Protein AF-A0A931SC16-F1 (afdb_monomer)

Organism: NCBI:txid2750080

Foldseek 3Di:
DDDDDDDDDDPDDDDDDDDDPPDPPPDPPVPPPDPDPDPDPPQDAKFKFWDCWDCQDPVRDTAFIWIWIDGPNDIDIDGHRDPVLLVCQLVQRRFPDKDKADVVHDCPPADPVQWAFDDDPDDDPPDDDTIIIHGPHTGHDAARYEYEYEPDDPCLVSLLSSCVSCVVHVYWYWYAYPVVLVVQCPPHDPVCSRVSRRVCCVVPVVRTFTCDPQLSLLSQLLVLLVQLVVLVVQLVVVLVVLLVVLVVCCCPDPVNDDPPDDSVVSSVVSCVPDPSSVVSVVSSVVSVVSNLVSQVPHVLCVPPQVLAQLRDSSLVSLVSNQCSDLVSPVALQLLCQQLQLDQDPVRDGDDPPPPPCPVVNVVVVVPPVVVVVCVVVVVPVVSCVPGSYDPSSNVSLLSSLVSLCVVCVTPLNVQLVVQLVVLCVVDVDWDWDQDPVRDIDTAPDSVNSSVVSSSVSSSVVSNSSSVSVVVVCVVVVSDPD

pLDDT: mean 86.01, std 19.83, range [29.17, 98.56]

Structure (mmCIF, N/CA/C/O backbone):
data_AF-A0A931SC16-F1
#
_entry.id   AF-A0A931SC16-F1
#
loop_
_atom_site.group_PDB
_atom_site.id
_atom_site.type_symbol
_atom_site.label_atom_id
_atom_site.label_alt_id
_atom_site.label_comp_id
_atom_site.label_asym_id
_atom_site.label_entity_id
_atom_site.label_seq_id
_atom_site.pdbx_PDB_ins_code
_atom_site.Cartn_x
_atom_site.Cartn_y
_atom_site.Cartn_z
_atom_site.occupancy
_atom_site.B_iso_or_equiv
_atom_site.auth_seq_id
_atom_site.auth_comp_id
_atom_site.auth_asym_id
_atom_site.auth_atom_id
_atom_site.pdbx_PDB_model_num
ATOM 1 N N . MET A 1 1 ? 54.066 -39.876 -17.155 1.00 41.06 1 MET A N 1
ATOM 2 C CA . MET A 1 1 ? 53.885 -39.241 -15.833 1.00 41.06 1 MET A CA 1
ATOM 3 C C . MET A 1 1 ? 52.422 -38.874 -15.701 1.00 41.06 1 MET A C 1
ATOM 5 O O . MET A 1 1 ? 51.977 -37.883 -16.261 1.00 41.06 1 MET A O 1
ATOM 9 N N . THR A 1 2 ? 51.666 -39.770 -15.085 1.00 29.17 2 THR A N 1
ATOM 10 C CA . THR A 1 2 ? 50.203 -39.766 -15.026 1.00 29.17 2 THR A CA 1
ATOM 11 C C . THR A 1 2 ? 49.819 -39.281 -13.635 1.00 29.17 2 THR A C 1
ATOM 13 O O . THR A 1 2 ? 50.109 -39.959 -12.652 1.00 29.17 2 THR A O 1
ATOM 16 N N . VAL A 1 3 ? 49.247 -38.082 -13.536 1.00 32.31 3 VAL A N 1
ATOM 17 C CA . VAL A 1 3 ? 48.834 -37.503 -12.252 1.00 32.31 3 VAL A CA 1
ATOM 18 C C . VAL A 1 3 ? 47.387 -37.909 -11.991 1.00 32.31 3 VAL A C 1
ATOM 20 O O . VAL A 1 3 ? 46.477 -37.538 -12.729 1.00 32.31 3 VAL A O 1
ATOM 23 N N . SER A 1 4 ? 47.219 -38.740 -10.966 1.00 29.34 4 SER A N 1
ATOM 24 C CA . SER A 1 4 ? 45.949 -39.271 -10.478 1.00 29.34 4 SER A CA 1
ATOM 25 C C . SER A 1 4 ? 45.159 -38.189 -9.735 1.00 29.34 4 SER A C 1
ATOM 27 O O . SER A 1 4 ? 45.696 -37.530 -8.844 1.00 29.34 4 SER A O 1
ATOM 29 N N . PHE A 1 5 ? 43.885 -38.015 -10.089 1.00 32.09 5 PHE A N 1
ATOM 30 C CA . PHE A 1 5 ? 42.939 -37.178 -9.352 1.00 32.09 5 PHE A CA 1
ATOM 31 C C . PHE A 1 5 ? 42.375 -37.970 -8.167 1.00 32.09 5 PHE A C 1
ATOM 33 O O . PHE A 1 5 ? 41.656 -38.952 -8.342 1.00 32.09 5 PHE A O 1
ATOM 40 N N . GLY A 1 6 ? 42.722 -37.536 -6.954 1.00 34.91 6 GLY A N 1
ATOM 41 C CA . GLY A 1 6 ? 42.214 -38.092 -5.704 1.00 34.91 6 GLY A CA 1
ATOM 42 C C . GLY A 1 6 ? 40.778 -37.651 -5.419 1.00 34.91 6 GLY A C 1
ATOM 43 O O . GLY A 1 6 ? 40.465 -36.463 -5.381 1.00 34.91 6 GLY A O 1
ATOM 44 N N . THR A 1 7 ? 39.918 -38.635 -5.192 1.00 34.97 7 THR A N 1
ATOM 45 C CA . THR A 1 7 ? 38.521 -38.509 -4.775 1.00 34.97 7 THR A CA 1
ATOM 46 C C . THR A 1 7 ? 38.428 -37.918 -3.363 1.00 34.97 7 THR A C 1
ATOM 48 O O . THR A 1 7 ? 38.842 -38.558 -2.395 1.00 34.97 7 THR A O 1
ATOM 51 N N . MET A 1 8 ? 37.856 -36.719 -3.212 1.00 31.45 8 MET A N 1
ATOM 52 C CA . MET A 1 8 ? 37.462 -36.195 -1.898 1.00 31.45 8 MET A CA 1
ATOM 53 C C . MET A 1 8 ? 36.267 -36.995 -1.366 1.00 31.45 8 MET A C 1
ATOM 55 O O . MET A 1 8 ? 35.157 -36.894 -1.884 1.00 31.45 8 MET A O 1
ATOM 59 N N . ARG A 1 9 ? 36.499 -37.787 -0.314 1.00 35.06 9 ARG A N 1
ATOM 60 C CA . ARG A 1 9 ? 35.445 -38.331 0.549 1.00 35.06 9 ARG A CA 1
ATOM 61 C C . ARG A 1 9 ? 34.989 -37.236 1.509 1.00 35.06 9 ARG A C 1
ATOM 63 O O . ARG A 1 9 ? 35.793 -36.712 2.274 1.00 35.06 9 ARG A O 1
ATOM 70 N N . THR A 1 10 ? 33.704 -36.910 1.486 1.00 35.62 10 THR A N 1
ATOM 71 C CA . THR A 1 10 ? 33.061 -36.082 2.507 1.00 35.62 10 THR A CA 1
ATOM 72 C C . THR A 1 10 ? 32.846 -36.914 3.768 1.00 35.62 10 THR A C 1
ATOM 74 O O . THR A 1 10 ? 32.118 -37.904 3.749 1.00 35.62 10 THR A O 1
ATOM 77 N N . LEU A 1 11 ? 33.494 -36.508 4.859 1.00 36.34 11 LEU A N 1
ATOM 78 C CA . LEU A 1 11 ? 33.164 -36.924 6.220 1.00 36.34 11 LEU A CA 1
ATOM 79 C C . LEU A 1 11 ? 31.866 -36.221 6.630 1.00 36.34 11 LEU A C 1
ATOM 81 O O . LEU A 1 11 ? 31.874 -35.036 6.957 1.00 36.34 11 LEU A O 1
ATOM 85 N N . SER A 1 12 ? 30.756 -36.947 6.593 1.00 40.00 12 SER A N 1
ATOM 86 C CA . SER A 1 12 ? 29.503 -36.543 7.224 1.00 40.00 12 SER A CA 1
ATOM 87 C C . SER A 1 12 ? 28.959 -37.731 8.001 1.00 40.00 12 SER A C 1
ATOM 89 O O . SER A 1 12 ? 28.100 -38.441 7.503 1.00 40.00 12 SER A O 1
ATOM 91 N N . ASP A 1 13 ? 29.506 -37.963 9.189 1.00 37.84 13 ASP A N 1
ATOM 92 C CA . ASP A 1 13 ? 28.880 -38.782 10.222 1.00 37.84 13 ASP A CA 1
ATOM 93 C C . ASP A 1 13 ? 29.423 -38.364 11.592 1.00 37.84 13 ASP A C 1
ATOM 95 O O . ASP A 1 13 ? 30.590 -37.996 11.720 1.00 37.84 13 ASP A O 1
ATOM 99 N N . ALA A 1 14 ? 28.549 -38.456 12.596 1.00 41.91 14 ALA A N 1
ATOM 100 C CA . ALA A 1 14 ? 28.750 -38.175 14.020 1.00 41.91 14 ALA A CA 1
ATOM 101 C C . ALA A 1 14 ? 28.542 -36.724 14.497 1.00 41.91 14 ALA A C 1
ATOM 103 O O . ALA A 1 14 ? 29.450 -36.106 15.036 1.00 41.91 14 ALA A O 1
ATOM 104 N N . LEU A 1 15 ? 27.291 -36.251 14.454 1.00 35.09 15 LEU A N 1
ATOM 105 C CA . LEU A 1 15 ? 26.693 -35.531 15.589 1.00 35.09 15 LEU A CA 1
ATOM 106 C C . LEU A 1 15 ? 25.215 -35.925 15.713 1.00 35.09 15 LEU A C 1
ATOM 108 O O . LEU A 1 15 ? 24.363 -35.500 14.940 1.00 35.09 15 LEU A O 1
ATOM 112 N N . SER A 1 16 ? 24.949 -36.785 16.692 1.00 44.09 16 SER A N 1
ATOM 113 C CA . SER A 1 16 ? 23.622 -37.242 17.100 1.00 44.09 16 SER A CA 1
ATOM 114 C C . SER A 1 16 ? 22.989 -36.191 18.025 1.00 44.09 16 SER A C 1
ATOM 116 O O . SER A 1 16 ? 23.587 -35.894 19.064 1.00 44.09 16 SER A O 1
ATOM 118 N N . PRO A 1 17 ? 21.819 -35.603 17.714 1.00 41.00 17 PRO A N 1
ATOM 119 C CA . PRO A 1 17 ? 21.091 -34.794 18.675 1.00 41.00 17 PRO A CA 1
ATOM 120 C C . PRO A 1 17 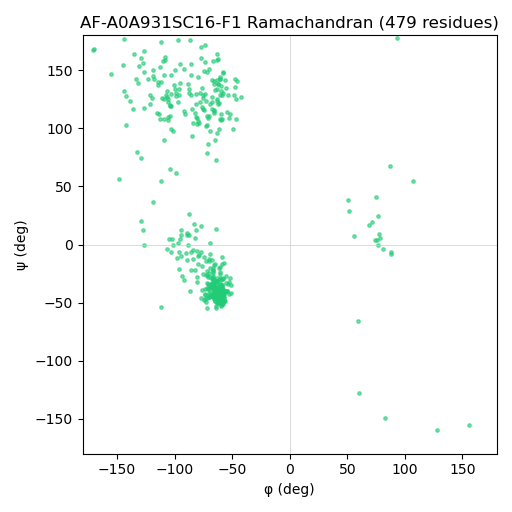? 20.214 -35.692 19.549 1.00 41.00 17 PRO A C 1
ATOM 122 O O . PRO A 1 17 ? 19.285 -36.350 19.084 1.00 41.00 17 PRO A O 1
ATOM 125 N N . SER A 1 18 ? 20.542 -35.676 20.839 1.00 40.84 18 SER A N 1
ATOM 126 C CA . SER A 1 18 ? 19.746 -36.180 21.954 1.00 40.84 18 SER A CA 1
ATOM 127 C C . SER A 1 18 ? 18.264 -35.814 21.814 1.00 40.84 18 SER A C 1
ATOM 129 O O . SER A 1 18 ? 17.905 -34.648 21.633 1.00 40.84 18 SER A O 1
ATOM 131 N N . ALA A 1 19 ? 17.413 -36.833 21.911 1.00 38.09 19 ALA A N 1
ATOM 132 C CA . ALA A 1 19 ? 15.967 -36.724 21.912 1.00 38.09 19 ALA A CA 1
ATOM 133 C C . ALA A 1 19 ? 15.477 -36.059 23.209 1.00 38.09 19 ALA A C 1
ATOM 135 O O . ALA A 1 19 ? 15.286 -36.716 24.230 1.00 38.09 19 ALA A O 1
ATOM 136 N N . CYS A 1 20 ? 15.222 -34.753 23.157 1.00 34.72 20 CYS A N 1
ATOM 137 C CA . CYS A 1 20 ? 14.325 -34.102 24.104 1.00 34.72 20 CYS A CA 1
ATOM 138 C C . CYS A 1 20 ? 12.885 -34.355 23.643 1.00 34.72 20 CYS A C 1
ATOM 140 O O . CYS A 1 20 ? 12.415 -33.748 22.681 1.00 34.72 20 CYS A O 1
ATOM 142 N N . GLN A 1 21 ? 12.199 -35.270 24.327 1.00 40.34 21 GLN A N 1
ATOM 143 C CA . GLN A 1 21 ? 10.753 -35.452 24.237 1.00 40.34 21 GLN A CA 1
ATOM 144 C C . GLN A 1 21 ? 10.059 -34.174 24.730 1.00 40.34 21 GLN A C 1
ATOM 146 O O . GLN A 1 21 ? 9.876 -33.968 25.928 1.00 40.34 21 GLN A O 1
ATOM 151 N N . ALA A 1 22 ? 9.695 -33.293 23.801 1.00 38.50 22 ALA A N 1
ATOM 152 C CA . ALA A 1 22 ? 8.697 -32.265 24.044 1.00 38.50 22 ALA A CA 1
ATOM 153 C C . ALA A 1 22 ? 7.326 -32.934 23.901 1.00 38.50 22 ALA A C 1
ATOM 155 O O . ALA A 1 22 ? 6.951 -33.355 22.810 1.00 38.50 22 ALA A O 1
ATOM 156 N N . GLY A 1 23 ? 6.632 -33.105 25.025 1.00 35.62 23 GLY A N 1
ATOM 157 C CA . GLY A 1 23 ? 5.291 -33.670 25.060 1.00 35.62 23 GLY A CA 1
ATOM 158 C C . GLY A 1 23 ? 4.311 -32.827 24.248 1.00 35.62 23 GLY A C 1
ATOM 159 O O . GLY A 1 23 ? 4.195 -31.617 24.449 1.00 35.62 23 GLY A O 1
ATOM 160 N N . ASP A 1 24 ? 3.589 -33.500 23.358 1.00 39.88 24 ASP A N 1
ATOM 161 C CA . ASP A 1 24 ? 2.408 -32.990 22.679 1.00 39.88 24 ASP A CA 1
ATOM 162 C C . ASP A 1 24 ? 1.291 -32.741 23.703 1.00 39.88 24 ASP A C 1
ATOM 164 O O . ASP A 1 24 ? 0.470 -33.605 23.999 1.00 39.88 24 ASP A O 1
ATOM 168 N N . ALA A 1 25 ? 1.257 -31.529 24.252 1.00 41.22 25 ALA A N 1
ATOM 169 C CA . ALA A 1 25 ? 0.081 -30.958 24.897 1.00 41.22 25 ALA A CA 1
ATOM 170 C C . ALA A 1 25 ? -0.539 -29.924 23.948 1.00 41.22 25 ALA A C 1
ATOM 172 O O . ALA A 1 25 ? -0.550 -28.720 24.209 1.00 41.22 25 ALA A O 1
ATOM 173 N N . VAL A 1 26 ? -1.030 -30.394 22.798 1.00 40.75 26 VAL A N 1
ATOM 174 C CA . VAL A 1 26 ? -1.936 -29.600 21.966 1.00 40.75 26 VAL A CA 1
ATOM 175 C C . VAL A 1 26 ? -3.312 -29.691 22.611 1.00 40.75 26 VAL A C 1
ATOM 177 O O . VAL A 1 26 ? -3.978 -30.720 22.557 1.00 40.75 26 VAL A O 1
ATOM 180 N N . ASN A 1 27 ? -3.691 -28.598 23.268 1.00 40.94 27 ASN A N 1
ATOM 181 C CA . ASN A 1 27 ? -5.008 -28.358 23.839 1.00 40.94 27 ASN A CA 1
ATOM 182 C C . ASN A 1 27 ? -6.128 -28.720 22.849 1.00 40.94 27 ASN A C 1
ATOM 184 O O . ASN A 1 27 ? -6.412 -27.970 21.913 1.00 40.94 27 ASN A O 1
ATOM 188 N N . ASP A 1 28 ? -6.823 -29.822 23.125 1.00 40.50 28 ASP A N 1
ATOM 189 C CA . ASP A 1 28 ? -8.172 -30.077 22.633 1.00 40.50 28 ASP A CA 1
ATOM 190 C C . ASP A 1 28 ? -9.160 -29.153 23.370 1.00 40.50 28 ASP A C 1
ATOM 192 O O . ASP A 1 28 ? -9.833 -29.527 24.326 1.00 40.50 28 ASP A O 1
ATOM 196 N N . LEU A 1 29 ? -9.207 -27.889 22.939 1.00 40.31 29 LEU A N 1
ATOM 197 C CA . LEU A 1 29 ? -10.212 -26.899 23.356 1.00 40.31 29 LEU A CA 1
ATOM 198 C C . LEU A 1 29 ? -11.457 -26.917 22.449 1.00 40.31 29 LEU A C 1
ATOM 200 O O . LEU A 1 29 ? -12.317 -26.042 22.550 1.00 40.31 29 LEU A O 1
ATOM 204 N N . SER A 1 30 ? -11.583 -27.912 21.565 1.00 40.91 30 SER A N 1
ATOM 205 C CA . SER A 1 30 ? -12.684 -27.995 20.599 1.00 40.91 30 SER A CA 1
ATOM 206 C C . SER A 1 30 ? -13.922 -28.737 21.128 1.00 40.91 30 SER A C 1
ATOM 208 O O . SER A 1 30 ? -15.010 -28.608 20.563 1.00 40.91 30 SER A O 1
ATOM 210 N N . SER A 1 31 ? -13.802 -29.450 22.253 1.00 37.19 31 SER A N 1
ATOM 211 C CA . SER A 1 31 ? -14.836 -30.363 22.759 1.00 37.19 31 SER A CA 1
ATOM 212 C C . SER A 1 31 ? -15.699 -29.824 23.919 1.00 37.19 31 SER A C 1
ATOM 214 O O . SER A 1 31 ? -16.656 -30.486 24.320 1.00 37.19 31 SER A O 1
ATOM 216 N N . LEU A 1 32 ? -15.475 -28.591 24.404 1.00 39.75 32 LEU A N 1
ATOM 217 C CA . LEU A 1 32 ? -16.186 -28.034 25.578 1.00 39.75 32 LEU A CA 1
ATOM 218 C C . LEU A 1 32 ? -17.327 -27.025 25.301 1.00 39.75 32 LEU A C 1
ATOM 220 O O . LEU A 1 32 ? -17.920 -26.519 26.249 1.00 39.75 32 LEU A O 1
ATOM 224 N N . SER A 1 33 ? -17.719 -26.749 24.050 1.00 47.75 33 SER A N 1
ATOM 225 C CA . SER A 1 33 ? -18.643 -25.626 23.743 1.00 47.75 33 SER A CA 1
ATOM 226 C C . SER A 1 33 ? -19.990 -26.000 23.094 1.00 47.75 33 SER A C 1
ATOM 228 O O . SER A 1 33 ? -20.503 -25.283 22.235 1.00 47.75 33 SER A O 1
ATOM 230 N N . ARG A 1 34 ? -20.615 -27.129 23.467 1.00 46.22 34 ARG A N 1
ATOM 231 C CA . ARG A 1 34 ? -21.952 -27.487 22.923 1.00 46.22 34 ARG A CA 1
ATOM 232 C C . ARG A 1 34 ? -23.059 -27.807 23.924 1.00 46.22 34 ARG A C 1
ATOM 234 O O . ARG A 1 34 ? -24.188 -28.027 23.496 1.00 46.22 34 ARG A O 1
ATOM 241 N N . LYS A 1 35 ? -22.821 -27.767 25.237 1.00 45.75 35 LYS A N 1
ATOM 242 C CA . LYS A 1 35 ? -23.894 -27.996 26.222 1.00 45.75 35 LYS A CA 1
ATOM 243 C C . LYS A 1 35 ? -24.370 -26.681 26.840 1.00 45.75 35 LYS A C 1
ATOM 245 O O . LYS A 1 35 ? -23.761 -26.169 27.767 1.00 45.75 35 LYS A O 1
ATOM 250 N N . GLY A 1 36 ? -25.489 -26.171 26.317 1.00 46.97 36 GLY A N 1
ATOM 251 C CA . GLY A 1 36 ? -26.333 -25.197 27.016 1.00 46.97 36 GLY A CA 1
ATOM 252 C C . GLY A 1 36 ? -26.297 -23.755 26.505 1.00 46.97 36 GLY A C 1
ATOM 253 O O . GLY A 1 36 ? -26.115 -22.837 27.300 1.00 46.97 36 GLY A O 1
ATOM 254 N N . ARG A 1 37 ? -26.554 -23.506 25.210 1.00 47.97 37 ARG A N 1
ATOM 255 C CA . ARG A 1 37 ? -27.052 -22.181 24.792 1.00 47.97 37 ARG A CA 1
ATOM 256 C C . ARG A 1 37 ? -28.498 -22.039 25.285 1.00 47.97 37 ARG A C 1
ATOM 258 O O . ARG A 1 37 ? -29.434 -22.368 24.566 1.00 47.97 37 ARG A O 1
ATOM 265 N N . LYS A 1 38 ? -28.673 -21.575 26.531 1.00 54.22 38 LYS A N 1
ATOM 266 C CA . LYS A 1 38 ? -29.909 -20.888 26.946 1.00 54.22 38 LYS A CA 1
ATOM 267 C C . LYS A 1 38 ? -30.220 -19.845 25.873 1.00 54.22 38 LYS A C 1
ATOM 269 O O . LYS A 1 38 ? -29.286 -19.172 25.434 1.00 54.22 38 LYS A O 1
ATOM 274 N N . ALA A 1 39 ? -31.481 -19.752 25.453 1.00 53.50 39 ALA A N 1
ATOM 275 C CA . ALA A 1 39 ? -31.963 -18.720 24.543 1.00 53.50 39 ALA A CA 1
ATOM 276 C C . ALA A 1 39 ? -31.483 -17.359 25.064 1.00 53.50 39 ALA A C 1
ATOM 278 O O . ALA A 1 39 ? -31.999 -16.849 26.057 1.00 53.50 39 ALA A O 1
ATOM 279 N N . ARG A 1 40 ? -30.400 -16.839 24.473 1.00 57.69 40 ARG A N 1
ATOM 280 C CA . ARG A 1 40 ? -29.980 -15.462 24.700 1.00 57.69 40 ARG A CA 1
ATOM 281 C C . ARG A 1 40 ? -31.131 -14.641 24.145 1.00 57.69 40 ARG A C 1
ATOM 283 O O . ARG A 1 40 ? -31.539 -14.900 23.014 1.00 57.69 40 ARG A O 1
ATOM 290 N N . GLY A 1 41 ? -31.685 -13.750 24.968 1.00 62.19 41 GLY A N 1
ATOM 291 C CA . GLY A 1 41 ? -32.627 -12.748 24.484 1.00 62.19 41 GLY A CA 1
ATOM 292 C C . GLY A 1 41 ? -32.056 -12.130 23.215 1.00 62.19 41 GLY A C 1
ATOM 293 O O . GLY A 1 41 ? -30.833 -11.999 23.109 1.00 62.19 41 GLY A O 1
ATOM 294 N N . ASP A 1 42 ? -32.935 -11.879 22.253 1.00 70.94 42 ASP A N 1
ATOM 295 C CA . ASP A 1 42 ? -32.631 -11.362 20.922 1.00 70.94 42 ASP A CA 1
ATOM 296 C C . ASP A 1 42 ? -32.052 -9.944 21.066 1.00 70.94 42 ASP A C 1
ATOM 298 O O . ASP A 1 42 ? -32.738 -8.941 20.899 1.00 70.94 42 ASP A O 1
ATOM 302 N N . HIS A 1 43 ? -30.808 -9.854 21.543 1.00 71.00 43 HIS A N 1
ATOM 303 C CA . HIS A 1 43 ? -30.067 -8.610 21.619 1.00 71.00 43 HIS A CA 1
ATOM 304 C C . HIS A 1 43 ? -29.849 -8.178 20.180 1.00 71.00 43 HIS A C 1
ATOM 306 O O . HIS A 1 43 ? -29.158 -8.869 19.424 1.00 71.00 43 HIS A O 1
ATOM 312 N N . MET A 1 44 ? -30.484 -7.067 19.811 1.00 82.12 44 MET A N 1
ATOM 313 C CA . MET A 1 44 ? -30.303 -6.471 18.500 1.00 82.12 44 MET A CA 1
ATOM 314 C C . MET A 1 44 ? -28.812 -6.219 18.269 1.00 82.12 44 MET A C 1
ATOM 316 O O . MET A 1 44 ? -28.084 -5.785 19.163 1.00 82.12 44 MET A O 1
ATOM 320 N N . ALA A 1 45 ? -28.335 -6.575 17.079 1.00 92.75 45 ALA A N 1
ATOM 321 C CA . ALA A 1 45 ? -26.937 -6.393 16.722 1.00 92.75 45 ALA A CA 1
ATOM 322 C C . ALA A 1 45 ? -26.580 -4.899 16.733 1.00 92.75 45 ALA A C 1
ATOM 324 O O . ALA A 1 45 ? -27.338 -4.079 16.218 1.00 92.75 45 ALA A O 1
ATOM 325 N N . ARG A 1 46 ? -25.407 -4.549 17.274 1.00 97.38 46 ARG A N 1
ATOM 326 C CA . ARG A 1 46 ? -24.882 -3.179 17.200 1.00 97.38 46 ARG A CA 1
ATOM 327 C C . ARG A 1 46 ? -24.217 -2.957 15.844 1.00 97.38 46 ARG A C 1
ATOM 329 O O . ARG A 1 46 ? -23.344 -3.737 15.444 1.00 97.38 46 ARG A O 1
ATOM 336 N N . TYR A 1 47 ? -24.576 -1.872 15.165 1.00 98.06 47 TYR A N 1
ATOM 337 C CA . TYR A 1 47 ? -23.992 -1.495 13.876 1.00 98.06 47 TYR A CA 1
ATOM 338 C C . TYR A 1 47 ? -23.011 -0.343 14.065 1.00 98.06 47 TYR A C 1
ATOM 340 O O . TYR A 1 47 ? -23.368 0.733 14.538 1.00 98.06 47 TYR A O 1
ATOM 348 N N . ILE A 1 48 ? -21.749 -0.564 13.705 1.00 98.50 48 ILE A N 1
ATOM 349 C CA . ILE A 1 48 ? -20.652 0.358 13.992 1.00 98.50 48 ILE A CA 1
ATOM 350 C C . ILE A 1 48 ? -20.089 0.907 12.688 1.00 98.50 48 ILE A C 1
ATOM 352 O O . ILE A 1 48 ? -19.460 0.182 11.928 1.00 98.50 48 ILE A O 1
ATOM 356 N N . GLY A 1 49 ? -20.246 2.198 12.427 1.00 98.12 49 GLY A N 1
ATOM 357 C CA . GLY A 1 49 ? -19.663 2.848 11.258 1.00 98.12 49 GLY A CA 1
ATOM 358 C C . GLY A 1 49 ? -18.368 3.574 11.605 1.00 98.12 49 GLY A C 1
ATOM 359 O O . GLY A 1 49 ? -18.335 4.387 12.526 1.00 98.12 49 GLY A O 1
ATOM 360 N N . ILE A 1 50 ? -17.285 3.307 10.868 1.00 98.19 50 ILE A N 1
ATOM 361 C CA . ILE A 1 50 ? -15.962 3.879 11.159 1.00 98.19 50 ILE A CA 1
ATOM 362 C C . ILE A 1 50 ? -15.432 4.678 9.977 1.00 98.19 50 ILE A C 1
ATOM 364 O O . ILE A 1 50 ? -15.149 4.157 8.891 1.00 98.19 50 ILE A O 1
ATOM 368 N N . ARG A 1 51 ? -15.171 5.959 10.239 1.00 96.12 51 ARG A N 1
ATOM 369 C CA . ARG A 1 51 ? -14.398 6.830 9.360 1.00 96.12 51 ARG A CA 1
ATOM 370 C C . ARG A 1 51 ? -12.983 6.967 9.909 1.00 96.12 51 ARG A C 1
ATOM 372 O O . ARG A 1 51 ? -12.722 7.799 10.773 1.00 96.12 51 ARG A O 1
ATOM 379 N N . HIS A 1 52 ? -12.071 6.176 9.354 1.00 94.81 52 HIS A N 1
ATOM 380 C CA . HIS A 1 52 ? -10.667 6.185 9.756 1.00 94.81 52 HIS A CA 1
ATOM 381 C C . HIS A 1 52 ? -10.001 7.558 9.546 1.00 94.81 52 HIS A C 1
ATOM 383 O O . HIS A 1 52 ? -10.200 8.233 8.528 1.00 94.81 52 HIS A O 1
ATOM 389 N N . ARG A 1 53 ? -9.125 7.907 10.487 1.00 87.19 53 ARG A N 1
ATOM 390 C CA . ARG A 1 53 ? -8.291 9.103 10.556 1.00 87.19 53 ARG A CA 1
ATOM 391 C C . ARG A 1 53 ? -7.552 9.409 9.259 1.00 87.19 53 ARG A C 1
ATOM 393 O O . ARG A 1 53 ? -6.987 8.537 8.584 1.00 87.19 53 ARG A O 1
ATOM 400 N N . VAL A 1 54 ? -7.463 10.705 8.970 1.00 79.81 54 VAL A N 1
ATOM 401 C CA . VAL A 1 54 ? -6.531 11.269 7.990 1.00 79.81 54 VAL A CA 1
ATOM 402 C C . VAL A 1 54 ? -5.419 11.960 8.774 1.00 79.81 54 VAL A C 1
ATOM 404 O O . VAL A 1 54 ? -5.665 12.981 9.413 1.00 79.81 54 VAL A O 1
ATOM 407 N N . LYS A 1 55 ? -4.203 11.386 8.748 1.00 67.25 55 LYS A N 1
ATOM 408 C CA . LYS A 1 55 ? -3.091 11.803 9.626 1.00 67.25 55 LYS A CA 1
ATOM 409 C C . LYS A 1 55 ? -2.779 13.300 9.540 1.00 67.25 55 LYS A C 1
ATOM 411 O O . LYS A 1 55 ? -2.554 13.911 10.578 1.00 67.25 55 LYS A O 1
ATOM 416 N N . LYS A 1 56 ? -2.819 13.888 8.339 1.00 72.94 56 LYS A N 1
ATOM 417 C CA . LYS A 1 56 ? -2.767 15.340 8.117 1.00 72.94 56 LYS A CA 1
ATOM 418 C C . LYS A 1 56 ? -3.655 15.715 6.934 1.00 72.94 56 LYS A C 1
ATOM 420 O O . LYS A 1 56 ? -3.599 15.086 5.876 1.00 72.94 56 LYS A O 1
ATOM 425 N N . THR A 1 57 ? -4.491 16.736 7.095 1.00 69.62 57 THR A N 1
ATOM 426 C CA . THR A 1 57 ? -5.172 17.359 5.954 1.00 69.62 57 THR A CA 1
ATOM 427 C C . THR A 1 57 ? -4.190 18.209 5.143 1.00 69.62 57 THR A C 1
ATOM 429 O O . THR A 1 57 ? -3.074 18.484 5.575 1.00 69.62 57 THR A O 1
ATOM 432 N N . ALA A 1 58 ? -4.623 18.708 3.980 1.00 70.94 58 ALA A N 1
ATOM 433 C CA . ALA A 1 58 ? -3.849 19.698 3.222 1.00 70.94 58 ALA A CA 1
ATOM 434 C C . ALA A 1 58 ? -3.574 20.994 4.019 1.00 70.94 58 ALA A C 1
ATOM 436 O O . ALA A 1 58 ? -2.703 21.765 3.633 1.00 70.94 58 ALA A O 1
ATOM 437 N N . ARG A 1 59 ? -4.313 21.227 5.116 1.00 73.31 59 ARG A N 1
ATOM 438 C CA . ARG A 1 59 ? -4.138 22.353 6.043 1.00 73.31 59 ARG A CA 1
ATOM 439 C C . ARG A 1 59 ? -3.301 21.995 7.278 1.00 73.31 59 ARG A C 1
ATOM 441 O O . ARG A 1 59 ? -3.115 22.838 8.140 1.00 73.31 59 ARG A O 1
ATOM 448 N N . GLY A 1 60 ? -2.810 20.758 7.379 1.00 80.19 60 GLY A N 1
ATOM 449 C CA . GLY A 1 60 ? -2.036 20.278 8.527 1.00 80.19 60 GLY A CA 1
ATOM 450 C C . GLY A 1 60 ? -2.872 19.858 9.740 1.00 80.19 60 GLY A C 1
ATOM 451 O O . GLY A 1 60 ? -2.310 19.322 10.687 1.00 80.19 60 GLY A O 1
ATOM 452 N N . GLU A 1 61 ? -4.195 20.033 9.705 1.00 81.81 61 GLU A N 1
ATOM 453 C CA . GLU A 1 61 ? -5.099 19.583 10.771 1.00 81.81 61 GLU A CA 1
ATOM 454 C C . GLU A 1 61 ? -5.137 18.048 10.810 1.00 81.81 61 GLU A C 1
ATOM 456 O O . GLU A 1 61 ? -5.381 17.407 9.779 1.00 81.81 61 GLU A O 1
ATOM 461 N N . ALA A 1 62 ? -4.891 17.459 11.981 1.00 82.56 62 ALA A N 1
ATOM 462 C CA . ALA A 1 62 ? -5.148 16.044 12.223 1.00 82.56 62 ALA A CA 1
ATOM 463 C C . ALA A 1 62 ? -6.657 15.847 12.408 1.00 82.56 62 ALA A C 1
ATOM 465 O O . ALA A 1 62 ? -7.295 16.620 13.116 1.00 82.56 62 ALA A O 1
ATOM 466 N N . ARG A 1 63 ? -7.233 14.830 11.760 1.00 88.62 63 ARG A N 1
ATOM 467 C CA . ARG A 1 63 ? -8.635 14.450 11.976 1.00 88.62 63 ARG A CA 1
ATOM 468 C C . ARG A 1 63 ? -8.684 13.118 12.720 1.00 88.62 63 ARG A C 1
ATOM 470 O O . ARG A 1 63 ? -8.067 12.184 12.199 1.00 88.62 63 ARG A O 1
ATOM 477 N N . PRO A 1 64 ? -9.377 13.018 13.865 1.00 94.38 64 PRO A N 1
ATOM 478 C CA . PRO A 1 64 ? -9.498 11.764 14.601 1.00 94.38 64 PRO A CA 1
ATOM 479 C C . PRO A 1 64 ? -10.236 10.705 13.771 1.00 94.38 64 PRO A C 1
ATOM 481 O O . PRO A 1 64 ? -10.883 11.010 12.757 1.00 94.38 64 PRO A O 1
ATOM 484 N N . THR A 1 65 ? -10.116 9.447 14.184 1.00 96.31 65 THR A N 1
ATOM 485 C CA . THR A 1 65 ? -10.994 8.385 13.690 1.00 96.31 65 THR A CA 1
ATOM 486 C C . THR A 1 65 ? -12.361 8.585 14.325 1.00 96.31 65 THR A C 1
ATOM 488 O O . THR A 1 65 ? -12.476 8.648 15.541 1.00 96.31 65 THR A O 1
ATOM 491 N N . MET A 1 66 ? -13.401 8.707 13.502 1.00 97.56 66 MET A N 1
ATOM 492 C CA . MET A 1 66 ? -14.772 8.834 14.000 1.00 97.56 66 MET A CA 1
ATOM 493 C C . MET A 1 66 ? -15.430 7.464 14.003 1.00 97.56 66 MET A C 1
ATOM 495 O O . MET A 1 66 ? -15.372 6.757 12.990 1.00 97.56 66 MET A O 1
ATOM 499 N N . VAL A 1 67 ? -16.098 7.131 15.098 1.00 98.12 67 VAL A N 1
ATOM 500 C CA . VAL A 1 67 ? -16.877 5.903 15.255 1.00 98.12 67 VAL A CA 1
ATOM 501 C C . VAL A 1 67 ? -18.315 6.285 15.577 1.00 98.12 67 VAL A C 1
ATOM 503 O O . VAL A 1 67 ? -18.540 7.071 16.487 1.00 98.12 67 VAL A O 1
ATOM 506 N N . ALA A 1 68 ? -19.279 5.741 14.843 1.00 98.31 68 ALA A N 1
ATOM 507 C CA . ALA A 1 68 ? -20.692 5.762 15.209 1.00 98.31 68 ALA A CA 1
ATOM 508 C C . ALA A 1 68 ? -21.098 4.360 15.660 1.00 98.31 68 ALA A C 1
ATOM 510 O O . ALA A 1 68 ? -20.797 3.405 14.950 1.00 98.31 68 ALA A O 1
ATOM 511 N N . ILE A 1 69 ? -21.779 4.237 16.793 1.00 98.19 69 ILE A N 1
ATOM 512 C CA . ILE A 1 69 ? -22.385 2.993 17.280 1.00 98.19 69 ILE A CA 1
ATOM 513 C C . ILE A 1 69 ? -23.900 3.196 17.243 1.00 98.19 69 ILE A C 1
ATOM 515 O O . ILE A 1 69 ? -24.399 4.039 17.983 1.00 98.19 69 ILE A O 1
ATOM 519 N N . SER A 1 70 ? -24.596 2.475 16.365 1.00 97.62 70 SER A N 1
ATOM 520 C CA . SER A 1 70 ? -26.060 2.452 16.259 1.00 97.62 70 SER A CA 1
ATOM 521 C C . SER A 1 70 ? -26.609 1.240 17.010 1.00 97.62 70 SER A C 1
ATOM 523 O O . SER A 1 70 ? -26.223 0.103 16.717 1.00 97.62 70 SER A O 1
ATOM 525 N N . GLU A 1 71 ? -27.484 1.491 17.979 1.00 96.38 71 GLU A N 1
ATOM 526 C CA . GLU A 1 71 ? -28.204 0.490 18.770 1.00 96.38 71 GLU A CA 1
ATOM 527 C C . GLU A 1 71 ? -29.630 1.010 19.007 1.00 96.38 71 GLU A C 1
ATOM 529 O O . GLU A 1 71 ? -29.814 2.161 19.404 1.00 96.38 71 GLU A O 1
ATOM 534 N N . ASP A 1 72 ? -30.645 0.202 18.688 1.00 92.31 72 ASP A N 1
ATOM 535 C CA . ASP A 1 72 ? -32.069 0.550 18.835 1.00 92.31 72 ASP A CA 1
ATOM 536 C C . ASP A 1 72 ? -32.467 1.908 18.209 1.00 92.31 72 ASP A C 1
ATOM 538 O O . ASP A 1 72 ? -33.264 2.677 18.753 1.00 92.31 72 ASP A O 1
ATOM 542 N N . GLY A 1 73 ? -31.881 2.233 17.050 1.00 90.19 73 GLY A N 1
ATOM 543 C CA . GLY A 1 73 ? -32.119 3.490 16.331 1.00 90.19 73 GLY A CA 1
ATOM 544 C C . GLY A 1 73 ? -31.466 4.729 16.959 1.00 90.19 73 GLY A C 1
ATOM 545 O O . GLY A 1 73 ? -31.664 5.840 16.462 1.00 90.19 73 GLY A O 1
ATOM 546 N N . GLN A 1 74 ? -30.681 4.570 18.028 1.00 95.94 74 GLN A N 1
ATOM 547 C CA . GLN A 1 74 ? -29.885 5.635 18.629 1.00 95.94 74 GLN A CA 1
ATOM 548 C C . GLN A 1 74 ? -28.417 5.488 18.233 1.00 95.94 74 GLN A C 1
ATOM 550 O O . GLN A 1 74 ? -27.819 4.427 18.388 1.00 95.94 74 GLN A O 1
ATOM 555 N N . ALA A 1 75 ? -27.823 6.577 17.742 1.00 97.00 75 ALA A N 1
ATOM 556 C CA . ALA A 1 75 ? -26.419 6.609 17.354 1.00 97.00 75 ALA A CA 1
ATOM 557 C C . ALA A 1 75 ? -25.577 7.383 18.379 1.00 97.00 75 ALA A C 1
ATOM 559 O O . ALA A 1 75 ? -25.808 8.569 18.620 1.00 97.00 75 ALA A O 1
ATOM 560 N N . GLN A 1 76 ? -24.559 6.729 18.941 1.00 97.50 76 GLN A N 1
ATOM 561 C CA . GLN A 1 76 ? -23.510 7.363 19.738 1.00 97.50 76 GLN A CA 1
ATOM 562 C C . GLN A 1 76 ? -22.264 7.591 18.875 1.00 97.50 76 GLN A C 1
ATOM 564 O O . GLN A 1 76 ? -21.767 6.655 18.252 1.00 97.50 76 GLN A O 1
ATOM 569 N N . THR A 1 77 ? -21.710 8.806 18.890 1.00 97.88 77 THR A N 1
ATOM 570 C CA . THR A 1 77 ? -20.437 9.115 18.219 1.00 97.88 77 THR A CA 1
ATOM 571 C C . THR A 1 77 ? -19.276 9.153 19.211 1.00 97.88 77 THR A C 1
ATOM 573 O O . THR A 1 77 ? -19.389 9.739 20.286 1.00 97.88 77 THR A O 1
ATOM 576 N N . LEU A 1 78 ? -18.146 8.563 18.822 1.00 97.81 78 LEU A N 1
ATOM 577 C CA . LEU A 1 78 ? -16.867 8.609 19.527 1.00 97.81 78 LEU A CA 1
ATOM 578 C C . LEU A 1 78 ? -15.787 9.173 18.594 1.00 97.81 78 LEU A C 1
ATOM 580 O O . LEU A 1 78 ? -15.762 8.863 17.397 1.00 97.81 78 LEU A O 1
ATOM 584 N N . GLU A 1 79 ? -14.879 9.967 19.152 1.00 96.88 79 GLU A N 1
ATOM 585 C CA . GLU A 1 79 ? -13.668 10.434 18.475 1.00 96.88 79 GLU A CA 1
ATOM 586 C C . GLU A 1 79 ? -12.467 9.693 19.055 1.00 96.88 79 GLU A C 1
ATOM 588 O O . GLU A 1 79 ? -12.304 9.659 20.269 1.00 96.88 79 GLU A O 1
ATOM 593 N N . LEU A 1 80 ? -11.656 9.084 18.189 1.00 96.31 80 LEU A N 1
ATOM 594 C CA . LEU A 1 80 ? -10.416 8.409 18.562 1.00 96.31 80 LEU A CA 1
ATOM 595 C C . LEU A 1 80 ? -9.243 9.250 18.049 1.00 96.31 80 LEU A C 1
ATOM 597 O O . LEU A 1 80 ? -9.015 9.349 16.834 1.00 96.31 80 LEU A O 1
ATOM 601 N N . GLU A 1 81 ? -8.533 9.903 18.961 1.00 94.31 81 GLU A N 1
ATOM 602 C CA . GLU A 1 81 ? -7.504 10.899 18.661 1.00 94.31 81 GLU A CA 1
ATOM 603 C C . GLU A 1 81 ? -6.273 10.280 17.982 1.00 94.31 81 GLU A C 1
ATOM 605 O O . GLU A 1 81 ? -5.663 10.888 17.087 1.00 94.31 81 GLU A O 1
ATOM 610 N N . ASP A 1 82 ? -5.913 9.055 18.371 1.00 93.25 82 ASP A N 1
ATOM 611 C CA . ASP A 1 82 ? -4.690 8.398 17.931 1.00 93.25 82 ASP A CA 1
ATOM 612 C C . ASP A 1 82 ? -4.808 6.876 17.722 1.00 93.25 82 ASP A C 1
ATOM 614 O O . ASP A 1 82 ? -5.844 6.246 17.935 1.00 93.25 82 ASP A O 1
ATOM 618 N N . ASP A 1 83 ? -3.704 6.282 17.257 1.00 94.00 83 ASP A N 1
ATOM 619 C CA . ASP A 1 83 ? -3.603 4.850 16.959 1.00 94.00 83 ASP A CA 1
ATOM 620 C C . ASP A 1 83 ? -3.729 3.992 18.257 1.00 94.00 83 ASP A C 1
ATOM 622 O O . ASP A 1 83 ? -3.998 2.791 18.181 1.00 94.00 83 ASP A O 1
ATOM 626 N N . THR A 1 84 ? -3.543 4.583 19.451 1.00 95.69 84 THR A N 1
ATOM 627 C CA . THR A 1 84 ? -3.715 3.915 20.756 1.00 95.69 84 THR A CA 1
ATOM 628 C C . THR A 1 84 ? -5.191 3.785 21.102 1.00 95.69 84 THR A C 1
ATOM 630 O O . THR A 1 84 ? -5.628 2.700 21.477 1.00 95.69 84 THR A O 1
ATOM 633 N N . GLU A 1 85 ? -5.970 4.853 20.932 1.00 97.00 85 GLU A N 1
ATOM 634 C CA . GLU A 1 85 ? -7.418 4.828 21.158 1.00 97.00 85 GLU A CA 1
ATOM 635 C C . GLU A 1 85 ? -8.142 3.934 20.142 1.00 97.00 85 GLU A C 1
ATOM 637 O O . GLU A 1 85 ? -9.079 3.225 20.503 1.00 97.00 85 GLU A O 1
ATOM 642 N N . GLU A 1 86 ? -7.661 3.868 18.894 1.00 97.00 86 GLU A N 1
ATOM 643 C CA . GLU A 1 86 ? -8.115 2.869 17.913 1.00 97.00 86 GLU A CA 1
ATOM 644 C C . GLU A 1 86 ? -7.909 1.431 18.410 1.00 97.00 86 GLU A C 1
ATOM 646 O O . GLU A 1 86 ? -8.790 0.578 18.255 1.00 97.00 86 GLU A O 1
ATOM 651 N N . LEU A 1 87 ? -6.753 1.157 19.024 1.00 96.75 87 LEU A N 1
ATOM 652 C CA . LEU A 1 87 ? -6.443 -0.154 19.585 1.00 96.75 87 LEU A CA 1
ATOM 653 C C . LEU A 1 87 ? -7.290 -0.449 20.829 1.00 96.75 87 LEU A C 1
ATOM 655 O O . LEU A 1 87 ? -7.787 -1.564 20.972 1.00 96.75 87 LEU A O 1
ATOM 659 N N . ASP A 1 88 ? -7.479 0.537 21.703 1.00 97.88 88 ASP A N 1
ATOM 660 C CA . ASP A 1 88 ? -8.315 0.408 22.894 1.00 97.88 88 ASP A CA 1
ATOM 661 C C . ASP A 1 88 ? -9.778 0.153 22.512 1.00 97.88 88 ASP A C 1
ATOM 663 O O . ASP A 1 88 ? -10.392 -0.773 23.043 1.00 97.88 88 ASP A O 1
ATOM 667 N N . PHE A 1 89 ? -10.308 0.865 21.514 1.00 98.25 89 PHE A N 1
ATOM 668 C CA . PHE A 1 89 ? -11.638 0.605 20.963 1.00 98.25 89 PHE A CA 1
ATOM 669 C C . PHE A 1 89 ? -11.749 -0.815 20.392 1.00 98.25 89 PHE A C 1
ATOM 671 O O . PHE A 1 89 ? -12.687 -1.548 20.709 1.00 98.25 89 PHE A O 1
ATOM 678 N N . MET A 1 90 ? -10.770 -1.249 19.593 1.00 97.75 90 MET A N 1
ATOM 679 C CA . MET A 1 90 ? -10.741 -2.609 19.044 1.00 97.75 90 MET A CA 1
ATOM 680 C C . MET A 1 90 ? -10.731 -3.679 20.151 1.00 97.75 90 MET A C 1
ATOM 682 O O . MET A 1 90 ? -11.324 -4.743 19.990 1.00 97.75 90 MET A O 1
ATOM 686 N N . LEU A 1 91 ? -10.074 -3.416 21.281 1.00 97.50 91 LEU A N 1
ATOM 687 C CA . LEU A 1 91 ? -9.986 -4.354 22.402 1.00 97.50 91 LEU A CA 1
ATOM 688 C C . LEU A 1 91 ? -11.190 -4.307 23.357 1.00 97.50 91 LEU A C 1
ATOM 690 O O . LEU A 1 91 ? -11.250 -5.143 24.257 1.00 97.50 91 LEU A O 1
ATOM 694 N N . GLY A 1 92 ? -12.149 -3.392 23.168 1.00 97.69 92 GLY A N 1
ATOM 695 C CA . GLY A 1 92 ? -13.256 -3.211 24.117 1.00 97.69 92 GLY A CA 1
ATOM 696 C C . GLY A 1 92 ? -12.841 -2.460 25.386 1.00 97.69 92 GLY A C 1
ATOM 697 O O . GLY A 1 92 ? -13.420 -2.669 26.446 1.00 97.69 92 GLY A O 1
ATOM 698 N N . MET A 1 93 ? -11.785 -1.651 25.298 1.00 97.81 93 MET A N 1
ATOM 699 C CA . MET A 1 93 ? -11.071 -1.044 26.421 1.00 97.81 93 MET A CA 1
ATOM 700 C C . MET A 1 93 ? -10.901 0.473 26.257 1.00 97.81 93 MET A C 1
ATOM 702 O O . MET A 1 93 ? -10.026 1.057 26.891 1.00 97.81 93 MET A O 1
ATOM 706 N N . LEU A 1 94 ? -11.712 1.134 25.427 1.00 98.19 94 LEU A N 1
ATOM 707 C CA . LEU A 1 94 ? -11.687 2.591 25.286 1.00 98.19 94 LEU A CA 1
ATOM 708 C C . LEU A 1 94 ? -12.378 3.247 26.493 1.00 98.19 94 LEU A C 1
ATOM 710 O O . LEU A 1 94 ? -13.571 3.006 26.681 1.00 98.19 94 LEU A O 1
ATOM 714 N N . PRO A 1 95 ? -11.690 4.068 27.308 1.00 98.00 95 PRO A N 1
ATOM 715 C CA . PRO A 1 95 ? -12.317 4.742 28.444 1.00 98.00 95 PRO A CA 1
ATOM 716 C C . PRO A 1 95 ? -13.484 5.646 28.014 1.00 98.00 95 PRO A C 1
ATOM 718 O O . PRO A 1 95 ? -13.315 6.504 27.154 1.00 98.00 95 PRO A O 1
ATOM 721 N N . THR A 1 96 ? -14.656 5.503 28.637 1.00 96.81 96 THR A N 1
ATOM 722 C CA . THR A 1 96 ? -15.833 6.366 28.368 1.00 96.81 96 THR A CA 1
ATOM 723 C C . THR A 1 96 ? -16.004 7.507 29.365 1.00 96.81 96 THR A C 1
ATOM 725 O O . THR A 1 96 ? -16.800 8.419 29.156 1.00 96.81 96 THR A O 1
ATOM 728 N N . GLY A 1 97 ? -15.253 7.468 30.460 1.00 96.75 97 GLY A N 1
ATOM 729 C CA . GLY A 1 97 ? -15.281 8.465 31.516 1.00 96.75 97 GLY A CA 1
ATOM 730 C C . GLY A 1 97 ? -14.142 8.231 32.495 1.00 96.75 97 GLY A C 1
ATOM 731 O O . GLY A 1 97 ? -13.476 7.198 32.458 1.00 96.75 97 GLY A O 1
ATOM 732 N N . TRP A 1 98 ? -13.902 9.211 33.360 1.00 97.88 98 TRP A N 1
ATOM 733 C CA . TRP A 1 98 ? -12.730 9.255 34.229 1.00 97.88 98 TRP A CA 1
ATOM 734 C C . TRP A 1 98 ? -13.120 9.733 35.625 1.00 97.88 98 TRP A C 1
ATOM 736 O O . TRP A 1 98 ? -13.613 10.858 35.763 1.00 97.88 98 TRP A O 1
ATOM 746 N N . ARG A 1 99 ? -12.823 8.938 36.654 1.00 97.81 99 ARG A N 1
ATOM 747 C CA . ARG A 1 99 ? -12.989 9.303 38.069 1.00 97.81 99 ARG A CA 1
ATOM 748 C C . ARG A 1 99 ? -11.640 9.499 38.743 1.00 97.81 99 ARG A C 1
ATOM 750 O O . ARG A 1 99 ? -10.633 8.978 38.269 1.00 97.81 99 ARG A O 1
ATOM 757 N N . ASP A 1 100 ? -11.626 10.249 39.838 1.00 97.81 100 ASP A N 1
ATOM 758 C CA . ASP A 1 100 ? -10.455 10.282 40.711 1.00 97.81 100 ASP A CA 1
ATOM 759 C C . ASP A 1 100 ? -10.278 8.888 41.351 1.00 97.81 100 ASP A C 1
ATOM 761 O O . ASP A 1 100 ? -11.258 8.213 41.695 1.00 97.81 100 ASP A O 1
ATOM 765 N N . ALA A 1 101 ? -9.029 8.429 41.427 1.00 97.62 101 ALA A N 1
ATOM 766 C CA . ALA A 1 101 ? -8.680 7.214 42.147 1.00 97.62 101 ALA A CA 1
ATOM 767 C C . ALA A 1 101 ? -8.887 7.441 43.650 1.00 97.62 101 ALA A C 1
ATOM 769 O O . ALA A 1 101 ? -8.615 8.535 44.151 1.00 97.62 101 ALA A O 1
ATOM 770 N N . LEU A 1 102 ? -9.380 6.426 44.356 1.00 97.38 102 LEU A N 1
ATOM 771 C CA . LEU A 1 102 ? -9.520 6.488 45.809 1.00 97.38 102 LEU A CA 1
ATOM 772 C C . LEU A 1 102 ? -8.133 6.449 46.467 1.00 97.38 102 LEU A C 1
ATOM 774 O O . LEU A 1 102 ? -7.193 5.856 45.930 1.00 97.38 102 LEU A O 1
ATOM 778 N N . ASP A 1 103 ? -8.001 7.060 47.643 1.00 95.62 103 ASP A N 1
ATOM 779 C CA . ASP A 1 103 ? -6.746 7.015 48.394 1.00 95.62 103 ASP A CA 1
ATOM 780 C C . ASP A 1 103 ? -6.409 5.563 48.762 1.00 95.62 103 ASP A C 1
ATOM 782 O O . ASP A 1 103 ? -7.195 4.864 49.401 1.00 95.62 103 ASP A O 1
ATOM 786 N N . GLY A 1 104 ? -5.238 5.097 48.321 1.00 95.44 104 GLY A N 1
ATOM 787 C CA . GLY A 1 104 ? -4.814 3.705 48.488 1.00 95.44 104 GLY A CA 1
ATOM 788 C C . GLY A 1 104 ? -5.459 2.705 47.517 1.00 9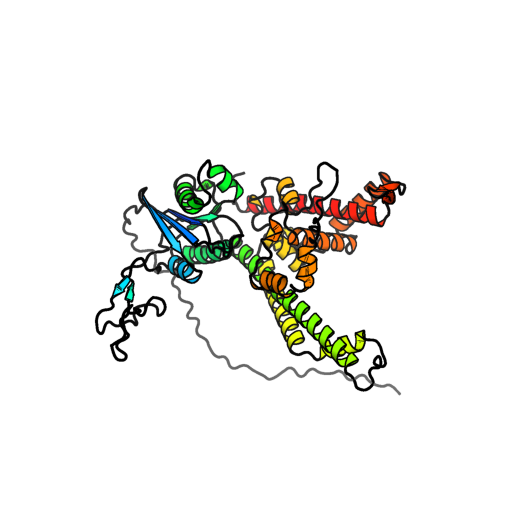5.44 104 GLY A C 1
ATOM 789 O O . GLY A 1 104 ? -5.277 1.504 47.707 1.00 95.44 104 GLY A O 1
ATOM 790 N N . GLU A 1 105 ? -6.188 3.158 46.488 1.00 97.38 105 GLU A N 1
ATOM 791 C CA . GLU A 1 105 ? -6.718 2.278 45.440 1.00 97.38 105 GLU A CA 1
ATOM 792 C C . GLU A 1 105 ? -5.586 1.548 44.706 1.00 97.38 105 GLU A C 1
ATOM 794 O O . GLU A 1 105 ? -4.610 2.163 44.268 1.00 97.38 105 GLU A O 1
ATOM 799 N N . ASP A 1 106 ? -5.731 0.231 44.536 1.00 97.25 106 ASP A N 1
ATOM 800 C CA . ASP A 1 106 ? -4.791 -0.545 43.736 1.00 97.25 106 ASP A CA 1
ATOM 801 C C . ASP A 1 106 ? -4.959 -0.220 42.246 1.00 97.25 106 ASP A C 1
ATOM 803 O O . ASP A 1 106 ? -5.932 -0.603 41.594 1.00 97.25 106 ASP A O 1
ATOM 807 N N . LEU A 1 107 ? -3.970 0.482 41.695 1.00 97.50 107 LEU A N 1
ATOM 808 C CA . LEU A 1 107 ? -3.956 0.890 40.293 1.00 97.50 107 LEU A CA 1
ATOM 809 C C . LEU A 1 107 ? -3.494 -0.229 39.344 1.00 97.50 107 LEU A C 1
ATOM 811 O O . LEU A 1 107 ? -3.530 -0.038 38.128 1.00 97.50 107 LEU A O 1
ATOM 815 N N . SER A 1 108 ? -3.058 -1.385 39.863 1.00 97.00 108 SER A N 1
ATOM 816 C CA . SER A 1 108 ? -2.535 -2.495 39.054 1.00 97.00 108 SER A CA 1
ATOM 817 C C . SER A 1 108 ? -3.592 -3.153 38.157 1.00 97.00 108 SER A C 1
ATOM 819 O O . SER A 1 108 ? -3.251 -3.721 37.119 1.00 97.00 108 SER A O 1
ATOM 821 N N . GLY A 1 109 ? -4.876 -3.017 38.513 1.00 95.81 109 GLY A N 1
ATOM 822 C CA . GLY A 1 109 ? -6.007 -3.489 37.711 1.00 95.81 109 GLY A CA 1
ATOM 823 C C . GLY A 1 109 ? -6.275 -2.659 36.452 1.00 95.81 109 GLY A C 1
ATOM 824 O O . GLY A 1 109 ? -6.992 -3.113 35.560 1.00 95.81 109 GLY A O 1
ATOM 825 N N . PHE A 1 110 ? -5.690 -1.463 36.346 1.00 97.19 110 PHE A N 1
ATOM 826 C CA . PHE A 1 110 ? -5.820 -0.601 35.177 1.00 97.19 110 PHE A CA 1
ATOM 827 C C . PHE A 1 110 ? -4.594 -0.715 34.278 1.00 97.19 110 PHE A C 1
ATOM 829 O O . PHE A 1 110 ? -3.460 -0.912 34.720 1.00 97.19 110 PHE A O 1
ATOM 836 N N . LEU A 1 111 ? -4.791 -0.510 32.976 1.00 96.56 111 LEU A N 1
ATOM 837 C CA . LEU A 1 111 ? -3.652 -0.341 32.089 1.00 96.56 111 LEU A CA 1
ATOM 838 C C . LEU A 1 111 ? -2.861 0.895 32.494 1.00 96.56 111 LEU A C 1
ATOM 840 O O . LEU A 1 111 ? -3.428 1.965 32.688 1.00 96.56 111 LEU A O 1
ATOM 844 N N . ARG A 1 112 ? -1.531 0.791 32.477 1.00 96.94 112 ARG A N 1
ATOM 845 C CA . ARG A 1 112 ? -0.640 1.916 32.795 1.00 96.94 112 ARG A CA 1
ATOM 846 C C . ARG A 1 112 ? -0.955 3.195 32.005 1.00 96.94 112 ARG A C 1
ATOM 848 O O . ARG A 1 112 ? -0.798 4.285 32.535 1.00 96.94 112 ARG A O 1
ATOM 855 N N . ARG A 1 113 ? -1.396 3.070 30.746 1.00 96.31 113 ARG A N 1
ATOM 856 C CA . ARG A 1 113 ? -1.794 4.211 29.895 1.00 96.31 113 ARG A CA 1
ATOM 857 C C . ARG A 1 113 ? -3.169 4.798 30.236 1.00 96.31 113 ARG A C 1
ATOM 859 O O . ARG A 1 113 ? -3.456 5.919 29.846 1.00 96.31 113 ARG A O 1
ATOM 866 N N . HIS A 1 114 ? -4.002 4.051 30.956 1.00 97.62 114 HIS A N 1
ATOM 867 C CA . HIS A 1 114 ? -5.309 4.483 31.454 1.00 97.62 114 HIS A CA 1
ATOM 868 C C . HIS A 1 114 ? -5.241 5.021 32.884 1.00 97.62 114 HIS A C 1
ATOM 870 O O . HIS A 1 114 ? -6.271 5.279 33.483 1.00 97.62 114 HIS A O 1
ATOM 876 N N . VAL A 1 115 ? -4.049 5.196 33.449 1.00 97.50 115 VAL A N 1
ATOM 877 C CA . VAL A 1 115 ? -3.860 5.866 34.737 1.00 97.50 115 VAL A CA 1
ATOM 878 C C . VAL A 1 115 ? -3.278 7.242 34.449 1.00 97.50 115 VAL A C 1
ATOM 880 O O . VAL A 1 115 ? -2.118 7.369 34.056 1.00 97.50 115 VAL A O 1
ATOM 883 N N . VAL A 1 116 ? -4.091 8.283 34.610 1.00 96.81 116 VAL A N 1
ATOM 884 C CA . VAL A 1 116 ? -3.707 9.656 34.257 1.00 96.81 116 VAL A CA 1
ATOM 885 C C . VAL A 1 116 ? -3.387 10.435 35.524 1.00 96.81 116 VAL A C 1
ATOM 887 O O . VAL A 1 116 ? -4.244 10.619 36.383 1.00 96.81 116 VAL A O 1
ATOM 890 N N . GLU A 1 117 ? -2.155 10.925 35.644 1.00 96.31 117 GLU A N 1
ATOM 891 C CA . GLU A 1 117 ? -1.770 11.823 36.738 1.00 96.31 117 GLU A CA 1
ATOM 892 C C . GLU A 1 117 ? -2.502 13.166 36.579 1.00 96.31 117 GLU A C 1
ATOM 894 O O . GLU A 1 117 ? -2.402 13.838 35.545 1.00 96.31 117 GLU A O 1
ATOM 899 N N . LYS A 1 118 ? -3.268 13.559 37.599 1.00 94.44 118 LYS A N 1
ATOM 900 C CA . LYS A 1 118 ? -4.040 14.802 37.593 1.00 94.44 118 LYS A CA 1
ATOM 901 C C . LYS A 1 118 ? -3.070 15.973 37.732 1.00 94.44 118 LYS A C 1
ATOM 903 O O . LYS A 1 118 ? -2.476 16.180 38.785 1.00 94.44 118 LYS A O 1
ATOM 908 N N . LYS A 1 119 ? -2.902 16.758 36.664 1.00 90.69 119 LYS A N 1
ATOM 909 C CA . LYS A 1 119 ? -2.146 18.015 36.733 1.00 90.69 119 LYS A CA 1
ATOM 910 C C . LYS A 1 119 ? -2.978 19.031 37.511 1.00 90.69 119 LYS A C 1
ATOM 912 O O . LYS A 1 119 ? -3.941 19.570 36.972 1.00 90.69 119 LYS A O 1
ATOM 917 N N . GLU A 1 120 ? -2.630 19.277 38.770 1.00 85.50 120 GLU A N 1
ATOM 918 C CA . GLU A 1 120 ? -3.234 20.369 39.534 1.00 85.50 120 GLU A CA 1
ATOM 919 C C . GLU A 1 120 ? -2.893 21.705 38.856 1.00 85.50 120 GLU A C 1
ATOM 921 O O . GLU A 1 120 ? -1.727 22.049 38.665 1.00 85.50 120 GLU A O 1
ATOM 926 N N . THR A 1 121 ? -3.916 22.458 38.455 1.00 80.44 121 THR A N 1
ATOM 927 C CA . THR A 1 121 ? -3.802 23.774 37.803 1.00 80.44 121 THR A CA 1
ATOM 928 C C . THR A 1 121 ? -3.468 24.912 38.785 1.00 80.44 121 THR A C 1
ATOM 930 O O . THR A 1 121 ? -3.604 26.083 38.443 1.00 80.44 121 THR A O 1
ATOM 933 N N . GLY A 1 122 ? -2.997 24.589 39.995 1.00 83.25 122 GLY A N 1
ATOM 934 C CA . GLY A 1 122 ? -2.616 25.538 41.047 1.00 83.25 122 GLY A CA 1
ATOM 935 C C . GLY A 1 122 ? -1.110 25.567 41.333 1.00 83.25 122 GLY A C 1
ATOM 936 O O . GLY A 1 122 ? -0.341 24.774 40.789 1.00 83.25 122 GLY A O 1
ATOM 937 N N . LYS A 1 123 ? -0.671 26.498 42.200 1.00 76.44 123 LYS A N 1
ATOM 938 C CA . LYS A 1 123 ? 0.702 26.523 42.743 1.00 76.44 123 LYS A CA 1
ATOM 939 C C . LYS A 1 123 ? 1.018 25.137 43.312 1.00 76.44 123 LYS A C 1
ATOM 941 O O . LYS A 1 123 ? 0.411 24.746 44.299 1.00 76.44 123 LYS A O 1
ATOM 946 N N . LYS A 1 124 ? 1.951 24.421 42.675 1.00 67.81 124 LYS A N 1
ATOM 947 C CA . LYS A 1 124 ? 2.401 23.090 43.098 1.00 67.81 124 LYS A CA 1
ATOM 948 C C . LYS A 1 124 ? 2.826 23.125 44.563 1.00 67.81 124 LYS A C 1
ATOM 950 O O . LYS A 1 124 ? 3.886 23.669 44.874 1.00 67.81 124 LYS A O 1
ATOM 955 N N . GLU A 1 125 ? 2.036 22.512 45.432 1.00 75.94 125 GLU A N 1
ATOM 956 C CA . GLU A 1 125 ? 2.553 22.022 46.701 1.00 75.94 125 GLU A CA 1
ATOM 957 C C . GLU A 1 125 ? 3.540 20.907 46.354 1.00 75.94 125 GLU A C 1
ATOM 959 O O . GLU A 1 125 ? 3.197 19.935 45.682 1.00 75.94 125 GLU A O 1
ATOM 964 N N . LYS A 1 126 ? 4.817 21.122 46.673 1.00 79.38 126 LYS A N 1
ATOM 965 C CA . LYS A 1 126 ? 5.918 20.328 46.111 1.00 79.38 126 LYS A CA 1
ATOM 966 C C . LYS A 1 126 ? 5.942 18.881 46.629 1.00 79.38 126 LYS A C 1
ATOM 968 O O . LYS A 1 126 ? 6.577 18.051 45.988 1.00 79.38 126 LYS A O 1
ATOM 973 N N . ASP A 1 127 ? 5.197 18.597 47.701 1.00 86.88 127 ASP A N 1
ATOM 974 C CA . ASP A 1 127 ? 5.285 17.354 48.478 1.00 86.88 127 ASP A CA 1
ATOM 975 C C . ASP A 1 127 ? 3.932 16.636 48.685 1.00 86.88 127 ASP A C 1
ATOM 977 O O . ASP A 1 127 ? 3.831 15.716 49.494 1.00 86.88 127 ASP A O 1
ATOM 981 N N . GLY A 1 128 ? 2.876 17.024 47.958 1.00 85.12 128 GLY A N 1
ATOM 982 C CA . GLY A 1 128 ? 1.576 16.347 48.039 1.00 85.12 128 GLY A CA 1
ATOM 983 C C . GLY A 1 128 ? 1.574 14.957 47.374 1.00 85.12 128 GLY A C 1
ATOM 984 O O . GLY A 1 128 ? 2.277 14.752 46.376 1.00 85.12 128 GLY A O 1
ATOM 985 N N . PRO A 1 129 ? 0.774 13.988 47.869 1.00 87.69 129 PRO A N 1
ATOM 986 C CA . PRO A 1 129 ? 0.604 12.700 47.203 1.00 87.69 129 PRO A CA 1
ATOM 987 C C . PRO A 1 129 ? 0.032 12.898 45.794 1.00 87.69 129 PRO A C 1
ATOM 989 O O . PRO A 1 129 ? -0.892 13.686 45.574 1.00 87.69 129 PRO A O 1
ATOM 992 N N . LYS A 1 130 ? 0.586 12.172 44.818 1.00 92.88 130 LYS A N 1
ATOM 993 C CA . LYS A 1 130 ? 0.116 12.229 43.431 1.00 92.88 130 LYS A CA 1
ATOM 994 C C . LYS A 1 130 ? -1.326 11.738 43.343 1.00 92.88 130 LYS A C 1
ATOM 996 O O . LYS A 1 130 ? -1.610 10.596 43.690 1.00 92.88 130 LYS A O 1
ATOM 1001 N N . LYS A 1 131 ? -2.217 12.579 42.815 1.00 94.56 131 LYS A N 1
ATOM 1002 C CA . LYS A 1 131 ? -3.602 12.202 42.509 1.00 94.56 131 LYS A CA 1
ATOM 1003 C C . LYS A 1 131 ? -3.678 11.607 41.108 1.00 94.56 131 LYS A C 1
ATOM 1005 O O . LYS A 1 131 ? -3.193 12.204 40.143 1.00 94.56 131 LYS A O 1
ATOM 1010 N N . PHE A 1 132 ? -4.323 10.454 40.990 1.00 96.94 132 PHE A N 1
ATOM 1011 C CA . PHE A 1 132 ? -4.526 9.764 39.719 1.00 96.94 132 PHE A CA 1
ATOM 1012 C C . PHE A 1 132 ? -6.004 9.762 39.332 1.00 96.94 132 PHE A C 1
ATOM 1014 O O . PHE A 1 132 ? -6.883 9.819 40.189 1.00 96.94 132 PHE A O 1
ATOM 1021 N N . ARG A 1 133 ? -6.275 9.700 38.028 1.00 97.69 133 ARG A N 1
ATOM 1022 C CA . ARG A 1 133 ? -7.595 9.432 37.456 1.00 97.69 133 ARG A CA 1
ATOM 1023 C C . ARG A 1 133 ? -7.579 8.076 36.767 1.00 97.69 133 ARG A C 1
ATOM 1025 O O . ARG A 1 133 ? -6.611 7.758 36.073 1.00 97.69 133 ARG A O 1
ATOM 1032 N N . VAL A 1 134 ? -8.661 7.326 36.934 1.00 98.25 134 VAL A N 1
ATOM 1033 C CA . VAL A 1 134 ? -8.871 5.995 36.347 1.00 98.25 134 VAL A CA 1
ATOM 1034 C C . VAL A 1 134 ? -10.211 5.938 35.600 1.00 98.25 134 VAL A C 1
ATOM 1036 O O . VAL A 1 134 ? -11.103 6.745 35.898 1.00 98.25 134 VAL A O 1
ATOM 1039 N N . PRO A 1 135 ? -10.387 5.029 34.623 1.00 98.12 135 PRO A N 1
ATOM 1040 C CA . PRO A 1 135 ? -11.622 4.935 33.858 1.00 98.12 135 PRO A CA 1
ATOM 1041 C C . PRO A 1 135 ? -12.828 4.553 34.722 1.00 98.12 135 PRO A C 1
ATOM 1043 O O . PRO A 1 135 ? -12.729 3.713 35.615 1.00 98.12 135 PRO A O 1
ATOM 1046 N N . THR A 1 136 ? -13.989 5.143 34.437 1.00 97.81 136 THR A N 1
ATOM 1047 C CA . THR A 1 136 ? -15.276 4.738 35.040 1.00 97.81 136 THR A CA 1
ATOM 1048 C C . THR A 1 136 ? -15.941 3.591 34.291 1.00 97.81 136 THR A C 1
ATOM 1050 O O . THR A 1 136 ? -16.783 2.898 34.849 1.00 97.81 136 THR A O 1
ATOM 1053 N N . GLY A 1 137 ? -15.587 3.410 33.022 1.00 97.31 137 GLY A N 1
ATOM 1054 C CA . GLY A 1 137 ? -16.148 2.399 32.145 1.00 97.31 137 GLY A CA 1
ATOM 1055 C C . GLY A 1 137 ? -15.359 2.315 30.849 1.00 97.31 137 GLY A C 1
ATOM 1056 O O . GLY A 1 137 ? -14.521 3.174 30.558 1.00 97.31 137 GLY A O 1
ATOM 1057 N N . TYR A 1 138 ? -15.645 1.266 30.088 1.00 98.12 138 TYR A N 1
ATOM 1058 C CA . TYR A 1 138 ? -15.003 0.984 28.817 1.00 98.12 138 TYR A CA 1
ATOM 1059 C C . TYR A 1 138 ? -16.045 0.782 27.720 1.00 98.12 138 TYR A C 1
ATOM 1061 O O . TYR A 1 138 ? -17.143 0.288 27.975 1.00 98.12 138 TYR A O 1
ATOM 1069 N N . GLN A 1 139 ? -15.683 1.157 26.500 1.00 97.81 139 GLN A N 1
ATOM 1070 C CA . GLN A 1 139 ? -16.438 0.909 25.280 1.00 97.81 139 GLN A CA 1
ATOM 1071 C C . GLN A 1 139 ? -15.515 0.291 24.229 1.00 97.81 139 GLN A C 1
ATOM 1073 O O . GLN A 1 139 ? -14.288 0.380 24.305 1.00 97.81 139 GLN A O 1
ATOM 1078 N N . GLY A 1 140 ? -16.109 -0.354 23.234 1.00 97.44 140 GLY A N 1
ATOM 1079 C CA . GLY A 1 140 ? -15.392 -0.842 22.068 1.00 97.44 140 GLY A CA 1
ATOM 1080 C C . GLY A 1 140 ? -16.101 -2.004 21.399 1.00 97.44 140 GLY A C 1
ATOM 1081 O O . GLY A 1 140 ? -17.320 -2.151 21.527 1.00 97.44 140 GLY A O 1
ATOM 1082 N N . MET A 1 141 ? -15.326 -2.824 20.693 1.00 98.12 141 MET A N 1
ATOM 1083 C CA . MET A 1 141 ? -15.842 -4.008 20.012 1.00 98.12 141 MET A CA 1
ATOM 1084 C C . MET A 1 141 ? -16.373 -5.048 21.007 1.00 98.12 141 MET A C 1
ATOM 1086 O O . MET A 1 141 ? -15.696 -5.414 21.970 1.00 98.12 141 MET A O 1
ATOM 1090 N N . GLN A 1 142 ? -17.564 -5.564 20.726 1.00 97.69 142 GLN A N 1
ATOM 1091 C CA . GLN A 1 142 ? -18.243 -6.625 21.460 1.00 97.69 142 GLN A CA 1
ATOM 1092 C C . GLN A 1 142 ? -18.658 -7.759 20.513 1.00 97.69 142 GLN A C 1
ATOM 1094 O O . GLN A 1 142 ? -18.600 -7.655 19.284 1.00 97.69 142 GLN A O 1
ATOM 1099 N N . ALA A 1 143 ? -19.032 -8.892 21.106 1.00 96.88 143 ALA A N 1
ATOM 1100 C CA . ALA A 1 143 ? -19.529 -10.039 20.360 1.00 96.88 143 ALA A CA 1
ATOM 1101 C C . ALA A 1 143 ? -20.834 -9.683 19.633 1.00 96.88 143 ALA A C 1
ATOM 1103 O O . ALA A 1 143 ? -21.738 -9.123 20.244 1.00 96.88 143 ALA A O 1
ATOM 1104 N N . GLY A 1 144 ? -20.947 -10.051 18.355 1.00 96.19 144 GLY A N 1
ATOM 1105 C CA . GLY A 1 144 ? -22.120 -9.759 17.527 1.00 96.19 144 GLY A CA 1
ATOM 1106 C C . GLY A 1 144 ? -22.089 -8.415 16.794 1.00 96.19 144 GLY A C 1
ATOM 1107 O O . GLY A 1 144 ? -22.955 -8.195 15.953 1.00 96.19 144 GLY A O 1
ATOM 1108 N N . ASP A 1 145 ? -21.098 -7.549 17.042 1.00 98.19 145 ASP A N 1
ATOM 1109 C CA . ASP A 1 145 ? -21.003 -6.265 16.337 1.00 98.19 145 ASP A CA 1
ATOM 1110 C C . ASP A 1 145 ? -20.855 -6.442 14.816 1.00 98.19 145 ASP A C 1
ATOM 1112 O O . ASP A 1 145 ? -20.122 -7.317 14.336 1.00 98.19 145 ASP A O 1
ATOM 1116 N N . VAL A 1 146 ? -21.474 -5.536 14.057 1.00 98.19 146 VAL A N 1
ATOM 1117 C CA . VAL A 1 146 ? -21.290 -5.395 12.607 1.00 98.19 146 VAL A CA 1
ATOM 1118 C C . VAL A 1 146 ? -20.584 -4.071 12.327 1.00 98.19 146 VAL A C 1
ATOM 1120 O O . VAL A 1 146 ? -21.163 -3.000 12.462 1.00 98.19 146 VAL A O 1
ATOM 1123 N N . ILE A 1 147 ? -19.314 -4.133 11.934 1.00 98.56 147 ILE A N 1
ATOM 1124 C CA . ILE A 1 147 ? -18.444 -2.963 11.773 1.00 98.56 147 ILE A CA 1
ATOM 1125 C C . ILE A 1 147 ? -18.295 -2.626 10.294 1.00 98.56 147 ILE A C 1
ATOM 1127 O O . ILE A 1 147 ? -17.747 -3.416 9.535 1.00 98.56 147 ILE A O 1
ATOM 1131 N N . ALA A 1 148 ? -18.705 -1.436 9.880 1.00 98.38 148 ALA A N 1
ATOM 1132 C CA . ALA A 1 148 ? -18.659 -0.951 8.511 1.00 98.38 148 ALA A CA 1
ATOM 1133 C C . ALA A 1 148 ? -17.577 0.116 8.300 1.00 98.38 148 ALA A C 1
ATOM 1135 O O . ALA A 1 148 ? -17.503 1.123 9.005 1.00 98.38 148 ALA A O 1
ATOM 1136 N N . MET A 1 149 ? -16.739 -0.085 7.281 1.00 97.94 149 MET A N 1
ATOM 1137 C CA . MET A 1 149 ? -15.622 0.802 6.937 1.00 97.94 149 MET A CA 1
ATOM 1138 C C . MET A 1 149 ? -15.545 1.081 5.430 1.00 97.94 149 MET A C 1
ATOM 1140 O O . MET A 1 149 ? -16.079 0.353 4.600 1.00 97.94 149 MET A O 1
ATOM 1144 N N . ILE A 1 150 ? -14.794 2.105 5.029 1.00 95.12 150 ILE A N 1
ATOM 1145 C CA . ILE A 1 150 ? -14.479 2.345 3.610 1.00 95.12 150 ILE A CA 1
ATOM 1146 C C . ILE A 1 150 ? -13.342 1.415 3.151 1.00 95.12 150 ILE A C 1
ATOM 1148 O O . ILE A 1 150 ? -12.404 1.142 3.906 1.00 95.12 150 ILE A O 1
ATOM 1152 N N . LEU A 1 151 ? -13.391 0.945 1.901 1.00 91.38 151 LEU A N 1
ATOM 1153 C CA . LEU A 1 151 ? -12.342 0.140 1.269 1.00 91.38 151 LEU A CA 1
ATOM 1154 C C . LEU A 1 151 ? -11.117 0.982 0.853 1.00 91.38 151 LEU A C 1
ATOM 1156 O O . LEU A 1 151 ? -11.231 1.958 0.108 1.00 91.38 151 LEU A O 1
ATOM 1160 N N . GLY A 1 152 ? -9.932 0.531 1.269 1.00 86.12 152 GLY A N 1
ATOM 1161 C CA . GLY A 1 152 ? -8.614 1.046 0.906 1.00 86.12 152 GLY A CA 1
ATOM 1162 C C . GLY A 1 152 ? -8.052 2.101 1.865 1.00 86.12 152 GLY A C 1
ATOM 1163 O O . GLY A 1 152 ? -8.699 2.547 2.812 1.00 86.12 152 GLY A O 1
ATOM 1164 N N . GLY A 1 153 ? -6.829 2.547 1.570 1.00 83.38 153 GLY A N 1
ATOM 1165 C CA . GLY A 1 153 ? -6.193 3.694 2.223 1.00 83.38 153 GLY A CA 1
ATOM 1166 C C . GLY A 1 153 ? -5.522 3.361 3.556 1.00 83.38 153 GLY A C 1
ATOM 1167 O O . GLY A 1 153 ? -4.985 2.274 3.756 1.00 83.38 153 GLY A O 1
ATOM 1168 N N . SER A 1 154 ? -5.494 4.332 4.471 1.00 83.06 154 SER A N 1
ATOM 1169 C CA . SER A 1 154 ? -4.901 4.160 5.804 1.00 83.06 154 SER A CA 1
ATOM 1170 C C . SER A 1 154 ? -5.704 3.205 6.694 1.00 83.06 154 SER A C 1
ATOM 1172 O O . SER A 1 154 ? -5.098 2.496 7.495 1.00 83.06 154 SER A O 1
ATOM 1174 N N . GLY A 1 155 ? -7.020 3.104 6.475 1.00 92.06 155 GLY A N 1
ATOM 1175 C CA . GLY A 1 155 ? -7.920 2.232 7.233 1.00 92.06 155 GLY A CA 1
ATOM 1176 C C . GLY A 1 155 ? -7.730 0.732 7.006 1.00 92.06 155 GLY A C 1
ATOM 1177 O O . GLY A 1 155 ? -8.310 -0.057 7.740 1.00 92.06 155 GLY A O 1
ATOM 1178 N N . ASP A 1 156 ? -6.900 0.312 6.046 1.00 93.38 156 ASP A N 1
ATOM 1179 C CA . ASP A 1 156 ? -6.615 -1.110 5.810 1.00 93.38 156 ASP A CA 1
ATOM 1180 C C . ASP A 1 156 ? -5.979 -1.793 7.031 1.00 93.38 156 ASP A C 1
ATOM 1182 O O . ASP A 1 156 ? -6.280 -2.948 7.317 1.00 93.38 156 ASP A O 1
ATOM 1186 N N . ARG A 1 157 ? -5.122 -1.084 7.780 1.00 94.44 157 ARG A N 1
ATOM 1187 C CA . ARG A 1 157 ? -4.497 -1.635 8.996 1.00 94.44 157 ARG A CA 1
ATOM 1188 C C . ARG A 1 157 ? -5.530 -1.878 10.093 1.00 94.44 157 ARG A C 1
ATOM 1190 O O . ARG A 1 157 ? -5.518 -2.947 10.694 1.00 94.44 157 ARG A O 1
ATOM 1197 N N . LEU A 1 158 ? -6.424 -0.912 10.293 1.00 96.00 158 LEU A N 1
ATOM 1198 C CA . LEU A 1 158 ? -7.496 -1.005 11.277 1.00 96.00 158 LEU A CA 1
ATOM 1199 C C . LEU A 1 158 ? -8.513 -2.088 10.888 1.00 96.00 158 LEU A C 1
ATOM 1201 O O . LEU A 1 158 ? -8.871 -2.921 11.710 1.00 96.00 158 LEU A O 1
ATOM 1205 N N . ALA A 1 159 ? -8.892 -2.168 9.608 1.00 97.00 159 ALA A N 1
ATOM 1206 C CA . ALA A 1 159 ? -9.761 -3.233 9.108 1.00 97.00 159 ALA A CA 1
ATOM 1207 C C . ALA A 1 159 ? -9.137 -4.628 9.292 1.00 97.00 159 ALA A C 1
ATOM 1209 O O . ALA A 1 159 ? -9.833 -5.570 9.664 1.00 97.00 159 ALA A O 1
ATOM 1210 N N . TYR A 1 160 ? -7.823 -4.768 9.069 1.00 97.19 160 TYR A N 1
ATOM 1211 C CA . TYR A 1 160 ? -7.098 -6.016 9.318 1.00 97.19 160 TYR A CA 1
ATOM 1212 C C . TYR A 1 160 ? -7.170 -6.425 10.794 1.00 97.19 160 TYR A C 1
ATOM 1214 O O . TYR A 1 160 ? -7.474 -7.580 11.100 1.00 97.19 160 TYR A O 1
ATOM 1222 N N . SER A 1 161 ? -6.877 -5.496 11.711 1.00 97.38 161 SER A N 1
ATOM 1223 C CA . SER A 1 161 ? -6.831 -5.790 13.144 1.00 97.38 161 SER A CA 1
ATOM 1224 C C . SER A 1 161 ? -8.226 -6.065 13.709 1.00 97.38 161 SER A C 1
ATOM 1226 O O . SER A 1 161 ? -8.406 -7.067 14.400 1.00 97.38 161 SER A O 1
ATO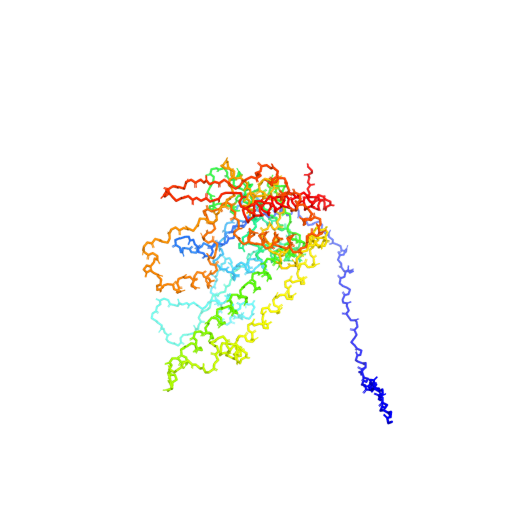M 1228 N N . MET A 1 162 ? -9.223 -5.262 13.325 1.00 98.12 162 MET A N 1
ATOM 1229 C CA . MET A 1 162 ? -10.626 -5.467 13.691 1.00 98.12 162 MET A CA 1
ATOM 1230 C C . MET A 1 162 ? -11.176 -6.779 13.142 1.00 98.12 162 MET A C 1
ATOM 1232 O O . MET A 1 162 ? -11.856 -7.485 13.870 1.00 98.12 162 MET A O 1
ATOM 1236 N N . SER A 1 163 ? -10.850 -7.160 11.902 1.00 98.06 163 SER A N 1
ATOM 1237 C CA . SER A 1 163 ? -11.288 -8.446 11.340 1.00 98.06 163 SER A CA 1
ATOM 1238 C C . SER A 1 163 ? -10.705 -9.625 12.119 1.00 98.06 163 SER A C 1
ATOM 1240 O O . SER A 1 163 ? -11.426 -10.562 12.442 1.00 98.06 163 SER A O 1
ATOM 1242 N N . ARG A 1 164 ? -9.421 -9.565 12.505 1.00 97.88 164 ARG A N 1
ATOM 1243 C CA . ARG A 1 164 ? -8.821 -10.602 13.358 1.00 97.88 164 ARG A CA 1
ATOM 1244 C C . ARG A 1 164 ? -9.496 -10.677 14.725 1.00 97.88 164 ARG A C 1
ATOM 1246 O O . ARG A 1 164 ? -9.789 -11.771 15.186 1.00 97.88 164 ARG A O 1
ATOM 1253 N N . ARG A 1 165 ? -9.747 -9.529 15.355 1.00 97.94 165 ARG A N 1
ATOM 1254 C CA . ARG A 1 165 ? -10.459 -9.483 16.633 1.00 97.94 165 ARG A CA 1
ATOM 1255 C C . ARG A 1 165 ? -11.898 -9.983 16.496 1.00 97.94 165 ARG A C 1
ATOM 1257 O O . ARG A 1 165 ? -12.376 -10.676 17.383 1.00 97.94 165 ARG A O 1
ATOM 1264 N N . GLY A 1 166 ? -12.557 -9.673 15.385 1.00 97.69 166 GLY A N 1
ATOM 1265 C CA . GLY A 1 166 ? -13.912 -10.119 15.095 1.00 97.69 166 GLY A CA 1
ATOM 1266 C C . GLY A 1 166 ? -14.031 -11.631 14.991 1.00 97.69 166 GLY A C 1
ATOM 1267 O O . GLY A 1 166 ? -14.939 -12.191 15.597 1.00 97.69 166 GLY A O 1
ATOM 1268 N N . ASP A 1 167 ? -13.058 -12.305 14.370 1.00 97.44 167 ASP A N 1
ATOM 1269 C CA . ASP A 1 167 ? -12.992 -13.773 14.384 1.00 97.44 167 ASP A CA 1
ATOM 1270 C C . ASP A 1 167 ? -12.913 -14.335 15.821 1.00 97.44 167 ASP A C 1
ATOM 1272 O O . ASP A 1 167 ? -13.500 -15.376 16.110 1.00 97.44 167 ASP A O 1
ATOM 1276 N N . GLU A 1 168 ? -12.204 -13.653 16.732 1.00 97.62 168 GLU A N 1
ATOM 1277 C CA . GLU A 1 168 ? -12.038 -14.082 18.130 1.00 97.62 168 GLU A CA 1
ATOM 1278 C C . GLU A 1 168 ? -13.325 -13.910 18.959 1.00 97.62 168 GLU A C 1
ATOM 1280 O O . GLU A 1 168 ? -13.612 -14.741 19.821 1.00 97.62 168 GLU A O 1
ATOM 1285 N N . ILE A 1 169 ? -14.093 -12.836 18.728 1.00 97.38 169 ILE A N 1
ATOM 1286 C CA . ILE A 1 169 ? -15.267 -12.481 19.552 1.00 97.38 169 ILE A CA 1
ATOM 1287 C C . ILE A 1 169 ? -16.615 -12.733 18.866 1.00 97.38 169 ILE A C 1
ATOM 1289 O O . ILE A 1 169 ? -17.658 -12.545 19.486 1.00 97.38 169 ILE A O 1
ATOM 1293 N N . GLY A 1 170 ? -16.621 -13.160 17.604 1.00 96.69 170 GLY A N 1
ATOM 1294 C CA . GLY A 1 170 ? -17.836 -13.333 16.810 1.00 96.69 170 GLY A CA 1
ATOM 1295 C C . GLY A 1 170 ? -18.445 -12.011 16.336 1.00 96.69 170 GLY A C 1
ATOM 1296 O O . GLY A 1 170 ? -19.662 -11.857 16.391 1.00 96.69 170 GLY A O 1
ATOM 1297 N N . SER A 1 171 ? -17.616 -11.055 15.911 1.00 97.62 171 SER A N 1
ATOM 1298 C CA . SER A 1 171 ? -18.056 -9.826 15.238 1.00 97.62 171 SER A CA 1
ATOM 1299 C C . SER A 1 171 ? -17.684 -9.853 13.751 1.00 97.62 171 SER A C 1
ATOM 1301 O O . SER A 1 171 ? -16.789 -10.589 13.334 1.00 97.62 171 SER A O 1
ATOM 1303 N N . THR A 1 172 ? -18.367 -9.052 12.932 1.00 97.88 172 THR A N 1
ATOM 1304 C CA . THR A 1 172 ? -18.158 -9.006 11.476 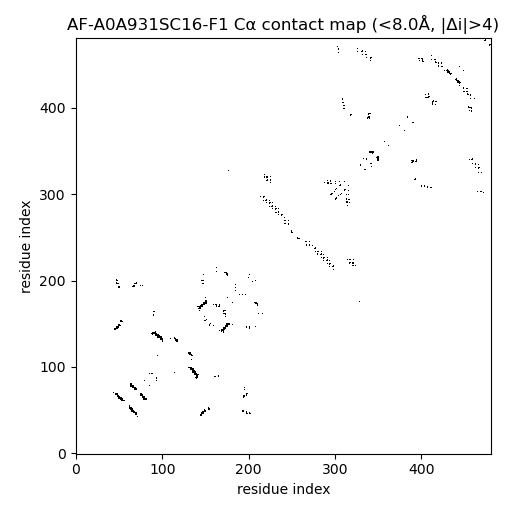1.00 97.88 172 THR A CA 1
ATOM 1305 C C . THR A 1 172 ? -17.614 -7.649 11.054 1.00 97.88 172 THR A C 1
ATOM 1307 O O . THR A 1 172 ? -18.098 -6.618 11.506 1.00 97.88 172 THR A O 1
ATOM 1310 N N . VAL A 1 173 ? -16.630 -7.635 10.151 1.00 98.19 173 VAL A N 1
ATOM 1311 C CA . VAL A 1 173 ? -16.132 -6.400 9.527 1.00 98.19 173 VAL A CA 1
ATOM 1312 C C . VAL A 1 173 ? -16.529 -6.377 8.055 1.00 98.19 173 VAL A C 1
ATOM 1314 O O . VAL A 1 173 ? -16.226 -7.297 7.299 1.00 98.19 173 VAL A O 1
ATOM 1317 N N . LEU A 1 174 ? -17.185 -5.297 7.658 1.00 97.69 174 LEU A N 1
ATOM 1318 C CA . LEU A 1 174 ? -17.772 -5.017 6.360 1.00 97.69 174 LEU A CA 1
ATOM 1319 C C . LEU A 1 174 ? -17.091 -3.793 5.736 1.00 97.69 174 LEU A C 1
ATOM 1321 O O . LEU A 1 174 ? -16.743 -2.831 6.426 1.00 97.69 174 LEU A O 1
ATOM 1325 N N . ARG A 1 175 ? -16.884 -3.801 4.416 1.00 96.19 175 ARG A N 1
ATOM 1326 C CA . ARG A 1 175 ? -16.272 -2.677 3.693 1.00 96.19 175 ARG A CA 1
ATOM 1327 C C . ARG A 1 175 ? -17.043 -2.275 2.451 1.00 96.19 175 ARG A C 1
ATOM 1329 O O . ARG A 1 175 ? -17.450 -3.131 1.680 1.00 96.19 175 ARG A O 1
ATOM 1336 N N . ILE A 1 176 ? -17.162 -0.972 2.214 1.00 94.50 176 ILE A N 1
ATOM 1337 C CA . ILE A 1 176 ? -17.821 -0.405 1.029 1.00 94.50 176 ILE A CA 1
ATOM 1338 C C . ILE A 1 176 ? -16.816 0.351 0.142 1.00 94.50 176 ILE A C 1
ATOM 1340 O O . ILE A 1 176 ? -15.936 1.054 0.660 1.00 94.50 176 ILE A O 1
ATOM 1344 N N . PRO A 1 177 ? -16.895 0.251 -1.198 1.00 91.50 177 PRO A N 1
ATOM 1345 C CA . PRO A 1 177 ? -16.080 1.063 -2.089 1.00 91.50 177 PRO A CA 1
ATOM 1346 C C . PRO A 1 177 ? -16.344 2.567 -1.896 1.00 91.50 177 PRO A C 1
ATOM 1348 O O . PRO A 1 177 ? -17.491 2.983 -1.729 1.00 91.50 177 PRO A O 1
ATOM 1351 N N . PRO A 1 178 ? -15.311 3.429 -1.988 1.00 90.81 178 PRO A N 1
ATOM 1352 C CA . PRO A 1 178 ? -15.487 4.876 -1.837 1.00 90.81 178 PRO A CA 1
ATOM 1353 C C . PRO A 1 178 ? -16.470 5.513 -2.832 1.00 90.81 178 PRO A C 1
ATOM 1355 O O . PRO A 1 178 ? -17.064 6.542 -2.519 1.00 90.81 178 PRO A O 1
ATOM 1358 N N . THR A 1 179 ? -16.600 4.948 -4.037 1.00 88.69 179 THR A N 1
ATOM 1359 C CA . THR A 1 179 ? -17.557 5.404 -5.057 1.00 88.69 179 THR A CA 1
ATOM 1360 C C . THR A 1 179 ? -18.986 5.167 -4.606 1.00 88.69 179 THR A C 1
ATOM 1362 O O . THR A 1 179 ? -19.797 6.080 -4.654 1.00 88.69 179 THR A O 1
ATOM 1365 N N . ASP A 1 180 ? -19.248 3.983 -4.070 1.00 91.06 180 ASP A N 1
ATOM 1366 C CA . ASP A 1 180 ? -20.593 3.537 -3.730 1.00 91.06 180 ASP A CA 1
ATOM 1367 C C . ASP A 1 180 ? -21.081 4.277 -2.481 1.00 91.06 180 ASP A C 1
ATOM 1369 O O . ASP A 1 180 ? -22.215 4.749 -2.436 1.00 91.06 180 ASP A O 1
ATOM 1373 N N . LEU A 1 181 ? -20.188 4.505 -1.507 1.00 94.62 181 LEU A N 1
ATOM 1374 C CA . LEU A 1 181 ? -20.482 5.395 -0.381 1.00 94.62 181 LEU A CA 1
ATOM 1375 C C . LEU A 1 181 ? -20.727 6.835 -0.846 1.00 94.62 181 LEU A C 1
ATOM 1377 O O . LEU A 1 181 ? -21.602 7.508 -0.313 1.00 94.62 181 LEU A O 1
ATOM 1381 N N . LYS A 1 182 ? -19.962 7.336 -1.828 1.00 94.00 182 LYS A N 1
ATOM 1382 C CA . LYS A 1 182 ? -20.163 8.693 -2.357 1.00 94.00 182 LYS A CA 1
ATOM 1383 C C . LYS A 1 182 ? -21.549 8.843 -2.984 1.00 94.00 182 LYS A C 1
ATOM 1385 O O . LYS A 1 182 ? -22.179 9.866 -2.738 1.00 94.00 182 LYS A O 1
ATOM 1390 N N . ASP A 1 183 ? -22.001 7.852 -3.742 1.00 94.56 183 ASP A N 1
ATOM 1391 C CA . ASP A 1 183 ? -23.313 7.873 -4.391 1.00 94.56 183 ASP A CA 1
ATOM 1392 C C . ASP A 1 183 ? -24.448 7.781 -3.353 1.00 94.56 183 ASP A C 1
ATOM 1394 O O . ASP A 1 183 ? -25.448 8.487 -3.462 1.00 94.56 183 ASP A O 1
ATOM 1398 N N . ARG A 1 184 ? -24.252 7.001 -2.279 1.00 96.75 184 ARG A N 1
ATOM 1399 C CA . ARG A 1 184 ? -25.215 6.844 -1.168 1.00 96.75 184 ARG A CA 1
ATOM 1400 C C . ARG A 1 184 ? -25.210 7.982 -0.149 1.00 96.75 184 ARG A C 1
ATOM 1402 O O . ARG A 1 184 ? -26.163 8.129 0.612 1.00 96.75 184 ARG A O 1
ATOM 1409 N N . ARG A 1 185 ? -24.161 8.807 -0.129 1.00 97.06 185 ARG A N 1
ATOM 1410 C CA . ARG A 1 185 ? -24.065 9.968 0.768 1.00 97.06 185 ARG A CA 1
ATOM 1411 C C . ARG A 1 185 ? -25.183 10.985 0.504 1.00 97.06 185 ARG A C 1
ATOM 1413 O O . ARG A 1 185 ? -25.653 11.630 1.440 1.00 97.06 185 ARG A O 1
ATOM 1420 N N . GLY A 1 186 ? -25.607 11.139 -0.753 1.00 95.62 186 GLY A N 1
ATOM 1421 C CA . GLY A 1 186 ? -26.566 12.170 -1.150 1.00 95.62 186 GLY A CA 1
ATOM 1422 C C . GLY A 1 186 ? -26.030 13.576 -0.856 1.00 95.62 186 GLY A C 1
ATOM 1423 O O . GLY A 1 186 ? -24.909 13.908 -1.242 1.00 95.62 186 GLY A O 1
ATOM 1424 N N . ALA A 1 187 ? -26.823 14.392 -0.156 1.00 97.00 187 ALA A N 1
ATOM 1425 C CA . ALA A 1 187 ? -26.459 15.759 0.233 1.00 97.00 187 ALA A CA 1
ATOM 1426 C C . ALA A 1 187 ? -25.651 15.855 1.546 1.00 97.00 187 ALA A C 1
ATOM 1428 O O . ALA A 1 187 ? -25.209 16.947 1.901 1.00 97.00 187 ALA A O 1
ATOM 1429 N N . ARG A 1 188 ? -25.463 14.740 2.269 1.00 97.31 188 ARG A N 1
ATOM 1430 C CA . ARG A 1 188 ? -24.774 14.718 3.57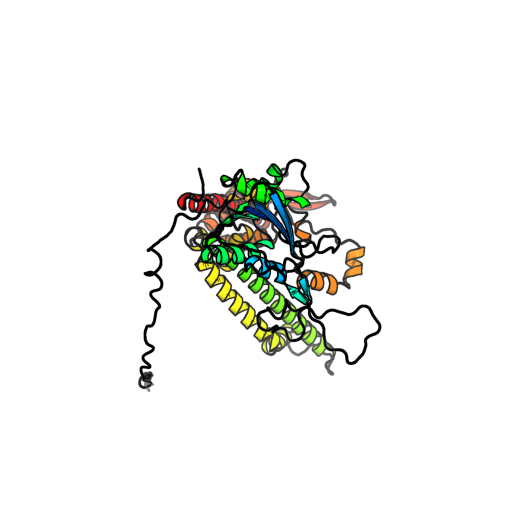0 1.00 97.31 188 ARG A CA 1
ATOM 1431 C C . ARG A 1 188 ? -23.290 15.054 3.449 1.00 97.31 188 ARG A C 1
ATOM 1433 O O . ARG A 1 188 ? -22.675 14.895 2.389 1.00 97.31 188 ARG A O 1
ATOM 1440 N N . SER A 1 189 ? -22.692 15.503 4.547 1.00 96.00 189 SER A N 1
ATOM 1441 C CA . SER A 1 189 ? -21.268 15.821 4.594 1.00 96.00 189 SER A CA 1
ATOM 1442 C C . SER A 1 189 ? -20.416 14.552 4.624 1.00 96.00 189 SER A C 1
ATOM 1444 O O . SER A 1 189 ? -20.777 13.538 5.214 1.00 96.00 189 SER A O 1
ATOM 1446 N N . LYS A 1 190 ? -19.204 14.625 4.060 1.00 93.69 190 LYS A N 1
ATOM 1447 C CA . LYS A 1 190 ? -18.175 13.586 4.257 1.00 93.69 190 LYS A CA 1
ATOM 1448 C C . LYS A 1 190 ? -17.776 13.448 5.736 1.00 93.69 190 LYS A C 1
ATOM 1450 O O . LYS A 1 190 ? -17.201 12.439 6.151 1.00 93.69 190 LYS A O 1
ATOM 1455 N N . ASP A 1 191 ? -18.040 14.476 6.539 1.00 94.56 191 ASP A N 1
ATOM 1456 C CA . ASP A 1 191 ? -17.796 14.424 7.976 1.00 94.56 191 ASP A CA 1
ATOM 1457 C C . ASP A 1 191 ? -18.732 13.471 8.723 1.00 94.56 191 ASP A C 1
ATOM 1459 O O . ASP A 1 191 ? -18.341 12.902 9.741 1.00 94.56 191 ASP A O 1
ATOM 1463 N N . GLU A 1 192 ? -19.864 13.139 8.110 1.00 97.25 192 GLU A N 1
ATOM 1464 C CA . GLU A 1 192 ? -20.874 12.226 8.637 1.00 97.25 192 GLU A CA 1
ATOM 1465 C C . GLU A 1 192 ? -20.697 10.787 8.127 1.00 97.25 192 GLU A C 1
ATOM 1467 O O . GLU A 1 192 ? -21.502 9.929 8.463 1.00 97.25 192 GLU A O 1
ATOM 1472 N N . ASP A 1 193 ? -19.637 10.477 7.360 1.00 97.44 193 ASP A N 1
ATOM 1473 C CA . ASP A 1 193 ? -19.450 9.144 6.752 1.00 97.44 193 ASP A CA 1
ATOM 1474 C C . ASP A 1 193 ? -19.543 7.996 7.783 1.00 97.44 193 ASP A C 1
ATOM 1476 O O . ASP A 1 193 ? -20.021 6.924 7.444 1.00 97.44 193 ASP A O 1
ATOM 1480 N N . HIS A 1 194 ? -19.125 8.208 9.035 1.00 98.25 194 HIS A N 1
ATOM 1481 C CA . HIS A 1 194 ? -19.238 7.215 10.112 1.00 98.25 194 HIS A CA 1
ATOM 1482 C C . HIS A 1 194 ? -20.700 6.902 10.480 1.00 98.25 194 HIS A C 1
ATOM 1484 O O . HIS A 1 194 ? -21.051 5.734 10.584 1.00 98.25 194 HIS A O 1
ATOM 1490 N N . LEU A 1 195 ? -21.572 7.909 10.579 1.00 98.19 195 LEU A N 1
ATOM 1491 C CA . LEU A 1 195 ? -23.011 7.720 10.812 1.00 98.19 195 LEU A CA 1
ATOM 1492 C C . LEU A 1 195 ? -23.670 6.996 9.631 1.00 98.19 195 LEU A C 1
ATOM 1494 O O . LEU A 1 195 ? -24.395 6.025 9.817 1.00 98.19 195 LEU A O 1
ATOM 1498 N N . ILE A 1 196 ? -23.340 7.423 8.408 1.00 98.06 196 ILE A N 1
ATOM 1499 C CA . ILE A 1 196 ? -23.864 6.831 7.168 1.00 98.06 196 ILE A CA 1
ATOM 1500 C C . ILE A 1 196 ? -23.464 5.358 7.056 1.00 98.06 196 ILE A C 1
ATOM 1502 O O . ILE A 1 196 ? -24.253 4.531 6.617 1.00 98.06 196 ILE A O 1
ATOM 1506 N N . LEU A 1 197 ? -22.231 5.015 7.437 1.00 98.25 197 LEU A N 1
ATOM 1507 C CA . LEU A 1 197 ? -21.750 3.635 7.414 1.00 98.25 197 LEU A CA 1
ATOM 1508 C C . LEU A 1 197 ? -22.508 2.744 8.402 1.00 98.25 197 LEU A C 1
ATOM 1510 O O . LEU A 1 197 ? -22.820 1.616 8.033 1.00 98.25 197 LEU A O 1
ATOM 1514 N N . ALA A 1 198 ? -22.803 3.235 9.610 1.00 98.19 198 ALA A N 1
ATOM 1515 C CA . ALA A 1 198 ? -23.591 2.492 10.595 1.00 98.19 198 ALA A CA 1
ATOM 1516 C C . ALA A 1 198 ? -25.015 2.234 10.072 1.00 98.19 198 ALA A C 1
ATOM 1518 O O . ALA A 1 198 ? -25.445 1.087 10.007 1.00 98.19 198 ALA A O 1
ATOM 1519 N N . GLU A 1 199 ? -25.684 3.286 9.588 1.00 97.75 199 GLU A N 1
ATOM 1520 C CA . GLU A 1 199 ? -27.029 3.213 8.999 1.00 97.75 199 GLU A CA 1
ATOM 1521 C C . GLU A 1 199 ? -27.084 2.258 7.797 1.00 97.75 199 GLU A C 1
ATOM 1523 O O . GLU A 1 199 ? -27.987 1.433 7.683 1.00 97.75 199 GLU A O 1
ATOM 1528 N N . LEU A 1 200 ? -26.115 2.344 6.880 1.00 97.69 200 LEU A N 1
ATOM 1529 C CA . LEU A 1 200 ? -26.075 1.476 5.704 1.00 97.69 200 LEU A CA 1
ATOM 1530 C C . LEU A 1 200 ? -25.803 0.016 6.075 1.00 97.69 200 LEU A C 1
ATOM 1532 O O . LEU A 1 200 ? -26.308 -0.873 5.397 1.00 97.69 200 LEU A O 1
ATOM 1536 N N . ALA A 1 201 ? -24.998 -0.247 7.104 1.00 97.50 201 ALA A N 1
ATOM 1537 C CA . ALA A 1 201 ? -24.741 -1.612 7.558 1.00 97.50 201 ALA A CA 1
ATOM 1538 C C . ALA A 1 201 ? -25.997 -2.264 8.148 1.00 97.50 201 ALA A C 1
ATOM 1540 O O . ALA A 1 201 ? -26.189 -3.465 7.984 1.00 97.50 201 ALA A O 1
ATOM 1541 N N . GLU A 1 202 ? -26.841 -1.460 8.792 1.00 96.81 202 GLU A N 1
ATOM 1542 C CA . GLU A 1 202 ? -28.136 -1.867 9.332 1.00 96.81 202 GLU A CA 1
ATOM 1543 C C . GLU A 1 202 ? -29.182 -2.079 8.228 1.00 96.81 202 GLU A C 1
ATOM 1545 O O . GLU A 1 202 ? -29.869 -3.097 8.193 1.00 96.81 202 GLU A O 1
ATOM 1550 N N . THR A 1 203 ? -29.288 -1.134 7.291 1.00 96.94 203 THR A N 1
ATOM 1551 C CA . THR A 1 203 ? -30.402 -1.075 6.325 1.00 96.94 203 THR A CA 1
ATOM 1552 C C . THR A 1 203 ? -30.109 -1.705 4.966 1.00 96.94 203 THR A C 1
ATOM 1554 O O . THR A 1 203 ? -31.034 -2.015 4.216 1.00 96.94 203 THR A O 1
ATOM 1557 N N . SER A 1 204 ? -28.840 -1.849 4.590 1.00 97.31 204 SER A N 1
ATOM 1558 C CA . SER A 1 204 ? -28.418 -2.340 3.272 1.00 97.31 204 SER A CA 1
ATOM 1559 C C . SER A 1 204 ? -27.091 -3.115 3.352 1.00 97.31 204 SER A C 1
ATOM 1561 O O . SER A 1 204 ? -26.117 -2.740 2.689 1.00 97.31 204 SER A O 1
ATOM 1563 N N . PRO A 1 205 ? -26.986 -4.181 4.170 1.00 96.62 205 PRO A N 1
ATOM 1564 C CA . PRO A 1 205 ? -25.734 -4.916 4.366 1.00 96.62 205 PRO A CA 1
ATOM 1565 C C . PRO A 1 205 ? -25.174 -5.553 3.080 1.00 96.62 205 PRO A C 1
ATOM 1567 O O . PRO A 1 205 ? -23.966 -5.764 2.970 1.00 96.62 205 PRO A O 1
ATOM 1570 N N . GLU A 1 206 ? -26.013 -5.821 2.078 1.00 94.88 206 GLU A N 1
ATOM 1571 C CA . GLU A 1 206 ? -25.658 -6.468 0.808 1.00 94.88 206 GLU A CA 1
ATOM 1572 C C . GLU A 1 206 ? -24.694 -5.659 -0.072 1.00 94.88 206 GLU A C 1
ATOM 1574 O O . GLU A 1 206 ? -24.084 -6.192 -0.998 1.00 94.88 206 GLU A O 1
ATOM 1579 N N . ILE A 1 207 ? -24.545 -4.366 0.210 1.00 94.12 207 ILE A N 1
ATOM 1580 C CA . ILE A 1 207 ? -23.683 -3.447 -0.548 1.00 94.12 207 ILE A CA 1
ATOM 1581 C C . ILE A 1 207 ? -22.231 -3.516 -0.065 1.00 94.12 207 ILE A C 1
ATOM 1583 O O . ILE A 1 207 ? -21.331 -2.939 -0.683 1.00 94.12 207 ILE A O 1
ATOM 1587 N N . PHE A 1 208 ? -22.018 -4.154 1.086 1.00 95.56 208 PHE A N 1
ATOM 1588 C CA . PHE A 1 208 ? -20.721 -4.289 1.706 1.00 95.56 208 PHE A CA 1
ATOM 1589 C C . PHE A 1 208 ? -20.064 -5.614 1.343 1.00 95.56 208 PHE A C 1
ATOM 1591 O O . PHE A 1 208 ? -20.694 -6.634 1.079 1.00 95.56 208 PHE A O 1
ATOM 1598 N N . TYR A 1 209 ? -18.741 -5.600 1.421 1.00 92.50 209 TYR A N 1
ATOM 1599 C CA . TYR A 1 209 ? -17.900 -6.770 1.283 1.00 92.50 209 TYR A CA 1
ATOM 1600 C C . TYR A 1 209 ? -17.359 -7.178 2.654 1.00 92.50 209 TYR A C 1
ATOM 1602 O O . TYR A 1 209 ? -16.715 -6.351 3.309 1.00 92.50 209 TYR A O 1
ATOM 1610 N N . PRO A 1 210 ? -17.558 -8.428 3.097 1.00 95.75 210 PRO A N 1
ATOM 1611 C CA . PRO A 1 210 ? -16.955 -8.896 4.335 1.00 95.75 210 PRO A CA 1
ATOM 1612 C C . PRO A 1 210 ? -15.430 -8.950 4.201 1.00 95.75 210 PRO A C 1
ATOM 1614 O O . PRO A 1 210 ? -14.899 -9.354 3.163 1.00 95.75 210 PRO A O 1
ATOM 1617 N N . VAL A 1 211 ? -14.722 -8.558 5.261 1.00 95.81 211 VAL A N 1
ATOM 1618 C CA . VAL A 1 211 ? -13.265 -8.693 5.355 1.00 95.81 211 VAL A CA 1
ATOM 1619 C C . VAL A 1 211 ? -12.933 -10.129 5.733 1.00 95.81 211 VAL A C 1
ATOM 1621 O O . VAL A 1 211 ? -13.109 -10.547 6.873 1.00 95.81 211 VAL A O 1
ATOM 1624 N N . THR A 1 212 ? -12.433 -10.886 4.762 1.00 95.00 212 THR A N 1
ATOM 1625 C CA . THR A 1 212 ? -12.065 -12.297 4.925 1.00 95.00 212 THR A CA 1
ATOM 1626 C C . THR A 1 212 ? -10.568 -12.473 5.204 1.00 95.00 212 THR A C 1
ATOM 1628 O O . THR A 1 212 ? -9.780 -11.524 5.164 1.00 95.00 212 THR A O 1
ATOM 1631 N N . LEU A 1 213 ? -10.127 -13.714 5.454 1.00 95.50 213 LEU A N 1
ATOM 1632 C CA . LEU A 1 213 ? -8.697 -14.049 5.552 1.00 95.50 213 LEU A CA 1
ATOM 1633 C C . LEU A 1 213 ? -7.903 -13.609 4.310 1.00 95.50 213 LEU A C 1
ATOM 1635 O O . LEU A 1 213 ? -6.826 -13.034 4.432 1.00 95.50 213 LEU A O 1
ATOM 1639 N N . ARG A 1 214 ? -8.482 -13.773 3.120 1.00 93.44 214 ARG A N 1
ATOM 1640 C CA . ARG A 1 214 ? -7.860 -13.358 1.858 1.00 93.44 214 ARG A CA 1
ATOM 1641 C C . ARG A 1 214 ? -7.652 -11.844 1.760 1.00 93.44 214 ARG A C 1
ATOM 1643 O O . ARG A 1 214 ? -6.625 -11.383 1.257 1.00 93.44 214 ARG A O 1
ATOM 1650 N N . ASP A 1 215 ? -8.610 -11.061 2.251 1.00 94.38 215 ASP A N 1
ATOM 1651 C CA . ASP A 1 215 ? -8.490 -9.600 2.294 1.00 94.38 215 ASP A CA 1
ATOM 1652 C C . ASP A 1 215 ? -7.366 -9.192 3.253 1.00 94.38 215 ASP A C 1
ATOM 1654 O O . ASP A 1 215 ? -6.549 -8.328 2.927 1.00 94.38 215 ASP A O 1
ATOM 1658 N N . ARG A 1 216 ? -7.254 -9.883 4.395 1.00 96.50 216 ARG A N 1
ATOM 1659 C CA . ARG A 1 216 ? -6.147 -9.712 5.344 1.00 96.50 216 ARG A CA 1
ATOM 1660 C C . ARG A 1 216 ? -4.790 -10.026 4.709 1.00 96.50 216 ARG A C 1
ATOM 1662 O O . ARG A 1 216 ? -3.868 -9.221 4.846 1.00 96.50 216 ARG A O 1
ATOM 1669 N N . ASP A 1 217 ? -4.671 -11.118 3.958 1.00 97.19 217 ASP A N 1
ATOM 1670 C CA . ASP A 1 217 ? -3.434 -11.461 3.245 1.00 97.19 217 ASP A CA 1
ATOM 1671 C C . ASP A 1 217 ? -3.080 -10.420 2.169 1.00 97.19 217 ASP A C 1
ATOM 1673 O O . ASP A 1 217 ? -1.920 -10.023 2.028 1.00 97.19 217 ASP A O 1
ATOM 1677 N N . THR A 1 218 ? -4.080 -9.888 1.463 1.00 95.88 218 THR A N 1
ATOM 1678 C CA . THR A 1 218 ? -3.887 -8.816 0.474 1.00 95.88 218 THR A CA 1
ATOM 1679 C C . THR A 1 218 ? -3.403 -7.518 1.132 1.00 95.88 218 THR A C 1
ATOM 1681 O O . THR A 1 218 ? -2.462 -6.877 0.648 1.00 95.88 218 THR A O 1
ATOM 1684 N N . ILE A 1 219 ? -3.975 -7.151 2.284 1.00 95.38 219 ILE A N 1
ATOM 1685 C CA . ILE A 1 219 ? -3.516 -6.017 3.099 1.00 95.38 219 ILE A CA 1
ATOM 1686 C C . ILE A 1 219 ? -2.073 -6.249 3.578 1.00 95.38 219 ILE A C 1
ATOM 1688 O O . ILE A 1 219 ? -1.244 -5.333 3.510 1.00 95.38 219 ILE A O 1
ATOM 1692 N N . ALA A 1 220 ? -1.736 -7.474 3.997 1.00 96.75 220 ALA A N 1
ATOM 1693 C CA . ALA A 1 220 ? -0.388 -7.841 4.422 1.00 96.75 220 ALA A CA 1
ATOM 1694 C C . ALA A 1 220 ? 0.642 -7.697 3.286 1.00 96.75 220 ALA A C 1
ATOM 1696 O O . ALA A 1 220 ? 1.737 -7.181 3.524 1.00 96.75 220 ALA A O 1
ATOM 1697 N N . ILE A 1 221 ? 0.286 -8.039 2.040 1.00 97.56 221 ILE A N 1
ATOM 1698 C CA . ILE A 1 221 ? 1.127 -7.766 0.860 1.00 97.56 221 ILE A CA 1
ATOM 1699 C C . ILE A 1 221 ? 1.369 -6.262 0.709 1.00 97.56 221 ILE A C 1
ATOM 1701 O O . ILE A 1 221 ? 2.506 -5.843 0.498 1.00 97.56 221 ILE A O 1
ATOM 1705 N N . GLY A 1 222 ? 0.333 -5.431 0.856 1.00 94.88 222 GLY A N 1
ATOM 1706 C CA . GLY A 1 222 ? 0.473 -3.974 0.784 1.00 94.88 222 GLY A CA 1
ATOM 1707 C C . GLY A 1 222 ? 1.363 -3.381 1.882 1.00 94.88 222 GLY A C 1
ATOM 1708 O O . GLY A 1 222 ? 2.042 -2.374 1.655 1.00 94.88 222 GLY A O 1
ATOM 1709 N N . LEU A 1 223 ? 1.397 -3.995 3.067 1.00 94.94 223 LEU A N 1
ATOM 1710 C CA . LEU A 1 223 ? 2.316 -3.626 4.148 1.00 94.94 223 LEU A CA 1
ATOM 1711 C C . LEU A 1 223 ? 3.752 -4.067 3.844 1.00 94.94 223 LEU A C 1
ATOM 1713 O O . LEU A 1 223 ? 4.658 -3.236 3.895 1.00 94.94 223 LEU A O 1
ATOM 1717 N N . ALA A 1 224 ? 3.952 -5.327 3.457 1.00 97.00 224 ALA A N 1
ATOM 1718 C CA . ALA A 1 224 ? 5.267 -5.864 3.112 1.00 97.00 224 ALA A CA 1
ATOM 1719 C C . ALA A 1 224 ? 5.890 -5.137 1.907 1.00 97.00 224 ALA A C 1
ATOM 1721 O O . ALA A 1 224 ? 7.090 -4.863 1.883 1.00 97.00 224 ALA A O 1
ATOM 1722 N N . TYR A 1 225 ? 5.071 -4.762 0.919 1.00 96.56 225 TYR A N 1
ATOM 1723 C CA . TYR A 1 225 ? 5.525 -4.023 -0.255 1.00 96.56 225 TYR A CA 1
ATOM 1724 C C . TYR A 1 225 ? 6.019 -2.622 0.115 1.00 96.56 225 TYR A C 1
ATOM 1726 O O . TYR A 1 225 ? 7.066 -2.199 -0.376 1.00 96.56 225 TYR A O 1
ATOM 1734 N N . ARG A 1 226 ? 5.301 -1.919 1.004 1.00 93.75 226 ARG A N 1
ATOM 1735 C CA . ARG A 1 226 ? 5.740 -0.622 1.541 1.00 93.75 226 ARG A CA 1
ATOM 1736 C C . ARG A 1 226 ? 7.041 -0.755 2.322 1.00 93.75 226 ARG A C 1
ATOM 1738 O O . ARG A 1 226 ? 7.995 -0.083 1.965 1.00 93.75 226 ARG A O 1
ATOM 1745 N N . ALA A 1 227 ? 7.125 -1.703 3.255 1.00 95.25 227 ALA A N 1
ATOM 1746 C CA . ALA A 1 227 ? 8.345 -1.936 4.032 1.00 95.25 227 ALA A CA 1
ATOM 1747 C C . ALA A 1 227 ? 9.568 -2.223 3.139 1.00 95.25 227 ALA A C 1
ATOM 1749 O O . ALA A 1 227 ? 10.646 -1.679 3.357 1.00 95.25 227 ALA A O 1
ATOM 1750 N N . ARG A 1 228 ? 9.400 -3.022 2.074 1.00 97.31 228 ARG A N 1
ATOM 1751 C CA . ARG A 1 228 ? 10.460 -3.242 1.078 1.00 97.31 228 ARG A CA 1
ATOM 1752 C C . ARG A 1 228 ? 10.841 -1.953 0.345 1.00 97.31 228 ARG A C 1
ATOM 1754 O O . ARG A 1 228 ? 12.015 -1.740 0.060 1.00 97.31 228 ARG A O 1
ATOM 1761 N N . ARG A 1 229 ? 9.862 -1.127 -0.036 1.00 94.62 229 ARG A N 1
ATOM 1762 C CA . ARG A 1 229 ? 10.110 0.147 -0.730 1.00 94.62 229 ARG A CA 1
ATOM 1763 C C . ARG A 1 229 ? 10.840 1.141 0.164 1.00 94.62 229 ARG A C 1
ATOM 1765 O O . ARG A 1 229 ? 11.756 1.781 -0.337 1.00 94.62 229 A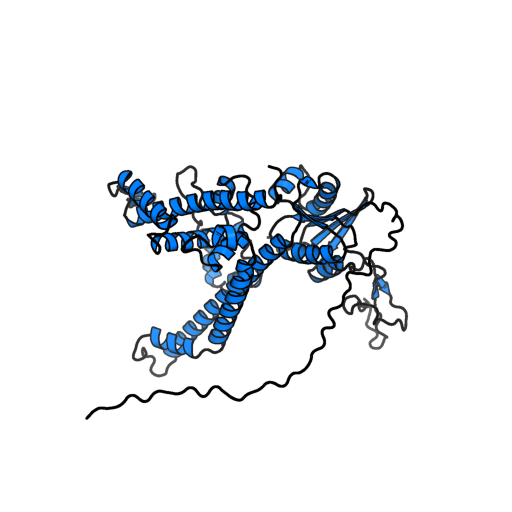RG A O 1
ATOM 1772 N N . ASP A 1 230 ? 10.480 1.214 1.438 1.00 93.31 230 ASP A N 1
ATOM 1773 C CA . ASP A 1 230 ? 11.147 2.066 2.422 1.00 93.31 230 ASP A CA 1
ATOM 1774 C C . ASP A 1 230 ? 12.613 1.625 2.579 1.00 93.31 230 ASP A C 1
ATOM 1776 O O . ASP A 1 230 ? 13.514 2.417 2.318 1.00 93.31 230 ASP A O 1
ATOM 1780 N N . ALA A 1 231 ? 12.868 0.325 2.781 1.00 94.56 231 ALA A N 1
ATOM 1781 C CA . ALA A 1 231 ? 14.231 -0.221 2.828 1.00 94.56 231 ALA A CA 1
ATOM 1782 C C . ALA A 1 231 ? 15.042 0.043 1.538 1.00 94.56 231 ALA A C 1
ATOM 1784 O O . ALA A 1 231 ? 16.232 0.356 1.587 1.00 94.56 231 ALA A O 1
ATOM 1785 N N . GLN A 1 232 ? 14.399 -0.039 0.366 1.00 95.38 232 GLN A N 1
ATOM 1786 C CA . GLN A 1 232 ? 15.030 0.289 -0.916 1.00 95.38 232 GLN A CA 1
ATOM 1787 C C . GLN A 1 232 ? 15.413 1.775 -1.006 1.00 95.38 232 GLN A C 1
ATOM 1789 O O . GLN A 1 232 ? 16.481 2.101 -1.530 1.00 95.38 232 GLN A O 1
ATOM 1794 N N . LEU A 1 233 ? 14.546 2.676 -0.533 1.00 91.31 233 LEU A N 1
ATOM 1795 C CA . LEU A 1 233 ? 14.816 4.114 -0.496 1.00 91.31 233 LEU A CA 1
ATOM 1796 C C . LEU A 1 233 ? 15.946 4.433 0.485 1.00 91.31 233 LEU A C 1
ATOM 1798 O O . LEU A 1 233 ? 16.854 5.180 0.121 1.00 91.31 233 LEU A O 1
ATOM 1802 N N . ASP A 1 234 ? 15.954 3.806 1.661 1.00 93.19 234 ASP A N 1
ATOM 1803 C CA . ASP A 1 234 ? 17.010 3.962 2.664 1.00 93.19 234 ASP A CA 1
ATOM 1804 C C . ASP A 1 234 ? 18.371 3.502 2.132 1.00 93.19 234 ASP A C 1
ATOM 1806 O O . ASP A 1 234 ? 19.380 4.201 2.285 1.00 93.19 234 ASP A O 1
ATOM 1810 N N . ARG A 1 235 ? 18.409 2.365 1.421 1.00 97.62 235 ARG A N 1
ATOM 1811 C CA . ARG A 1 235 ? 19.609 1.901 0.716 1.00 97.62 235 ARG A CA 1
ATOM 1812 C C . ARG A 1 235 ? 20.078 2.922 -0.320 1.00 97.62 235 ARG A C 1
ATOM 1814 O O . ARG A 1 235 ? 21.259 3.261 -0.334 1.00 97.62 235 ARG A O 1
ATOM 1821 N N . MET A 1 236 ? 19.184 3.415 -1.182 1.00 94.12 236 MET A N 1
ATOM 1822 C CA . MET A 1 236 ? 19.531 4.397 -2.220 1.00 94.12 236 MET A CA 1
ATOM 1823 C C . MET A 1 236 ? 20.059 5.705 -1.621 1.00 94.12 236 MET A C 1
ATOM 1825 O O . MET A 1 236 ? 21.059 6.238 -2.099 1.00 94.12 236 MET A O 1
ATOM 1829 N N . ALA A 1 237 ? 19.421 6.200 -0.558 1.00 92.12 237 ALA A N 1
ATOM 1830 C CA . ALA A 1 237 ? 19.856 7.394 0.155 1.00 92.12 237 ALA A CA 1
ATOM 1831 C C . ALA A 1 237 ? 21.236 7.191 0.800 1.00 92.12 237 ALA A C 1
ATOM 1833 O O . ALA A 1 237 ? 22.088 8.074 0.725 1.00 92.12 237 ALA A O 1
ATOM 1834 N N . CYS A 1 238 ? 21.488 6.016 1.386 1.00 96.12 238 CYS A N 1
ATOM 1835 C CA . CYS A 1 238 ? 22.791 5.675 1.948 1.00 96.12 238 CYS A CA 1
ATOM 1836 C C . CYS A 1 238 ? 23.884 5.598 0.876 1.00 96.12 238 CYS A C 1
ATOM 1838 O O . CYS A 1 238 ? 24.908 6.256 1.028 1.00 96.12 238 CYS A O 1
ATOM 1840 N N . ALA A 1 239 ? 23.642 4.893 -0.233 1.00 95.44 239 ALA A N 1
ATOM 1841 C CA . ALA A 1 239 ? 24.587 4.800 -1.349 1.00 95.44 239 ALA A CA 1
ATOM 1842 C C . ALA A 1 239 ? 24.940 6.187 -1.915 1.00 95.44 239 ALA A C 1
ATOM 1844 O O . ALA A 1 239 ? 26.109 6.500 -2.134 1.00 95.44 239 ALA A O 1
ATOM 1845 N N . GLN A 1 240 ? 23.949 7.075 -2.057 1.00 95.62 240 GLN A N 1
ATOM 1846 C CA . GLN A 1 240 ? 24.199 8.450 -2.486 1.00 95.62 240 GLN A CA 1
ATOM 1847 C C . GLN A 1 240 ? 25.076 9.218 -1.485 1.00 95.62 240 GLN A C 1
ATOM 1849 O O . GLN A 1 240 ? 25.985 9.929 -1.908 1.00 95.62 240 GLN A O 1
ATOM 1854 N N . ARG A 1 241 ? 24.851 9.069 -0.170 1.00 97.31 241 ARG A N 1
ATOM 1855 C CA . ARG A 1 241 ? 25.707 9.691 0.859 1.00 97.31 241 ARG A CA 1
ATOM 1856 C C . ARG A 1 241 ? 27.138 9.158 0.820 1.00 97.31 241 ARG A C 1
ATOM 1858 O O . ARG A 1 241 ? 28.066 9.958 0.905 1.00 97.31 241 ARG A O 1
ATOM 1865 N N . VAL A 1 242 ? 27.316 7.844 0.664 1.00 96.56 242 VAL A N 1
ATOM 1866 C CA . VAL A 1 242 ? 28.639 7.209 0.513 1.00 96.56 242 VAL A CA 1
ATOM 1867 C C . VAL A 1 242 ? 29.361 7.798 -0.694 1.00 96.56 242 VAL A C 1
ATOM 1869 O O . VAL A 1 242 ? 30.491 8.264 -0.568 1.00 96.56 242 VAL A O 1
ATOM 1872 N N . ARG A 1 243 ? 28.669 7.898 -1.833 1.00 95.31 243 ARG A N 1
ATOM 1873 C CA . ARG A 1 243 ? 29.211 8.510 -3.046 1.00 95.31 243 ARG A CA 1
ATOM 1874 C C . ARG A 1 243 ? 29.626 9.967 -2.835 1.00 95.31 243 ARG A C 1
ATOM 1876 O O . ARG A 1 243 ? 30.728 10.337 -3.218 1.00 95.31 243 ARG A O 1
ATOM 1883 N N . GLN A 1 244 ? 28.783 10.793 -2.210 1.00 95.12 244 GLN A N 1
ATOM 1884 C CA . GLN A 1 244 ? 29.121 12.199 -1.937 1.00 95.12 244 GLN A CA 1
ATOM 1885 C C . GLN A 1 244 ? 30.317 12.336 -0.985 1.00 95.12 244 GLN A C 1
ATOM 1887 O O . GLN A 1 244 ? 31.182 13.180 -1.210 1.00 95.12 244 GLN A O 1
ATOM 1892 N N . ARG A 1 245 ? 30.412 11.478 0.039 1.00 95.62 245 ARG A N 1
ATOM 1893 C CA . ARG A 1 245 ? 31.570 11.445 0.943 1.00 95.62 245 ARG A CA 1
ATOM 1894 C C . ARG A 1 245 ? 32.847 11.059 0.200 1.00 95.62 245 ARG A C 1
ATOM 1896 O O . ARG A 1 245 ? 33.860 11.718 0.394 1.00 95.62 245 ARG A O 1
ATOM 1903 N N . ALA A 1 246 ? 32.789 10.042 -0.660 1.00 93.94 246 ALA A N 1
ATOM 1904 C CA . ALA A 1 246 ? 33.924 9.620 -1.476 1.00 93.94 246 ALA A CA 1
ATOM 1905 C C . ALA A 1 246 ? 34.391 10.742 -2.420 1.00 93.94 246 ALA A C 1
ATOM 1907 O O . ALA A 1 246 ? 35.583 11.024 -2.490 1.00 93.94 246 ALA A O 1
ATOM 1908 N N . ILE A 1 247 ? 33.456 11.454 -3.065 1.00 92.25 247 ILE A N 1
ATOM 1909 C CA . ILE A 1 247 ? 33.767 12.651 -3.865 1.00 92.25 247 ILE A CA 1
ATOM 1910 C C . ILE A 1 247 ? 34.477 13.699 -3.002 1.00 92.25 247 ILE A C 1
ATOM 1912 O O . ILE A 1 247 ? 35.533 14.190 -3.392 1.00 92.25 247 ILE A O 1
ATOM 1916 N N . GLY A 1 248 ? 33.924 14.035 -1.835 1.00 92.75 248 GLY A N 1
ATOM 1917 C CA . GLY A 1 248 ? 34.515 15.026 -0.935 1.00 92.75 248 GLY A CA 1
ATOM 1918 C C . GLY A 1 248 ? 35.917 14.639 -0.458 1.00 92.75 248 GLY A C 1
ATOM 1919 O O . GLY A 1 248 ? 36.813 15.476 -0.463 1.00 92.75 248 GLY A O 1
ATOM 1920 N N . ALA A 1 249 ? 36.129 13.366 -0.116 1.00 92.25 249 ALA A N 1
ATOM 1921 C CA . ALA A 1 249 ? 37.425 12.853 0.319 1.00 92.25 249 ALA A CA 1
ATOM 1922 C C . ALA A 1 249 ? 38.502 12.995 -0.768 1.00 92.25 249 ALA A C 1
ATOM 1924 O O . ALA A 1 249 ? 39.612 13.426 -0.466 1.00 92.25 249 ALA A O 1
ATOM 1925 N N . VAL A 1 250 ? 38.161 12.721 -2.034 1.00 90.69 250 VAL A N 1
ATOM 1926 C CA . VAL A 1 250 ? 39.078 12.926 -3.169 1.00 90.69 250 VAL A CA 1
ATOM 1927 C C . VAL A 1 250 ? 39.482 14.400 -3.296 1.00 90.69 250 VAL A C 1
ATOM 1929 O O . VAL A 1 250 ? 40.665 14.694 -3.441 1.00 90.69 250 VAL A O 1
ATOM 1932 N N . HIS A 1 251 ? 38.534 15.334 -3.164 1.00 88.62 251 HIS A N 1
ATOM 1933 C CA . HIS A 1 251 ? 38.809 16.773 -3.297 1.00 88.62 251 HIS A CA 1
ATOM 1934 C C . HIS A 1 251 ? 39.632 17.363 -2.139 1.00 88.62 251 HIS A C 1
ATOM 1936 O O . HIS A 1 251 ? 40.272 18.393 -2.325 1.00 88.62 251 HIS A O 1
ATOM 1942 N N . ILE A 1 252 ? 39.599 16.744 -0.952 1.00 91.19 252 ILE A N 1
ATOM 1943 C CA . ILE A 1 252 ? 40.338 17.202 0.242 1.00 91.19 252 ILE A CA 1
ATOM 1944 C C . ILE A 1 252 ? 41.703 16.497 0.369 1.00 91.19 252 ILE A C 1
ATOM 1946 O O . ILE A 1 252 ? 42.527 16.891 1.193 1.00 91.19 252 ILE A O 1
ATOM 1950 N N . SER A 1 253 ? 41.969 15.462 -0.435 1.00 90.12 253 SER A N 1
ATOM 1951 C CA . SER A 1 253 ? 43.262 14.769 -0.428 1.00 90.12 253 SER A CA 1
ATOM 1952 C C . SER A 1 253 ? 44.420 15.743 -0.691 1.00 90.12 253 SER A C 1
ATOM 1954 O O . SER A 1 253 ? 44.290 16.663 -1.495 1.00 90.12 253 SER A O 1
ATOM 1956 N N . ALA A 1 254 ? 45.555 15.552 -0.006 1.00 86.31 254 ALA A N 1
ATOM 1957 C CA . ALA A 1 254 ? 46.707 16.459 -0.094 1.00 86.31 254 ALA A CA 1
ATOM 1958 C C . ALA A 1 254 ? 47.259 16.582 -1.523 1.00 86.31 254 ALA A C 1
ATOM 1960 O O . ALA A 1 254 ? 47.741 17.642 -1.916 1.00 86.31 254 ALA A O 1
ATOM 1961 N N . ASP A 1 255 ? 47.138 15.511 -2.307 1.00 79.38 255 ASP A N 1
ATOM 1962 C CA . ASP A 1 255 ? 47.530 15.512 -3.709 1.00 79.38 255 ASP A CA 1
ATOM 1963 C C . ASP A 1 255 ? 46.555 16.303 -4.586 1.00 79.38 255 ASP A C 1
ATOM 1965 O O . ASP A 1 255 ? 46.962 16.782 -5.644 1.00 79.38 255 ASP A O 1
ATOM 1969 N N . GLY A 1 256 ? 45.280 16.427 -4.186 1.00 67.81 256 GLY A N 1
ATOM 1970 C CA . GLY A 1 256 ? 44.216 17.127 -4.921 1.00 67.81 256 GLY A CA 1
ATOM 1971 C C . GLY A 1 256 ? 44.004 16.627 -6.356 1.00 67.81 256 GLY A C 1
ATOM 1972 O O . GLY A 1 256 ? 43.277 17.240 -7.140 1.00 67.81 256 GLY A O 1
ATOM 1973 N N . LYS A 1 257 ? 44.680 15.538 -6.723 1.00 71.56 257 LYS A N 1
ATOM 1974 C CA . LYS A 1 257 ? 44.712 14.956 -8.055 1.00 71.56 257 LYS A CA 1
ATOM 1975 C C . LYS A 1 257 ? 43.612 13.919 -8.161 1.00 71.56 257 LYS A C 1
ATOM 1977 O O . LYS A 1 257 ? 43.227 13.283 -7.181 1.00 71.56 257 LYS A O 1
ATOM 1982 N N . TYR A 1 258 ? 43.120 13.745 -9.382 1.00 75.31 258 TYR A N 1
ATOM 1983 C CA . TYR A 1 258 ? 42.293 12.592 -9.701 1.00 75.31 258 TYR A CA 1
ATOM 1984 C C . TYR A 1 258 ? 43.059 11.324 -9.287 1.00 75.31 258 TYR A C 1
ATOM 1986 O O . TYR A 1 258 ? 44.232 11.210 -9.654 1.00 75.31 258 TYR A O 1
ATOM 1994 N N . PRO A 1 259 ? 42.449 10.417 -8.507 1.00 76.00 259 PRO A N 1
ATOM 1995 C CA . PRO A 1 259 ? 43.104 9.179 -8.109 1.00 76.00 259 PRO A CA 1
ATOM 1996 C C . PRO A 1 259 ? 43.514 8.396 -9.360 1.00 76.00 259 PRO A C 1
ATOM 1998 O O . PRO A 1 259 ? 42.843 8.484 -10.391 1.00 76.00 259 PRO A O 1
ATOM 2001 N N . GLU A 1 260 ? 44.619 7.650 -9.289 1.00 75.19 260 GLU A N 1
ATOM 2002 C CA . GLU A 1 260 ? 45.010 6.750 -10.377 1.00 75.19 260 GLU A CA 1
ATOM 2003 C C . GLU A 1 260 ? 43.897 5.710 -10.582 1.00 75.19 260 GLU A C 1
ATOM 2005 O O . GLU A 1 260 ? 43.675 4.855 -9.729 1.00 75.19 260 GLU A O 1
ATOM 2010 N N . GLY A 1 261 ? 43.149 5.837 -11.684 1.00 80.75 261 GLY A N 1
ATOM 2011 C CA . GLY A 1 261 ? 41.962 5.031 -11.974 1.00 80.75 261 GLY A CA 1
ATOM 2012 C C . GLY A 1 261 ? 40.731 5.875 -12.311 1.00 80.75 261 GLY A C 1
ATOM 2013 O O . GLY A 1 261 ? 40.821 7.035 -12.722 1.00 80.75 261 GLY A O 1
ATOM 2014 N N . THR A 1 262 ? 39.554 5.269 -12.171 1.00 85.12 262 THR A N 1
ATOM 2015 C CA . THR A 1 262 ? 38.259 5.931 -12.397 1.00 85.12 262 THR A CA 1
ATOM 2016 C C . THR A 1 262 ? 37.596 6.284 -11.066 1.00 85.12 262 THR A C 1
ATOM 2018 O O . THR A 1 262 ? 37.691 5.536 -10.095 1.00 85.12 262 THR A O 1
ATOM 2021 N N . MET A 1 263 ? 36.869 7.407 -10.993 1.00 87.19 263 MET A N 1
ATOM 2022 C CA . MET A 1 263 ? 36.089 7.762 -9.789 1.00 87.19 263 MET A CA 1
ATOM 2023 C C . MET A 1 263 ? 35.113 6.645 -9.392 1.00 87.19 263 MET A C 1
ATOM 2025 O O . MET A 1 263 ? 34.778 6.471 -8.224 1.00 87.19 263 MET A O 1
ATOM 2029 N N . GLU A 1 264 ? 34.680 5.859 -10.373 1.00 90.56 264 GLU A N 1
ATOM 2030 C CA . GLU A 1 264 ? 33.863 4.670 -10.220 1.00 90.56 264 GLU A CA 1
ATOM 2031 C C . GLU A 1 264 ? 34.526 3.573 -9.371 1.00 90.56 264 GLU A C 1
ATOM 2033 O O . GLU A 1 264 ? 33.813 2.876 -8.652 1.00 90.56 264 GLU A O 1
ATOM 2038 N N . GLU A 1 265 ? 35.849 3.406 -9.419 1.00 92.31 265 GLU A N 1
ATOM 2039 C CA . GLU A 1 265 ? 36.575 2.427 -8.594 1.00 92.31 265 GLU A CA 1
ATOM 2040 C C . GLU A 1 265 ? 36.612 2.862 -7.132 1.00 92.31 265 GLU A C 1
ATOM 2042 O O . GLU A 1 265 ? 36.232 2.081 -6.260 1.00 92.31 265 GLU A O 1
ATOM 2047 N N . VAL A 1 266 ? 36.921 4.139 -6.881 1.00 91.94 266 VAL A N 1
ATOM 2048 C CA . VAL A 1 266 ? 36.857 4.737 -5.537 1.00 91.94 266 VAL A CA 1
ATOM 2049 C C . VAL A 1 266 ? 35.449 4.611 -4.951 1.00 91.94 266 VAL A C 1
ATOM 2051 O O . VAL A 1 266 ? 35.282 4.314 -3.769 1.00 91.94 266 VAL A O 1
ATOM 2054 N N . PHE A 1 267 ? 34.405 4.791 -5.770 1.00 93.56 267 PHE A N 1
ATOM 2055 C CA . PHE A 1 267 ? 33.025 4.595 -5.320 1.00 93.56 267 PHE A CA 1
ATOM 2056 C C . PHE A 1 267 ? 32.721 3.141 -4.980 1.00 93.56 267 PHE A C 1
ATOM 2058 O O . PHE A 1 267 ? 32.119 2.893 -3.939 1.00 93.56 267 PHE A O 1
ATOM 2065 N N . LYS A 1 268 ? 33.133 2.187 -5.820 1.00 94.81 268 LYS A N 1
ATOM 2066 C CA . LYS A 1 268 ? 32.921 0.758 -5.552 1.00 94.81 268 LYS A CA 1
ATOM 2067 C C . LYS A 1 268 ? 33.625 0.317 -4.274 1.00 94.81 268 LYS A C 1
ATOM 2069 O O . LYS A 1 268 ? 33.038 -0.432 -3.499 1.00 94.81 268 LYS A O 1
ATOM 2074 N N . GLU A 1 269 ? 34.843 0.794 -4.039 1.00 95.38 269 GLU A N 1
ATOM 2075 C CA . GLU A 1 269 ? 35.586 0.512 -2.812 1.00 95.38 269 GLU A CA 1
ATOM 2076 C C . GLU A 1 269 ? 34.893 1.116 -1.582 1.00 95.38 269 GLU A C 1
ATOM 2078 O O . GLU A 1 269 ? 34.677 0.424 -0.586 1.00 95.38 269 GLU A O 1
ATOM 2083 N N . ALA A 1 270 ? 34.464 2.380 -1.661 1.00 96.62 270 ALA A N 1
ATOM 2084 C CA . ALA A 1 270 ? 33.733 3.030 -0.576 1.00 96.62 270 ALA A CA 1
ATOM 2085 C C . ALA A 1 270 ? 32.392 2.336 -0.273 1.00 96.62 270 ALA A C 1
ATOM 2087 O O . ALA A 1 270 ? 32.041 2.157 0.891 1.00 96.62 270 ALA A O 1
ATOM 2088 N N . GLU A 1 271 ? 31.648 1.919 -1.302 1.00 97.19 271 GLU A N 1
ATOM 2089 C CA . GLU A 1 271 ? 30.400 1.165 -1.145 1.00 97.19 271 GLU A CA 1
ATOM 2090 C C . GLU A 1 271 ? 30.632 -0.217 -0.525 1.00 97.19 271 GLU A C 1
ATOM 2092 O O . GLU A 1 271 ? 29.864 -0.625 0.346 1.00 97.19 271 GLU A O 1
ATOM 2097 N N . ALA A 1 272 ? 31.685 -0.928 -0.941 1.00 96.94 272 ALA A N 1
ATOM 2098 C CA . ALA A 1 272 ? 32.015 -2.255 -0.421 1.00 96.94 272 ALA A CA 1
ATOM 2099 C C . ALA A 1 272 ? 32.376 -2.233 1.074 1.00 96.94 272 ALA A C 1
ATOM 2101 O O . ALA A 1 272 ? 32.089 -3.196 1.787 1.00 96.94 272 ALA A O 1
ATOM 2102 N N . ASN A 1 273 ? 32.963 -1.131 1.547 1.00 97.69 273 ASN A N 1
ATOM 2103 C CA . ASN A 1 273 ? 33.438 -0.978 2.920 1.00 97.69 273 ASN A CA 1
ATOM 2104 C C . ASN A 1 273 ? 32.439 -0.268 3.863 1.00 97.69 273 ASN A C 1
ATOM 2106 O O . ASN A 1 273 ? 32.676 -0.213 5.071 1.00 97.69 273 ASN A O 1
ATOM 2110 N N . ASP A 1 274 ? 31.314 0.267 3.367 1.00 98.31 274 ASP A N 1
ATOM 2111 C CA . ASP A 1 274 ? 30.338 0.976 4.209 1.00 98.31 274 ASP A CA 1
ATOM 2112 C C . ASP A 1 274 ? 29.389 0.007 4.946 1.00 98.31 274 ASP A C 1
ATOM 2114 O O . ASP A 1 274 ? 28.491 -0.617 4.371 1.00 98.31 274 ASP A O 1
ATOM 2118 N N . ALA A 1 275 ? 29.562 -0.095 6.268 1.00 98.12 275 ALA A N 1
ATOM 2119 C CA . ALA A 1 275 ? 28.787 -1.006 7.114 1.00 98.12 275 ALA A CA 1
ATOM 2120 C C . ALA A 1 275 ? 27.275 -0.693 7.143 1.00 98.12 275 ALA A C 1
ATOM 2122 O O . ALA A 1 275 ? 26.460 -1.610 7.274 1.00 98.12 275 ALA A O 1
ATOM 2123 N N . ILE A 1 276 ? 26.883 0.582 7.004 1.00 98.06 276 ILE A N 1
ATOM 2124 C CA . ILE A 1 276 ? 25.471 1.000 7.018 1.00 98.06 276 ILE A CA 1
ATOM 2125 C C . ILE A 1 276 ? 24.797 0.588 5.706 1.00 98.06 276 ILE A C 1
ATOM 2127 O O . ILE A 1 276 ? 23.696 0.035 5.722 1.00 98.06 276 ILE A O 1
ATOM 2131 N N . LEU A 1 277 ? 25.462 0.793 4.568 1.00 97.94 277 LEU A N 1
ATOM 2132 C CA . LEU A 1 277 ? 24.985 0.346 3.265 1.00 97.94 277 LEU A CA 1
ATOM 2133 C C . LEU A 1 277 ? 24.840 -1.180 3.228 1.00 97.94 277 LEU A C 1
ATOM 2135 O O . LEU A 1 277 ? 23.810 -1.681 2.770 1.00 97.94 277 LEU A O 1
ATOM 2139 N N . ALA A 1 278 ? 25.813 -1.913 3.776 1.00 98.25 278 ALA A N 1
ATOM 2140 C CA . ALA A 1 278 ? 25.736 -3.364 3.917 1.00 98.25 278 ALA A CA 1
ATOM 2141 C C . ALA A 1 278 ? 24.544 -3.807 4.791 1.00 98.25 278 ALA A C 1
ATOM 2143 O O . ALA A 1 278 ? 23.847 -4.767 4.448 1.00 98.25 278 ALA A O 1
ATOM 2144 N N . ALA A 1 279 ? 24.260 -3.103 5.893 1.00 98.31 279 ALA A N 1
ATOM 2145 C CA . ALA A 1 279 ? 23.087 -3.363 6.728 1.00 98.31 279 ALA A CA 1
ATOM 2146 C C . ALA A 1 279 ? 21.767 -3.081 5.983 1.00 98.31 279 ALA A C 1
ATOM 2148 O O . ALA A 1 279 ? 20.862 -3.918 6.010 1.00 98.31 279 ALA A O 1
ATOM 2149 N N . ASN A 1 280 ? 21.677 -1.971 5.244 1.00 97.75 280 ASN A N 1
ATOM 2150 C CA . ASN A 1 280 ? 20.495 -1.627 4.444 1.00 97.75 280 ASN A CA 1
ATOM 2151 C C . ASN A 1 280 ? 20.246 -2.630 3.308 1.00 97.75 280 ASN A C 1
ATOM 2153 O O . ASN A 1 280 ? 19.097 -2.959 3.022 1.00 97.75 280 ASN A O 1
ATOM 2157 N N . LEU A 1 281 ? 21.303 -3.166 2.685 1.00 98.19 281 LEU A N 1
ATOM 2158 C CA . LEU A 1 281 ? 21.196 -4.255 1.707 1.00 98.19 281 LEU A CA 1
ATOM 2159 C C . LEU A 1 281 ? 20.601 -5.526 2.332 1.00 98.19 281 LEU A C 1
ATOM 2161 O O . LEU A 1 281 ? 19.716 -6.147 1.738 1.00 98.19 281 LEU A O 1
ATOM 2165 N N . LYS A 1 282 ? 21.049 -5.900 3.540 1.00 98.44 282 LYS A N 1
ATOM 2166 C CA . LYS A 1 282 ? 20.497 -7.045 4.286 1.00 98.44 282 LYS A CA 1
ATOM 2167 C C . LYS A 1 282 ? 19.028 -6.824 4.652 1.00 98.44 282 LYS A C 1
ATOM 2169 O O . LYS A 1 282 ? 18.224 -7.739 4.482 1.00 98.44 282 LYS A O 1
ATOM 2174 N N . GLU A 1 283 ? 18.666 -5.623 5.101 1.00 98.44 283 GLU A N 1
ATOM 2175 C CA . GLU A 1 283 ? 17.277 -5.281 5.420 1.00 98.44 283 GLU A CA 1
ATOM 2176 C C . GLU A 1 283 ? 16.387 -5.285 4.164 1.00 98.44 283 GLU A C 1
ATOM 2178 O O . GLU A 1 283 ? 15.332 -5.920 4.174 1.00 98.44 283 GLU A O 1
ATOM 2183 N N . GLU A 1 284 ? 16.817 -4.689 3.041 1.00 98.38 284 GLU A N 1
ATOM 2184 C CA . GLU A 1 284 ? 16.069 -4.750 1.772 1.00 98.38 284 GLU A CA 1
ATOM 2185 C C . GLU A 1 284 ? 15.858 -6.206 1.319 1.00 98.38 284 GLU A C 1
ATOM 2187 O O . GLU A 1 284 ? 14.751 -6.572 0.909 1.00 98.38 284 GLU A O 1
ATOM 2192 N N . ALA A 1 285 ? 16.882 -7.060 1.432 1.00 98.44 285 ALA A N 1
ATOM 2193 C CA . ALA A 1 285 ? 16.784 -8.480 1.100 1.00 98.44 285 ALA A CA 1
ATOM 2194 C C . ALA A 1 285 ? 15.792 -9.222 2.012 1.00 98.44 285 ALA A C 1
ATOM 2196 O O . ALA A 1 285 ? 14.940 -9.966 1.514 1.00 98.44 285 ALA A O 1
ATOM 2197 N N . LYS A 1 286 ? 15.844 -8.971 3.327 1.00 98.50 286 LYS A N 1
ATOM 2198 C CA . LYS A 1 286 ? 14.903 -9.524 4.312 1.00 98.50 286 LYS A CA 1
ATOM 2199 C C . LYS A 1 286 ? 13.462 -9.131 3.983 1.00 98.50 286 LYS A C 1
ATOM 2201 O O . LYS A 1 286 ? 12.604 -10.007 3.859 1.00 98.50 286 LYS A O 1
ATOM 2206 N N . ARG A 1 287 ? 13.196 -7.842 3.740 1.00 98.25 287 ARG A N 1
ATOM 2207 C CA . ARG A 1 287 ? 11.863 -7.357 3.330 1.00 98.25 287 ARG A CA 1
ATOM 2208 C C . ARG A 1 287 ? 11.435 -7.903 1.974 1.00 98.25 287 ARG A C 1
ATOM 2210 O O . ARG A 1 287 ? 10.257 -8.182 1.761 1.00 98.25 287 ARG A O 1
ATOM 2217 N N . GLY A 1 288 ? 12.382 -8.115 1.064 1.00 98.25 288 GLY A N 1
ATOM 2218 C CA . GLY A 1 288 ? 12.152 -8.813 -0.197 1.00 98.25 288 GLY A CA 1
ATOM 2219 C C . GLY A 1 288 ? 11.664 -10.251 0.001 1.00 98.25 288 GLY A C 1
ATOM 2220 O O . GLY A 1 288 ? 10.718 -10.667 -0.669 1.00 98.25 288 GLY A O 1
ATOM 2221 N N . ALA A 1 289 ? 12.265 -10.997 0.929 1.00 98.50 289 ALA A N 1
ATOM 2222 C CA . ALA A 1 289 ? 11.850 -12.359 1.257 1.00 98.50 289 ALA A CA 1
ATOM 2223 C C . ALA A 1 289 ? 10.468 -12.397 1.935 1.00 98.50 289 ALA A C 1
ATOM 2225 O O . ALA A 1 289 ? 9.615 -13.193 1.536 1.00 98.50 289 ALA A O 1
ATOM 2226 N N . GLU A 1 290 ? 10.214 -11.500 2.894 1.00 98.38 290 GLU A N 1
ATOM 2227 C CA . GLU A 1 290 ? 8.905 -11.342 3.546 1.00 98.38 290 GLU A CA 1
ATOM 2228 C C . GLU A 1 290 ? 7.800 -11.035 2.525 1.00 98.38 290 GLU A C 1
ATOM 2230 O O . GLU A 1 290 ? 6.745 -11.672 2.538 1.00 98.38 290 GLU A O 1
ATOM 2235 N N . LEU A 1 291 ? 8.066 -10.123 1.582 1.00 98.50 291 LEU A N 1
ATOM 2236 C CA . LEU A 1 291 ? 7.138 -9.788 0.507 1.00 98.50 291 LEU A CA 1
ATOM 2237 C C . LEU A 1 291 ? 6.827 -10.996 -0.382 1.00 98.50 291 LEU A C 1
ATOM 2239 O O . LEU A 1 291 ? 5.660 -11.284 -0.632 1.00 98.50 291 LEU A O 1
ATOM 2243 N N . LYS A 1 292 ? 7.854 -11.714 -0.852 1.00 98.56 292 LYS A N 1
ATOM 2244 C CA . LYS A 1 292 ? 7.666 -12.912 -1.688 1.00 98.56 292 LYS A CA 1
ATOM 2245 C C . LYS A 1 292 ? 6.838 -13.971 -0.963 1.00 98.56 292 LYS A C 1
ATOM 2247 O O . LYS A 1 292 ? 5.944 -14.561 -1.563 1.00 98.56 292 LYS A O 1
ATOM 2252 N N . LYS A 1 293 ? 7.097 -14.175 0.333 1.00 98.38 293 LYS A N 1
ATOM 2253 C CA . LYS A 1 293 ? 6.316 -15.087 1.176 1.00 98.38 293 LYS A CA 1
ATOM 2254 C C . LYS A 1 293 ? 4.851 -14.655 1.262 1.00 98.38 293 LYS A C 1
ATOM 2256 O O . LYS A 1 293 ? 3.984 -15.511 1.155 1.00 98.38 293 LYS A O 1
ATOM 2261 N N . ALA A 1 294 ? 4.572 -13.362 1.431 1.00 98.06 294 ALA A N 1
ATOM 2262 C CA . ALA A 1 294 ? 3.205 -12.845 1.471 1.00 98.06 294 ALA A CA 1
ATOM 2263 C C . ALA A 1 294 ? 2.477 -13.014 0.125 1.00 98.06 294 ALA A C 1
ATOM 2265 O O . ALA A 1 294 ? 1.344 -13.478 0.101 1.00 98.06 294 ALA A O 1
ATOM 2266 N N . VAL A 1 295 ? 3.140 -12.712 -0.997 1.00 98.44 295 VAL A N 1
ATOM 2267 C CA . VAL A 1 295 ? 2.557 -12.847 -2.347 1.00 98.44 295 VAL A CA 1
ATOM 2268 C C . VAL A 1 295 ? 2.175 -14.291 -2.660 1.00 98.44 295 VAL A C 1
ATOM 2270 O O . VAL A 1 295 ? 1.110 -14.533 -3.209 1.00 98.44 295 VAL A O 1
ATOM 2273 N N . ARG A 1 296 ? 2.999 -15.266 -2.267 1.00 98.31 296 ARG A N 1
ATOM 2274 C CA . ARG A 1 296 ? 2.728 -16.687 -2.535 1.00 98.31 296 ARG A CA 1
ATOM 2275 C C . ARG A 1 296 ? 1.517 -17.254 -1.788 1.00 98.31 296 ARG A C 1
ATOM 2277 O O . ARG A 1 296 ? 1.090 -18.348 -2.125 1.00 98.31 296 ARG A O 1
ATOM 2284 N N . LYS A 1 297 ? 0.986 -16.541 -0.789 1.00 97.31 297 LYS A N 1
ATOM 2285 C CA . LYS A 1 297 ? -0.197 -16.969 -0.028 1.00 97.31 297 LYS A CA 1
ATOM 2286 C C . LYS A 1 297 ? -1.520 -16.639 -0.711 1.00 97.31 297 LYS A C 1
ATOM 2288 O O . LYS A 1 297 ? -2.523 -17.248 -0.365 1.00 97.31 297 LYS A O 1
ATOM 2293 N N . VAL A 1 298 ? -1.549 -15.661 -1.619 1.00 97.50 298 VAL A N 1
ATOM 2294 C CA . VAL A 1 298 ? -2.811 -15.198 -2.210 1.00 97.50 298 VAL A CA 1
ATOM 2295 C C . VAL A 1 298 ? -3.098 -15.890 -3.534 1.00 97.50 298 VAL A C 1
ATOM 2297 O O . VAL A 1 298 ? -2.229 -16.011 -4.394 1.00 97.50 298 VAL A O 1
ATOM 2300 N N . GLU A 1 299 ? -4.358 -16.256 -3.743 1.00 96.81 299 GLU A N 1
ATOM 2301 C CA . GLU A 1 299 ? -4.789 -16.998 -4.936 1.00 96.81 299 GLU A CA 1
ATOM 2302 C C . GLU A 1 299 ? -4.663 -16.180 -6.223 1.00 96.81 299 GLU A C 1
ATOM 2304 O O . GLU A 1 299 ? -4.425 -16.719 -7.294 1.00 96.81 299 GLU A O 1
ATOM 2309 N N . VAL A 1 300 ? -4.738 -14.847 -6.140 1.00 97.62 300 VAL A N 1
ATOM 2310 C CA . VAL A 1 300 ? -4.492 -13.979 -7.309 1.00 97.62 300 VAL A CA 1
ATOM 2311 C C . VAL A 1 300 ? -3.088 -14.214 -7.867 1.00 97.62 300 VAL A C 1
ATOM 2313 O O . VAL A 1 300 ? -2.865 -14.141 -9.074 1.00 97.62 300 VAL A O 1
ATOM 2316 N N . TRP A 1 301 ? -2.120 -14.499 -6.994 1.00 98.25 301 TRP A N 1
ATOM 2317 C CA . TRP A 1 301 ? -0.798 -14.890 -7.445 1.00 98.25 301 TRP A CA 1
ATOM 2318 C C . TRP A 1 301 ? -0.817 -16.297 -8.036 1.00 98.25 301 TRP A C 1
ATOM 2320 O O . TRP A 1 301 ? -0.399 -16.445 -9.180 1.00 98.25 301 TRP A O 1
ATOM 2330 N N . THR A 1 302 ? -1.296 -17.299 -7.294 1.00 97.94 302 THR A N 1
ATOM 2331 C CA . THR A 1 302 ? -1.192 -18.709 -7.710 1.00 97.94 302 THR A CA 1
ATOM 2332 C C . THR A 1 302 ? -1.992 -19.017 -8.973 1.00 97.94 302 THR A C 1
ATOM 2334 O O . THR A 1 302 ? -1.457 -19.657 -9.872 1.00 97.94 302 THR A O 1
ATOM 2337 N N . GLU A 1 303 ? -3.212 -18.491 -9.081 1.00 98.00 303 GLU A N 1
ATOM 2338 C CA . GLU A 1 303 ? -4.160 -18.828 -10.148 1.00 98.00 303 GLU A CA 1
ATOM 2339 C C . GLU A 1 303 ? -4.071 -17.896 -11.360 1.00 98.00 303 GLU A C 1
ATOM 2341 O O . GLU A 1 303 ? -4.351 -18.312 -12.482 1.00 98.00 303 GLU A O 1
ATOM 2346 N N . VAL A 1 304 ? -3.695 -16.625 -11.163 1.00 98.12 304 VAL A N 1
ATOM 2347 C CA . VAL A 1 304 ? -3.744 -15.619 -12.242 1.00 98.12 304 VAL A CA 1
ATOM 2348 C C . VAL A 1 304 ? -2.350 -15.178 -12.677 1.00 98.12 304 VAL A C 1
ATOM 2350 O O . VAL A 1 304 ? -2.032 -15.200 -13.864 1.00 98.12 304 VAL A O 1
ATOM 2353 N N . LEU A 1 305 ? -1.502 -14.736 -11.747 1.00 98.38 305 LEU A N 1
ATOM 2354 C CA . LEU A 1 305 ? -0.275 -14.012 -12.104 1.00 98.38 305 LEU A CA 1
ATOM 2355 C C . LEU A 1 305 ? 0.974 -14.892 -12.242 1.00 98.38 305 LEU A C 1
ATOM 2357 O O . LEU A 1 305 ? 1.865 -14.523 -13.006 1.00 98.38 305 LEU A O 1
ATOM 2361 N N . ALA A 1 306 ? 1.057 -16.029 -11.549 1.00 98.19 306 ALA A N 1
ATOM 2362 C CA . ALA A 1 306 ? 2.247 -16.883 -11.538 1.00 98.19 306 ALA A CA 1
ATOM 2363 C C . ALA A 1 306 ? 2.570 -17.482 -12.918 1.00 98.19 306 ALA A C 1
ATOM 2365 O O . ALA A 1 306 ? 3.741 -17.657 -13.251 1.00 98.19 306 ALA A O 1
ATOM 2366 N N . GLY A 1 307 ? 1.548 -17.747 -13.739 1.00 98.00 307 GLY A N 1
ATOM 2367 C CA . GLY A 1 307 ? 1.707 -18.256 -15.106 1.00 98.00 307 GLY A CA 1
ATOM 2368 C C . GLY A 1 307 ? 2.129 -17.202 -16.139 1.00 98.00 307 GLY A C 1
ATOM 2369 O O . GLY A 1 307 ? 2.394 -17.541 -17.292 1.00 98.00 307 GLY A O 1
ATOM 2370 N N . VAL A 1 308 ? 2.194 -15.918 -15.768 1.00 98.44 308 VAL A N 1
ATOM 2371 C CA . VAL A 1 308 ? 2.583 -14.841 -16.687 1.00 98.44 308 VAL A CA 1
ATOM 2372 C C . VAL A 1 308 ? 4.106 -14.747 -16.747 1.00 98.44 308 VAL A C 1
ATOM 2374 O O . VAL A 1 308 ? 4.747 -14.204 -15.848 1.00 98.44 308 VAL A O 1
ATOM 2377 N N . GLU A 1 309 ? 4.709 -15.230 -17.832 1.00 98.44 309 GLU A N 1
ATOM 2378 C CA . GLU A 1 309 ? 6.163 -15.156 -18.003 1.00 98.44 309 GLU A CA 1
ATOM 2379 C C . GLU A 1 309 ? 6.672 -13.701 -17.943 1.00 98.44 309 GLU A C 1
ATOM 2381 O O . GLU A 1 309 ? 6.141 -12.797 -18.592 1.00 98.44 309 GLU A O 1
ATOM 2386 N N . GLY A 1 310 ? 7.707 -13.468 -17.130 1.00 97.50 310 GLY A N 1
ATOM 2387 C CA . GLY A 1 310 ? 8.225 -12.128 -16.836 1.00 97.50 310 GLY A CA 1
ATOM 2388 C C . GLY A 1 310 ? 7.544 -11.421 -15.654 1.00 97.50 310 GLY A C 1
ATOM 2389 O O . GLY A 1 310 ? 8.047 -10.395 -15.192 1.00 97.50 310 GLY A O 1
ATOM 2390 N N . MET A 1 311 ? 6.455 -11.966 -15.103 1.00 98.38 311 MET A N 1
ATOM 2391 C CA . MET A 1 311 ? 5.825 -11.467 -13.878 1.00 98.38 311 MET A CA 1
ATOM 2392 C C . MET A 1 311 ? 6.505 -12.051 -12.631 1.00 98.38 311 MET A C 1
ATOM 2394 O O . MET A 1 311 ? 6.147 -13.117 -12.146 1.00 98.38 311 MET A O 1
ATOM 2398 N N . GLY A 1 312 ? 7.482 -11.335 -12.072 1.00 98.06 312 GLY A N 1
ATOM 2399 C CA . GLY A 1 312 ? 8.048 -11.683 -10.760 1.00 98.06 312 GLY A CA 1
ATOM 2400 C C . GLY A 1 312 ? 7.143 -11.267 -9.592 1.00 98.06 312 GLY A C 1
ATOM 2401 O O . GLY A 1 312 ? 6.342 -10.336 -9.719 1.00 98.06 312 GLY A O 1
ATOM 2402 N N . GLU A 1 313 ? 7.332 -11.862 -8.408 1.00 98.56 313 GLU A N 1
ATOM 2403 C CA . GLU A 1 313 ? 6.469 -11.607 -7.239 1.00 98.56 313 GLU A CA 1
ATOM 2404 C C . GLU A 1 313 ? 6.488 -10.138 -6.789 1.00 98.56 313 GLU A C 1
ATOM 2406 O O . GLU A 1 313 ? 5.509 -9.637 -6.249 1.00 98.56 313 GLU A O 1
ATOM 2411 N N . VAL A 1 314 ? 7.587 -9.413 -7.022 1.00 98.06 314 VAL A N 1
ATOM 2412 C CA . VAL A 1 314 ? 7.693 -7.984 -6.676 1.00 98.06 314 VAL A CA 1
ATOM 2413 C C . VAL A 1 314 ? 6.827 -7.113 -7.594 1.00 98.06 314 VAL A C 1
ATOM 2415 O O . VAL A 1 314 ? 6.223 -6.145 -7.125 1.00 98.06 314 VAL A O 1
ATOM 2418 N N . LEU A 1 315 ? 6.749 -7.443 -8.890 1.00 97.88 315 LEU A N 1
ATOM 2419 C CA . LEU A 1 315 ? 5.856 -6.755 -9.828 1.00 97.88 315 LEU A CA 1
ATOM 2420 C C . LEU A 1 315 ? 4.401 -7.106 -9.510 1.00 97.88 315 LEU A C 1
ATOM 2422 O O . LEU A 1 315 ? 3.575 -6.201 -9.382 1.00 97.88 315 LEU A O 1
ATOM 2426 N N . ALA A 1 316 ? 4.118 -8.390 -9.273 1.00 98.38 316 ALA A N 1
ATOM 2427 C CA . ALA A 1 316 ? 2.797 -8.859 -8.869 1.00 98.38 316 ALA A CA 1
ATOM 2428 C C . ALA A 1 316 ? 2.325 -8.209 -7.562 1.00 98.38 316 ALA A C 1
ATOM 2430 O O . ALA A 1 316 ? 1.202 -7.720 -7.508 1.00 98.38 316 ALA A O 1
ATOM 2431 N N . ALA A 1 317 ? 3.185 -8.094 -6.545 1.00 98.12 317 ALA A N 1
ATOM 2432 C CA . ALA A 1 317 ? 2.873 -7.388 -5.303 1.00 98.12 317 ALA A CA 1
ATOM 2433 C C . ALA A 1 317 ? 2.419 -5.946 -5.545 1.00 98.12 317 ALA A C 1
ATOM 2435 O O . ALA A 1 317 ? 1.502 -5.467 -4.879 1.00 98.12 317 ALA A O 1
ATOM 2436 N N . SER A 1 318 ? 3.050 -5.248 -6.494 1.00 96.62 318 SER A N 1
ATOM 2437 C CA . SER A 1 318 ? 2.667 -3.883 -6.855 1.00 96.62 318 SER A CA 1
ATOM 2438 C C . SER A 1 318 ? 1.263 -3.839 -7.464 1.00 96.62 318 SER A C 1
ATOM 2440 O O . SER A 1 318 ? 0.465 -2.988 -7.081 1.00 96.62 318 SER A O 1
ATOM 2442 N N . LEU A 1 319 ? 0.932 -4.784 -8.353 1.00 97.69 319 LEU A N 1
ATOM 2443 C CA . LEU A 1 319 ? -0.413 -4.903 -8.925 1.00 97.69 319 LEU A CA 1
ATOM 2444 C C . LEU A 1 319 ? -1.446 -5.250 -7.843 1.00 97.69 319 LEU A C 1
ATOM 2446 O O . LEU A 1 319 ? -2.414 -4.513 -7.660 1.00 97.69 319 LEU A O 1
ATOM 2450 N N . ILE A 1 320 ? -1.201 -6.330 -7.094 1.00 97.50 320 ILE A N 1
ATOM 2451 C CA . ILE A 1 320 ? -2.105 -6.875 -6.075 1.00 97.50 320 ILE A CA 1
ATOM 2452 C C . ILE A 1 320 ? -2.390 -5.831 -4.997 1.00 97.50 320 ILE A C 1
ATOM 2454 O O . ILE A 1 320 ? -3.547 -5.531 -4.732 1.00 97.50 320 ILE A O 1
ATOM 2458 N N . SER A 1 321 ? -1.356 -5.218 -4.416 1.00 94.75 321 SER A N 1
ATOM 2459 C CA . SER A 1 321 ? -1.537 -4.262 -3.314 1.00 94.75 321 SER A CA 1
ATOM 2460 C C . SER A 1 321 ? -2.240 -2.966 -3.721 1.00 94.75 321 SER A C 1
ATOM 2462 O O . SER A 1 321 ? -2.902 -2.349 -2.891 1.00 94.75 321 SER A O 1
ATOM 2464 N N . ARG A 1 322 ? -2.088 -2.517 -4.975 1.00 94.31 322 ARG A N 1
ATOM 2465 C CA . ARG A 1 322 ? -2.699 -1.265 -5.448 1.00 94.31 322 ARG A CA 1
ATOM 2466 C C . ARG A 1 322 ? -4.120 -1.463 -5.945 1.00 94.31 322 ARG A C 1
ATOM 2468 O O . ARG A 1 322 ? -4.969 -0.620 -5.676 1.00 94.31 322 ARG A O 1
ATOM 2475 N N . ILE A 1 323 ? -4.380 -2.561 -6.649 1.00 94.56 323 ILE A N 1
ATOM 2476 C CA . ILE A 1 323 ? -5.739 -2.920 -7.065 1.00 94.56 323 ILE A CA 1
ATOM 2477 C C . ILE A 1 323 ? -6.553 -3.302 -5.819 1.00 94.56 323 ILE A C 1
ATOM 2479 O O . ILE A 1 323 ? -7.651 -2.770 -5.627 1.00 94.56 323 ILE A O 1
ATOM 2483 N N . ALA A 1 324 ? -5.951 -4.104 -4.931 1.00 93.19 324 ALA A N 1
ATOM 2484 C CA . ALA A 1 324 ? -6.494 -4.683 -3.702 1.00 93.19 324 ALA A CA 1
ATOM 2485 C C . ALA A 1 324 ? -7.724 -5.567 -3.946 1.00 93.19 324 ALA A C 1
ATOM 2487 O O . ALA A 1 324 ? -7.652 -6.779 -3.791 1.00 93.19 324 ALA A O 1
ATOM 2488 N N . ASP A 1 325 ? -8.818 -4.964 -4.399 1.00 90.12 325 ASP A N 1
ATOM 2489 C CA . ASP A 1 325 ? -10.063 -5.640 -4.731 1.00 90.12 325 ASP A CA 1
ATOM 2490 C C . ASP A 1 325 ? -10.483 -5.271 -6.156 1.00 90.12 325 ASP A C 1
ATOM 2492 O O . ASP A 1 325 ? -10.752 -4.104 -6.469 1.00 90.12 325 ASP A O 1
ATOM 2496 N N . ILE A 1 326 ? -10.548 -6.279 -7.028 1.00 93.62 326 ILE A N 1
ATOM 2497 C CA . ILE A 1 326 ? -10.924 -6.094 -8.428 1.00 93.62 326 ILE A CA 1
ATOM 2498 C C . ILE A 1 326 ? -12.390 -5.664 -8.594 1.00 93.62 326 ILE A C 1
ATOM 2500 O O . ILE A 1 326 ? -12.725 -4.998 -9.574 1.00 93.62 326 ILE A O 1
ATOM 2504 N N . ARG A 1 327 ? -13.269 -5.970 -7.629 1.00 86.81 327 ARG A N 1
ATOM 2505 C CA . ARG A 1 327 ? -14.711 -5.660 -7.676 1.00 86.81 327 ARG A CA 1
ATOM 2506 C C . ARG A 1 327 ? -14.993 -4.160 -7.638 1.00 86.81 327 ARG A C 1
ATOM 2508 O O . ARG A 1 327 ? -16.000 -3.716 -8.175 1.00 86.81 327 ARG A O 1
ATOM 2515 N N . ARG A 1 328 ? -14.047 -3.360 -7.137 1.00 87.19 328 ARG A N 1
ATOM 2516 C CA . ARG A 1 328 ? -14.082 -1.885 -7.203 1.00 87.19 328 ARG A CA 1
ATOM 2517 C C . ARG A 1 328 ? -14.106 -1.352 -8.637 1.00 87.19 328 ARG A C 1
ATOM 2519 O O . ARG A 1 328 ? -14.453 -0.195 -8.873 1.00 87.19 328 ARG A O 1
ATOM 2526 N N . PHE A 1 329 ? -13.698 -2.173 -9.601 1.00 90.50 329 PHE A N 1
ATOM 2527 C CA . PHE A 1 329 ? -13.641 -1.824 -11.009 1.00 90.50 329 PHE A CA 1
ATOM 2528 C C . PHE A 1 329 ? -14.731 -2.583 -11.759 1.00 90.50 329 PHE A C 1
ATOM 2530 O O . PHE A 1 329 ? -14.497 -3.670 -12.280 1.00 90.50 329 PHE A O 1
ATOM 2537 N N . LEU A 1 330 ? -15.920 -1.978 -11.856 1.00 89.25 330 LEU A N 1
ATOM 2538 C CA . LEU A 1 330 ? -17.059 -2.572 -12.573 1.00 89.25 330 LEU A CA 1
ATOM 2539 C C . LEU A 1 330 ? -16.711 -2.978 -14.017 1.00 89.25 330 LEU A C 1
ATOM 2541 O O . LEU A 1 330 ? -17.218 -3.970 -14.525 1.00 89.25 330 LEU A O 1
ATOM 2545 N N . THR A 1 331 ? -15.830 -2.219 -14.673 1.00 95.06 331 THR A N 1
ATOM 2546 C CA . THR A 1 331 ? -15.382 -2.487 -16.043 1.00 95.06 331 THR A CA 1
ATOM 2547 C C . THR A 1 331 ? -13.863 -2.444 -16.151 1.00 95.06 331 THR A C 1
ATOM 2549 O O . THR A 1 331 ? -13.184 -1.710 -15.420 1.00 95.06 331 THR A O 1
ATOM 2552 N N . ASP A 1 332 ? -13.326 -3.168 -17.130 1.00 97.06 332 ASP A N 1
ATOM 2553 C CA . ASP A 1 332 ? -11.918 -3.117 -17.526 1.00 97.06 332 ASP A CA 1
ATOM 2554 C C . ASP A 1 332 ? -11.473 -1.682 -17.870 1.00 97.06 332 ASP A C 1
ATOM 2556 O O . ASP A 1 332 ? -10.339 -1.290 -17.603 1.00 97.06 332 ASP A O 1
ATOM 2560 N N . ALA A 1 333 ? -12.369 -0.856 -18.422 1.00 96.06 333 ALA A N 1
ATOM 2561 C CA . ALA A 1 333 ? -12.127 0.552 -18.716 1.00 96.06 333 ALA A CA 1
ATOM 2562 C C . ALA A 1 333 ? -11.820 1.365 -17.452 1.00 96.06 333 ALA A C 1
ATOM 2564 O O . ALA A 1 333 ? -10.883 2.170 -17.463 1.00 96.06 333 ALA A O 1
ATOM 2565 N N . LYS A 1 334 ? -12.546 1.123 -16.349 1.00 93.50 334 LYS A N 1
ATOM 2566 C CA . LYS A 1 334 ? -12.262 1.756 -15.052 1.00 93.50 334 LYS A CA 1
ATOM 2567 C C . LYS A 1 334 ? -10.901 1.308 -14.513 1.00 93.50 334 LYS A C 1
ATOM 2569 O O . LYS A 1 334 ? -10.133 2.158 -14.063 1.00 93.50 334 LYS A O 1
ATOM 2574 N N . LEU A 1 335 ? -10.556 0.020 -14.637 1.00 95.62 335 LEU A N 1
ATOM 2575 C CA . LEU A 1 335 ? -9.239 -0.477 -14.221 1.00 95.62 335 LEU A CA 1
ATOM 2576 C C . LEU A 1 335 ? -8.107 0.111 -15.077 1.00 95.62 335 LEU A C 1
ATOM 2578 O O . LEU A 1 335 ? -7.129 0.623 -14.540 1.00 95.62 335 LEU A O 1
ATOM 2582 N N . LYS A 1 336 ? -8.243 0.125 -16.408 1.00 96.88 336 LYS A N 1
ATOM 2583 C CA . LYS A 1 336 ? -7.282 0.776 -17.317 1.00 96.88 336 LYS A CA 1
ATOM 2584 C C . LYS A 1 336 ? -7.098 2.249 -16.972 1.00 96.88 336 LYS A C 1
ATOM 2586 O O . LYS A 1 336 ? -5.969 2.746 -17.016 1.00 96.88 336 LYS A O 1
ATOM 2591 N N . LYS A 1 337 ? -8.191 2.942 -16.626 1.00 94.75 337 LYS A N 1
ATOM 2592 C CA . LYS A 1 337 ? -8.139 4.333 -16.180 1.00 94.75 337 LYS A CA 1
ATOM 2593 C C . LYS A 1 337 ? -7.282 4.460 -14.926 1.00 94.75 337 LYS A C 1
ATOM 2595 O O . LYS A 1 337 ? -6.293 5.180 -14.982 1.00 94.75 337 LYS A O 1
ATOM 2600 N N . TYR A 1 338 ? -7.578 3.673 -13.894 1.00 93.38 338 TYR A N 1
ATOM 2601 C CA . TYR A 1 338 ? -6.854 3.629 -12.618 1.00 93.38 338 TYR A CA 1
ATOM 2602 C C . TYR A 1 338 ? -5.368 3.248 -12.745 1.00 93.38 338 TYR A C 1
ATOM 2604 O O . TYR A 1 338 ? -4.505 3.821 -12.082 1.00 93.38 338 TYR A O 1
ATOM 2612 N N . CYS A 1 339 ? -5.040 2.325 -13.648 1.00 95.25 339 CYS A N 1
ATOM 2613 C CA . CYS A 1 339 ? -3.665 1.938 -13.975 1.00 95.25 339 CYS A CA 1
ATOM 2614 C C . CYS A 1 339 ? -2.923 2.988 -14.826 1.00 95.25 339 CYS A C 1
ATOM 2616 O O . CYS A 1 339 ? -1.721 2.868 -15.061 1.00 95.25 339 CYS A O 1
ATOM 2618 N N . GLY A 1 340 ? -3.631 3.993 -15.350 1.00 95.25 340 GLY A N 1
ATOM 2619 C CA . GLY A 1 340 ? -3.093 5.007 -16.256 1.00 95.25 340 GLY A CA 1
ATOM 2620 C C . GLY A 1 340 ? -2.883 4.509 -17.689 1.00 95.25 340 GLY A C 1
ATOM 2621 O O . GLY A 1 340 ? -2.393 5.252 -18.530 1.00 95.25 340 GLY A O 1
ATOM 2622 N N . VAL A 1 341 ? -3.263 3.280 -18.021 1.00 96.56 341 VAL A N 1
ATOM 2623 C CA . VAL A 1 341 ? -2.999 2.670 -19.338 1.00 96.56 341 VAL A CA 1
ATOM 2624 C C . VAL A 1 341 ? -4.158 2.838 -20.321 1.00 96.56 341 VAL A C 1
ATOM 2626 O O . VAL A 1 341 ? -4.190 2.199 -21.366 1.00 96.56 341 VAL A O 1
ATOM 2629 N N . HIS A 1 342 ? -5.127 3.691 -19.998 1.00 95.56 342 HIS A N 1
ATOM 2630 C CA . HIS A 1 342 ? -6.195 4.062 -20.918 1.00 95.56 342 HIS A CA 1
ATOM 2631 C C . HIS A 1 342 ? -5.689 5.000 -22.021 1.00 95.56 342 HIS A C 1
ATOM 2633 O O . HIS A 1 342 ? -4.689 5.699 -21.860 1.00 95.56 342 HIS A O 1
ATOM 2639 N N . VAL A 1 343 ? -6.406 5.024 -23.141 1.00 94.12 343 VAL A N 1
ATOM 2640 C CA . VAL A 1 343 ? -6.173 5.964 -24.242 1.00 94.12 343 VAL A CA 1
ATOM 2641 C C . VAL A 1 343 ? -7.135 7.137 -24.066 1.00 94.12 343 VAL A C 1
ATOM 2643 O O . VAL A 1 343 ? -8.330 6.928 -23.853 1.00 94.12 343 VAL A O 1
ATOM 2646 N N . MET A 1 344 ? -6.619 8.361 -24.101 1.00 92.69 344 MET A N 1
ATOM 2647 C CA . MET A 1 344 ? -7.412 9.586 -24.016 1.00 92.69 344 MET A CA 1
ATOM 2648 C C . MET A 1 344 ? -8.110 9.881 -25.353 1.00 92.69 344 MET A C 1
ATOM 2650 O O . MET A 1 344 ? -7.817 9.258 -26.373 1.00 92.69 344 MET A O 1
ATOM 2654 N N . LYS A 1 345 ? -9.036 10.851 -25.370 1.00 91.88 345 LYS A N 1
ATOM 2655 C CA . LYS A 1 345 ? -9.795 11.220 -26.584 1.00 91.88 345 LYS A CA 1
ATOM 2656 C C . LYS A 1 345 ? -8.899 11.643 -27.757 1.00 91.88 345 LYS A C 1
ATOM 2658 O O . LYS A 1 345 ? -9.273 11.445 -28.904 1.00 91.88 345 LYS A O 1
ATOM 2663 N N . ASP A 1 346 ? -7.719 12.189 -27.471 1.00 89.06 346 ASP A N 1
ATOM 2664 C CA . ASP A 1 346 ? -6.716 12.601 -28.462 1.00 89.06 346 ASP A CA 1
ATOM 2665 C C . ASP A 1 346 ? -5.824 11.444 -28.959 1.00 89.06 346 ASP A C 1
ATOM 2667 O O . ASP A 1 346 ? -4.853 11.666 -29.682 1.00 89.06 346 ASP A O 1
ATOM 2671 N N . GLY A 1 347 ? -6.109 10.204 -28.547 1.00 89.06 347 GLY A N 1
ATOM 2672 C CA . GLY A 1 347 ? -5.308 9.028 -28.878 1.00 89.06 347 GLY A CA 1
ATOM 2673 C C . GLY A 1 347 ? -4.012 8.900 -28.070 1.00 89.06 347 GLY A C 1
ATOM 2674 O O . GLY A 1 347 ? -3.269 7.935 -28.261 1.00 89.06 347 GLY A O 1
ATOM 2675 N N . SER A 1 348 ? -3.717 9.838 -27.164 1.00 89.31 348 SER A N 1
ATOM 2676 C CA . SER A 1 348 ? -2.529 9.786 -26.317 1.00 89.31 348 SER A CA 1
ATOM 2677 C C . SER A 1 348 ? -2.769 8.962 -25.050 1.00 89.31 348 SER A C 1
ATOM 2679 O O . SER A 1 348 ? -3.892 8.801 -24.579 1.00 89.31 348 SER A O 1
ATOM 2681 N N . PHE A 1 349 ? -1.695 8.422 -24.475 1.00 91.00 349 PHE A N 1
ATOM 2682 C CA . PHE A 1 349 ? -1.749 7.857 -23.128 1.00 91.00 349 PHE A CA 1
ATOM 2683 C C . PHE A 1 349 ? -1.520 8.967 -22.098 1.00 91.00 349 PHE A C 1
ATOM 2685 O O . PHE A 1 349 ? -0.678 9.838 -22.354 1.00 91.00 349 PHE A O 1
ATOM 2692 N N . PRO A 1 350 ? -2.161 8.898 -20.915 1.00 89.75 350 PRO A N 1
ATOM 2693 C CA . PRO A 1 350 ? -1.852 9.774 -19.797 1.00 89.75 350 PRO A CA 1
ATOM 2694 C C . PRO A 1 350 ? -0.349 9.807 -19.566 1.00 89.75 350 PRO A C 1
ATOM 2696 O O . PRO A 1 350 ? 0.314 8.771 -19.486 1.00 89.75 350 PRO A O 1
ATOM 2699 N N . ARG A 1 351 ? 0.207 11.007 -19.487 1.00 86.06 351 ARG A N 1
ATOM 2700 C CA . ARG A 1 351 ? 1.602 11.207 -19.111 1.00 86.06 351 ARG A CA 1
ATOM 2701 C C . ARG A 1 351 ? 1.606 11.818 -17.734 1.00 86.06 351 ARG A C 1
ATOM 2703 O O . ARG A 1 351 ? 0.738 12.626 -17.420 1.00 86.06 351 ARG A O 1
ATOM 2710 N N . HIS A 1 352 ? 2.601 11.460 -16.932 1.00 76.25 352 HIS A N 1
ATOM 2711 C CA . HIS A 1 352 ? 2.862 12.225 -15.728 1.00 76.25 352 HIS A CA 1
ATOM 2712 C C . HIS A 1 352 ? 3.156 13.657 -16.177 1.00 76.25 352 HIS A C 1
ATOM 2714 O O . HIS A 1 352 ? 4.199 13.908 -16.792 1.00 76.25 352 HIS A O 1
ATOM 2720 N N . MET A 1 353 ? 2.230 14.589 -15.935 1.00 66.31 353 MET A N 1
ATOM 2721 C CA . MET A 1 353 ? 2.563 15.998 -16.064 1.00 66.31 353 MET A CA 1
ATOM 2722 C C . MET A 1 353 ? 3.687 16.223 -15.066 1.00 66.31 353 MET A C 1
ATOM 2724 O O . MET A 1 353 ? 3.505 16.078 -13.857 1.00 66.31 353 MET A O 1
ATOM 2728 N N . ARG A 1 354 ? 4.895 16.495 -15.562 1.00 60.25 354 ARG A N 1
ATOM 2729 C CA . ARG A 1 354 ? 5.879 17.169 -14.726 1.00 60.25 354 ARG A CA 1
ATOM 2730 C C . ARG A 1 354 ? 5.226 18.506 -14.417 1.00 60.25 354 ARG A C 1
ATOM 2732 O O . ARG A 1 354 ? 5.178 19.359 -15.300 1.00 60.25 354 ARG A O 1
ATOM 2739 N N . MET A 1 355 ? 4.631 18.624 -13.228 1.00 46.88 355 MET A N 1
ATOM 2740 C CA . MET A 1 355 ? 4.138 19.902 -12.730 1.00 46.88 355 MET A CA 1
ATOM 2741 C C . MET A 1 355 ? 5.267 20.904 -12.977 1.00 46.88 355 MET A C 1
ATOM 2743 O O . MET A 1 355 ? 6.409 20.590 -12.617 1.00 46.88 355 MET A O 1
ATOM 2747 N N . PRO A 1 356 ? 5.015 22.024 -13.676 1.00 51.47 356 PRO A N 1
ATOM 2748 C CA . PRO A 1 356 ? 6.046 23.022 -13.877 1.00 51.47 356 PRO A CA 1
ATOM 2749 C C . PRO A 1 356 ? 6.555 23.394 -12.490 1.00 51.47 356 PRO A C 1
ATOM 2751 O O . PRO A 1 356 ? 5.793 23.893 -11.665 1.00 51.47 356 PRO A O 1
ATOM 2754 N N . VAL A 1 357 ? 7.818 23.061 -12.214 1.00 49.47 357 VAL A N 1
ATOM 2755 C CA . VAL A 1 357 ? 8.464 23.439 -10.961 1.00 49.47 357 VAL A CA 1
ATOM 2756 C C . VAL A 1 357 ? 8.417 24.955 -10.956 1.00 49.47 357 VAL A C 1
ATOM 2758 O O . VAL A 1 357 ? 9.076 25.600 -11.778 1.00 49.47 357 VAL A O 1
ATOM 2761 N N . THR A 1 358 ? 7.553 25.520 -10.118 1.00 54.59 358 THR A N 1
ATOM 2762 C CA . THR A 1 358 ? 7.375 26.969 -10.076 1.00 54.59 358 THR A CA 1
ATOM 2763 C C . THR A 1 358 ? 8.735 27.609 -9.767 1.00 54.59 358 THR A C 1
ATOM 2765 O O . THR A 1 358 ? 9.545 27.009 -9.055 1.00 54.59 358 THR A O 1
ATOM 2768 N N . PRO A 1 359 ? 9.040 28.821 -10.261 1.00 53.84 359 PRO A N 1
ATOM 2769 C CA . PRO A 1 359 ? 10.286 29.512 -9.914 1.00 53.84 359 PRO A CA 1
ATOM 2770 C C . PRO A 1 359 ? 10.512 29.609 -8.394 1.00 53.84 359 PRO A C 1
ATOM 2772 O O . PRO A 1 359 ? 11.647 29.551 -7.925 1.00 53.84 359 PRO A O 1
ATOM 2775 N N . ARG A 1 360 ? 9.421 29.650 -7.616 1.00 47.41 360 ARG A N 1
ATOM 2776 C CA . ARG A 1 360 ? 9.435 29.562 -6.152 1.00 47.41 360 ARG A CA 1
ATOM 2777 C C . ARG A 1 360 ? 9.934 28.199 -5.658 1.00 47.41 360 ARG A C 1
ATOM 2779 O O . ARG A 1 360 ? 10.822 28.180 -4.821 1.00 47.41 360 ARG A O 1
ATOM 2786 N N . GLN A 1 361 ? 9.468 27.084 -6.227 1.00 50.34 361 GLN A N 1
ATOM 2787 C CA . GLN A 1 361 ? 9.974 25.728 -5.943 1.00 50.34 361 GLN A CA 1
ATOM 2788 C C . GLN A 1 361 ? 11.418 25.497 -6.417 1.00 50.34 361 GLN A C 1
ATOM 2790 O O . GLN A 1 361 ? 12.135 24.736 -5.781 1.00 50.34 361 GLN A O 1
ATOM 2795 N N . LYS A 1 362 ? 11.884 26.189 -7.468 1.00 49.88 362 LYS A N 1
ATOM 2796 C CA . LYS A 1 362 ? 13.313 26.195 -7.838 1.00 49.88 362 LYS A CA 1
ATOM 2797 C C . LYS A 1 362 ? 14.184 26.933 -6.816 1.00 49.88 362 LYS A C 1
ATOM 2799 O O . LYS A 1 362 ? 15.311 26.517 -6.590 1.00 49.88 362 LYS A O 1
ATOM 2804 N N . ARG A 1 363 ? 13.676 27.995 -6.174 1.00 49.28 363 ARG A N 1
ATOM 2805 C CA . ARG A 1 363 ? 14.374 28.659 -5.053 1.00 49.28 363 ARG A CA 1
ATOM 2806 C C . ARG A 1 363 ? 14.361 27.823 -3.776 1.00 49.28 363 ARG A C 1
ATOM 2808 O O . ARG A 1 363 ? 15.300 27.912 -2.999 1.00 49.28 363 ARG A O 1
ATOM 2815 N N . VAL A 1 364 ? 13.369 26.948 -3.612 1.00 44.31 364 VAL A N 1
ATOM 2816 C CA . VAL A 1 364 ? 13.398 25.895 -2.592 1.00 44.31 364 VAL A CA 1
ATOM 2817 C C . VAL A 1 364 ? 14.093 24.620 -3.088 1.00 44.31 364 VAL A C 1
ATOM 2819 O O . VAL A 1 364 ? 13.859 23.556 -2.553 1.00 44.31 364 VAL A O 1
ATOM 2822 N N . ALA A 1 365 ? 15.012 24.683 -4.057 1.00 41.19 365 ALA A N 1
ATOM 2823 C CA . ALA A 1 365 ? 16.000 23.609 -4.238 1.00 41.19 365 ALA A CA 1
ATOM 2824 C C . ALA A 1 365 ? 17.029 23.556 -3.079 1.00 41.19 365 ALA A C 1
ATOM 2826 O O . ALA A 1 365 ? 17.879 22.678 -3.057 1.00 41.19 365 ALA A O 1
ATOM 2827 N N . ALA A 1 366 ? 16.891 24.443 -2.082 1.00 47.75 366 ALA A N 1
ATOM 2828 C CA . ALA A 1 366 ? 17.348 24.247 -0.704 1.00 47.75 366 ALA A CA 1
ATOM 2829 C C . ALA A 1 366 ? 16.368 23.395 0.157 1.00 47.75 366 ALA A C 1
ATOM 2831 O O . ALA A 1 366 ? 16.488 23.372 1.375 1.00 47.75 366 ALA A O 1
ATOM 2832 N N . ALA A 1 367 ? 15.383 22.718 -0.454 1.00 45.44 367 ALA A N 1
ATOM 2833 C CA . ALA A 1 367 ? 14.420 21.797 0.168 1.00 45.44 367 ALA A CA 1
ATOM 2834 C C . ALA A 1 367 ? 14.625 20.342 -0.258 1.00 45.44 367 ALA A C 1
ATOM 2836 O O . ALA A 1 367 ? 13.677 19.654 -0.654 1.00 45.44 367 ALA A O 1
ATOM 2837 N N . ASP A 1 368 ? 15.842 19.844 -0.074 1.00 45.06 368 ASP A N 1
ATOM 2838 C CA . ASP A 1 368 ? 15.976 18.419 0.226 1.00 45.06 368 ASP A CA 1
ATOM 2839 C C . ASP A 1 368 ? 15.223 18.079 1.529 1.00 45.06 368 ASP A C 1
ATOM 2841 O O . ASP A 1 368 ? 14.587 17.031 1.606 1.00 45.06 368 ASP A O 1
ATOM 2845 N N . ASP A 1 369 ? 15.117 19.024 2.472 1.00 46.22 369 ASP A N 1
ATOM 2846 C CA . ASP A 1 369 ? 14.382 18.846 3.729 1.00 46.22 369 ASP A CA 1
ATOM 2847 C C . ASP A 1 369 ? 12.864 18.723 3.565 1.00 46.22 369 ASP A C 1
ATOM 2849 O O . ASP A 1 369 ? 12.244 17.978 4.312 1.00 46.22 369 ASP A O 1
ATOM 2853 N N . ALA A 1 370 ? 12.218 19.387 2.598 1.00 44.78 370 ALA A N 1
ATOM 2854 C CA . ALA A 1 370 ? 10.758 19.273 2.446 1.00 44.78 370 ALA A CA 1
ATOM 2855 C C . ALA A 1 370 ? 10.350 17.998 1.696 1.00 44.78 370 ALA A C 1
ATOM 2857 O O . ALA A 1 370 ? 9.300 17.423 1.985 1.00 44.78 370 ALA A O 1
ATOM 2858 N N . LEU A 1 371 ? 11.176 17.536 0.751 1.00 44.16 371 LEU A N 1
ATOM 2859 C CA . LEU A 1 371 ? 10.961 16.256 0.081 1.00 44.16 371 LEU A CA 1
ATOM 2860 C C . LEU A 1 371 ? 11.307 15.095 1.021 1.00 44.16 371 LEU A C 1
ATOM 2862 O O . LEU A 1 371 ? 10.523 14.153 1.112 1.00 44.16 371 LEU A O 1
ATOM 2866 N N . GLN A 1 372 ? 12.406 15.188 1.780 1.00 46.53 372 GLN A N 1
ATOM 2867 C CA . GLN A 1 372 ? 12.715 14.226 2.839 1.00 46.53 372 GLN A CA 1
ATOM 2868 C C . GLN A 1 372 ? 11.689 14.277 3.971 1.00 46.53 372 GLN A C 1
ATOM 2870 O O . GLN A 1 372 ? 11.283 13.217 4.424 1.00 46.53 372 GLN A O 1
ATOM 2875 N N . ALA A 1 373 ? 11.171 15.444 4.369 1.00 45.25 373 ALA A N 1
ATOM 2876 C CA . ALA A 1 373 ? 10.084 15.536 5.34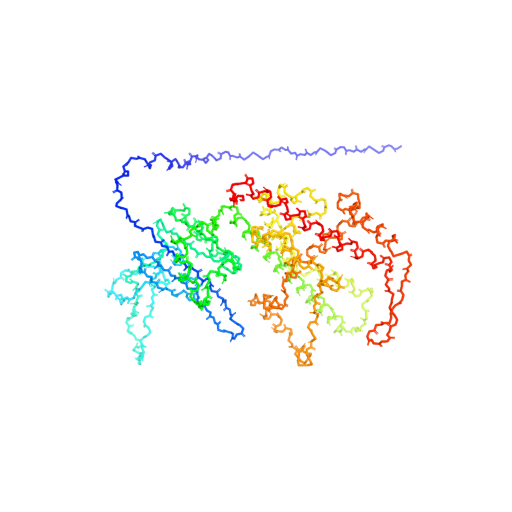4 1.00 45.25 373 ALA A CA 1
ATOM 2877 C C . ALA A 1 373 ? 8.768 14.973 4.793 1.00 45.25 373 ALA A C 1
ATOM 2879 O O . ALA A 1 373 ? 8.040 14.326 5.535 1.00 45.25 373 ALA A O 1
ATOM 2880 N N . ALA A 1 374 ? 8.441 15.157 3.512 1.00 44.31 374 ALA A N 1
ATOM 2881 C CA . ALA A 1 374 ? 7.257 14.540 2.910 1.00 44.31 374 ALA A CA 1
ATOM 2882 C C . ALA A 1 374 ? 7.399 13.010 2.807 1.00 44.31 374 ALA A C 1
ATOM 2884 O O . ALA A 1 374 ? 6.433 12.284 3.031 1.00 44.31 374 ALA A O 1
ATOM 2885 N N . VAL A 1 375 ? 8.605 12.507 2.526 1.00 43.84 375 VAL A N 1
ATOM 2886 C CA . VAL A 1 375 ? 8.913 11.068 2.528 1.00 43.84 375 VAL A CA 1
ATOM 2887 C C . VAL A 1 375 ? 8.898 10.506 3.958 1.00 43.84 375 VAL A C 1
ATOM 2889 O O . VAL A 1 375 ? 8.240 9.497 4.194 1.00 43.84 375 VAL A O 1
ATOM 2892 N N . ALA A 1 376 ? 9.506 11.197 4.926 1.00 43.62 376 ALA A N 1
ATOM 2893 C CA . ALA A 1 376 ? 9.535 10.823 6.342 1.00 43.62 376 ALA A CA 1
ATOM 2894 C C . ALA A 1 376 ? 8.151 10.897 7.013 1.00 43.62 376 ALA A C 1
ATOM 2896 O O . ALA A 1 376 ? 7.860 10.121 7.918 1.00 43.62 376 ALA A O 1
ATOM 2897 N N . ASN A 1 377 ? 7.265 11.784 6.546 1.00 44.16 377 ASN A N 1
ATOM 2898 C CA . ASN A 1 377 ? 5.879 11.886 7.013 1.00 44.16 377 ASN A CA 1
ATOM 2899 C C . ASN A 1 377 ? 4.899 10.977 6.240 1.00 44.16 377 ASN A C 1
ATOM 2901 O O . ASN A 1 377 ? 3.707 10.973 6.546 1.00 44.16 377 ASN A O 1
ATOM 2905 N N . GLY A 1 378 ? 5.363 10.204 5.248 1.00 40.59 378 GLY A N 1
ATOM 2906 C CA . GLY A 1 378 ? 4.513 9.300 4.462 1.00 40.59 378 GLY A CA 1
ATOM 2907 C C . GLY A 1 378 ? 3.549 9.997 3.486 1.00 40.59 378 GLY A C 1
ATOM 2908 O O . GLY A 1 378 ? 2.592 9.379 3.019 1.00 40.59 378 GLY A O 1
ATOM 2909 N N . ASP A 1 379 ? 3.806 11.260 3.135 1.00 40.78 379 ASP A N 1
ATOM 2910 C CA . ASP A 1 379 ? 2.932 12.153 2.356 1.00 40.78 379 ASP A CA 1
ATOM 2911 C C . ASP A 1 379 ? 3.033 11.982 0.826 1.00 40.78 379 ASP A C 1
ATOM 2913 O O . ASP A 1 379 ? 2.537 12.802 0.048 1.00 40.78 379 ASP A O 1
ATOM 2917 N N . VAL A 1 380 ? 3.590 10.860 0.353 1.00 43.22 380 VAL A N 1
ATOM 2918 C CA . VAL A 1 380 ? 3.648 10.502 -1.084 1.00 43.22 380 VAL A CA 1
ATOM 2919 C C . VAL A 1 380 ? 2.243 10.450 -1.725 1.00 43.22 380 VAL A C 1
ATOM 2921 O O . VAL A 1 380 ? 2.103 10.530 -2.943 1.00 43.22 380 VAL A O 1
ATOM 2924 N N . VAL A 1 381 ? 1.184 10.390 -0.912 1.00 45.06 381 VAL A N 1
ATOM 2925 C CA . VAL A 1 381 ? -0.224 10.374 -1.340 1.00 45.06 381 VAL A CA 1
ATOM 2926 C C . VAL A 1 381 ? -0.728 11.759 -1.796 1.00 45.06 381 VAL A C 1
ATOM 2928 O O . VAL A 1 381 ? -1.648 11.844 -2.609 1.00 45.06 381 VAL A O 1
ATOM 2931 N N . ALA A 1 382 ? -0.143 12.873 -1.337 1.00 39.75 382 ALA A N 1
ATOM 2932 C CA . ALA A 1 382 ? -0.675 14.210 -1.641 1.00 39.75 382 ALA A CA 1
ATOM 2933 C C . ALA A 1 382 ? -0.481 14.632 -3.114 1.00 39.75 382 ALA A C 1
ATOM 2935 O O . ALA A 1 382 ? -1.313 15.363 -3.655 1.00 39.75 382 ALA A O 1
ATOM 2936 N N . ALA A 1 383 ? 0.557 14.121 -3.788 1.00 37.66 383 ALA A N 1
ATOM 2937 C CA . ALA A 1 383 ? 0.815 14.373 -5.209 1.00 37.66 383 ALA A CA 1
ATOM 2938 C C . ALA A 1 383 ? -0.045 13.513 -6.165 1.00 37.66 383 ALA A C 1
ATOM 2940 O O . ALA A 1 383 ? -0.084 13.791 -7.362 1.00 37.66 383 ALA A O 1
ATOM 2941 N N . GLU A 1 384 ? -0.772 12.506 -5.661 1.00 46.31 384 GLU A N 1
ATOM 2942 C CA . GLU A 1 384 ? -1.688 11.678 -6.468 1.00 46.31 384 GLU A CA 1
ATOM 2943 C C . GLU A 1 384 ? -3.040 12.368 -6.743 1.00 46.31 384 GLU A C 1
ATOM 2945 O O . GLU A 1 384 ? -3.809 11.902 -7.577 1.00 46.31 384 GLU A O 1
ATOM 2950 N N . LYS A 1 385 ? -3.341 13.512 -6.109 1.00 46.12 385 LYS A N 1
ATOM 2951 C CA . LYS A 1 385 ? -4.670 14.153 -6.183 1.00 46.12 385 LYS A CA 1
ATOM 2952 C C . LYS A 1 385 ? -5.049 14.780 -7.533 1.00 46.12 385 LYS A C 1
ATOM 2954 O O . LYS A 1 385 ? -6.217 15.111 -7.703 1.00 46.12 385 LYS A O 1
ATOM 2959 N N . SER A 1 386 ? -4.121 14.959 -8.477 1.00 46.81 386 SER A N 1
ATOM 2960 C CA . SER A 1 386 ? -4.434 15.539 -9.799 1.00 46.81 386 SER A CA 1
ATOM 2961 C C . SER A 1 386 ? -4.525 14.522 -10.937 1.00 46.81 386 SER A C 1
ATOM 2963 O O . SER A 1 386 ? -4.902 14.891 -12.0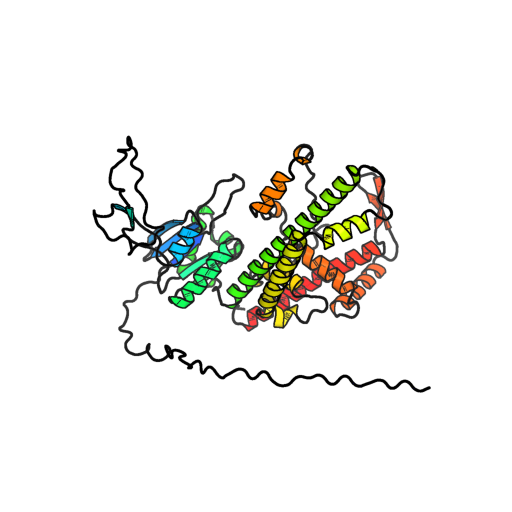47 1.00 46.81 386 SER A O 1
ATOM 2965 N N . ASN A 1 387 ? -4.202 13.251 -10.684 1.00 53.34 387 ASN A N 1
ATOM 2966 C CA . ASN A 1 387 ? -4.229 12.208 -11.699 1.00 53.34 387 ASN A CA 1
ATOM 2967 C C . ASN A 1 387 ? -5.215 11.116 -11.280 1.00 53.34 387 ASN A C 1
ATOM 2969 O O . ASN A 1 387 ? -5.063 10.514 -10.226 1.00 53.34 387 ASN A O 1
ATOM 2973 N N . ASP A 1 388 ? -6.175 10.791 -12.148 1.00 79.19 388 ASP A N 1
ATOM 2974 C CA . ASP A 1 388 ? -7.142 9.692 -11.955 1.00 79.19 388 ASP A CA 1
ATOM 2975 C C . ASP A 1 388 ? -6.494 8.280 -11.916 1.00 79.19 388 ASP A C 1
ATOM 2977 O O . ASP A 1 388 ? -7.183 7.268 -12.073 1.00 79.19 388 ASP A O 1
ATOM 2981 N N . TRP A 1 389 ? -5.167 8.184 -11.784 1.00 87.56 389 TRP A N 1
ATOM 2982 C CA . TRP A 1 389 ? -4.397 6.948 -11.889 1.00 87.56 389 TRP A CA 1
ATOM 2983 C C . TRP A 1 389 ? -3.205 6.899 -10.932 1.00 87.56 389 TRP A C 1
ATOM 2985 O O . TRP A 1 389 ? -2.651 7.929 -10.557 1.00 87.56 389 TRP A O 1
ATOM 2995 N N . VAL A 1 390 ? -2.780 5.682 -10.580 1.00 89.19 390 VAL A N 1
ATOM 2996 C CA . VAL A 1 390 ? -1.730 5.423 -9.580 1.00 89.19 390 VAL A CA 1
ATOM 2997 C C . VAL A 1 390 ? -0.340 5.337 -10.232 1.00 89.19 390 VAL A C 1
ATOM 2999 O O . VAL A 1 390 ? -0.075 4.381 -10.974 1.00 89.19 390 VAL A O 1
ATOM 3002 N N . PRO A 1 391 ? 0.602 6.262 -9.940 1.00 89.81 391 PRO A N 1
ATOM 3003 C CA . PRO A 1 391 ? 1.928 6.288 -10.559 1.00 89.81 391 PRO A CA 1
ATOM 3004 C C . PRO A 1 391 ? 2.745 5.013 -10.388 1.00 89.81 391 PRO A C 1
ATOM 3006 O O . PRO A 1 391 ? 3.333 4.513 -11.347 1.00 89.81 391 PRO A O 1
ATOM 3009 N N . SER A 1 392 ? 2.746 4.458 -9.176 1.00 88.44 392 SER A N 1
ATOM 3010 C CA . SER A 1 392 ? 3.487 3.227 -8.880 1.00 88.44 392 SER A CA 1
ATOM 3011 C C . SER A 1 392 ? 2.961 2.019 -9.663 1.00 88.44 392 SER A C 1
ATOM 3013 O O . SER A 1 392 ? 3.756 1.220 -10.154 1.00 88.44 392 SER A O 1
ATOM 3015 N N . LEU A 1 393 ? 1.642 1.937 -9.860 1.00 93.38 393 LEU A N 1
ATOM 3016 C CA . LEU A 1 393 ? 1.001 0.871 -10.624 1.00 93.38 393 LEU A CA 1
ATOM 3017 C C . LEU A 1 393 ? 1.363 0.957 -12.111 1.00 93.38 393 LEU A C 1
ATOM 3019 O O . LEU A 1 393 ? 1.747 -0.037 -12.725 1.00 93.38 393 LEU A O 1
ATOM 3023 N N . ARG A 1 394 ? 1.333 2.170 -12.679 1.00 94.69 394 ARG A N 1
ATOM 3024 C CA . ARG A 1 394 ? 1.789 2.406 -14.054 1.00 94.69 394 ARG A CA 1
ATOM 3025 C C . ARG A 1 394 ? 3.260 2.038 -14.234 1.00 94.69 394 ARG A C 1
ATOM 3027 O O . ARG A 1 394 ? 3.612 1.449 -15.252 1.00 94.69 394 ARG A O 1
ATOM 3034 N N . GLN A 1 395 ? 4.117 2.394 -13.276 1.00 94.38 395 GLN A N 1
ATOM 3035 C CA . GLN A 1 395 ? 5.540 2.063 -13.334 1.00 94.38 395 GLN A CA 1
ATOM 3036 C C . GLN A 1 395 ? 5.762 0.546 -13.318 1.00 94.38 395 GLN A C 1
ATOM 3038 O O . GLN A 1 395 ? 6.566 0.048 -14.101 1.00 94.38 395 GLN A O 1
ATOM 3043 N N . ALA A 1 396 ? 5.032 -0.195 -12.479 1.00 96.00 396 ALA A N 1
ATOM 3044 C CA . ALA A 1 396 ? 5.095 -1.656 -12.464 1.00 96.00 396 ALA A CA 1
ATOM 3045 C C . ALA A 1 396 ? 4.675 -2.259 -13.814 1.00 96.00 396 ALA A C 1
ATOM 3047 O O . ALA A 1 396 ? 5.361 -3.130 -14.341 1.00 96.00 396 ALA A O 1
ATOM 3048 N N . LEU A 1 397 ? 3.602 -1.739 -14.417 1.00 97.50 397 LEU A N 1
ATOM 3049 C CA . LEU A 1 397 ? 3.145 -2.160 -15.743 1.00 97.50 397 LEU A CA 1
ATOM 3050 C C . LEU A 1 397 ? 4.141 -1.812 -16.857 1.00 97.50 397 LEU A C 1
ATOM 3052 O O . LEU A 1 397 ? 4.303 -2.589 -17.793 1.00 97.50 397 LEU A O 1
ATOM 3056 N N . TYR A 1 398 ? 4.825 -0.671 -16.760 1.00 96.56 398 TYR A N 1
ATOM 3057 C CA . TYR A 1 398 ? 5.897 -0.312 -17.685 1.00 96.56 398 TYR A CA 1
ATOM 3058 C C . TYR A 1 398 ? 7.052 -1.322 -17.614 1.00 96.56 398 TYR A C 1
ATOM 3060 O O . TYR A 1 398 ? 7.444 -1.864 -18.642 1.00 96.56 398 TYR A O 1
ATOM 3068 N N . LEU A 1 399 ? 7.524 -1.641 -16.401 1.00 97.00 399 LEU A N 1
ATOM 3069 C CA . LEU A 1 399 ? 8.579 -2.639 -16.188 1.00 97.00 399 LEU A CA 1
ATOM 3070 C C . LEU A 1 399 ? 8.163 -4.031 -16.682 1.00 97.00 399 LEU A C 1
ATOM 3072 O O . LEU A 1 399 ? 8.980 -4.751 -17.246 1.00 97.00 399 LEU A O 1
ATOM 3076 N N . LEU A 1 400 ? 6.891 -4.399 -16.517 1.00 98.00 400 LEU A N 1
ATOM 3077 C CA . LEU A 1 400 ? 6.342 -5.628 -17.088 1.00 98.00 400 LEU A CA 1
ATOM 3078 C C . LEU A 1 400 ? 6.353 -5.605 -18.626 1.00 98.00 400 LEU A C 1
ATOM 3080 O O . LEU A 1 400 ? 6.690 -6.602 -19.257 1.00 98.00 400 LEU A O 1
ATOM 3084 N N . GLY A 1 401 ? 6.036 -4.463 -19.241 1.00 98.00 401 GLY A N 1
ATOM 3085 C CA . GLY A 1 401 ? 6.142 -4.283 -20.689 1.00 98.00 401 GLY A CA 1
ATOM 3086 C C . GLY A 1 401 ? 7.560 -4.507 -21.221 1.00 98.00 401 GLY A C 1
ATOM 3087 O O . GLY A 1 401 ? 7.717 -5.103 -22.288 1.00 98.00 401 GLY A O 1
ATOM 3088 N N . ASP A 1 402 ? 8.581 -4.094 -20.466 1.00 97.62 402 ASP A N 1
ATOM 3089 C CA . ASP A 1 402 ? 9.981 -4.392 -20.791 1.00 97.62 402 ASP A CA 1
ATOM 3090 C C . ASP A 1 402 ? 10.256 -5.904 -20.704 1.00 97.62 402 ASP A C 1
ATOM 3092 O O . ASP A 1 402 ? 10.908 -6.465 -21.587 1.00 97.62 402 ASP A O 1
ATOM 3096 N N . GLN A 1 403 ? 9.686 -6.600 -19.710 1.00 98.31 403 GLN A N 1
ATOM 3097 C CA . GLN A 1 403 ? 9.793 -8.062 -19.607 1.00 98.31 403 GLN A CA 1
ATOM 3098 C C . GLN A 1 403 ? 9.170 -8.786 -20.802 1.00 98.31 403 GLN A C 1
ATOM 3100 O O . GLN A 1 403 ? 9.768 -9.739 -21.291 1.00 98.31 403 GLN A O 1
ATOM 3105 N N . PHE A 1 404 ? 8.046 -8.311 -21.348 1.00 98.38 404 PHE A N 1
ATOM 3106 C CA . PHE A 1 404 ? 7.472 -8.882 -22.577 1.00 98.38 404 PHE A CA 1
ATOM 3107 C C . PHE A 1 404 ? 8.401 -8.732 -23.788 1.00 98.38 404 PHE A C 1
ATOM 3109 O O . PHE A 1 404 ? 8.379 -9.561 -24.695 1.00 98.38 404 PHE A O 1
ATOM 3116 N N . ASN A 1 405 ? 9.237 -7.689 -23.817 1.00 97.94 405 ASN A N 1
ATOM 3117 C CA . ASN A 1 405 ? 10.244 -7.525 -24.861 1.00 97.94 405 ASN A CA 1
ATOM 3118 C C . ASN A 1 405 ? 11.449 -8.458 -24.655 1.00 97.94 405 ASN A C 1
ATOM 3120 O O . ASN A 1 405 ? 11.951 -9.004 -25.634 1.00 97.94 405 ASN A O 1
ATOM 3124 N N . TYR A 1 406 ? 11.897 -8.662 -23.411 1.00 98.00 406 TYR A N 1
ATOM 3125 C CA . TYR A 1 406 ? 12.982 -9.601 -23.095 1.00 98.00 406 TYR A CA 1
ATOM 3126 C C . TYR A 1 406 ? 12.568 -11.069 -23.264 1.00 98.00 406 TYR A C 1
ATOM 3128 O O . TYR A 1 406 ? 13.362 -11.889 -23.716 1.00 98.00 406 TYR A O 1
ATOM 3136 N N . ARG A 1 407 ? 11.317 -11.403 -22.936 1.00 97.81 407 ARG A N 1
ATOM 3137 C CA . ARG A 1 407 ? 10.713 -12.736 -23.071 1.00 97.81 407 ARG A CA 1
ATOM 3138 C C . ARG A 1 407 ? 9.874 -12.799 -24.339 1.00 97.81 407 ARG A C 1
ATOM 3140 O O . ARG A 1 407 ? 8.656 -12.954 -24.300 1.00 97.81 407 ARG A O 1
ATOM 3147 N N . ALA A 1 408 ? 10.530 -12.610 -25.475 1.00 98.00 408 ALA A N 1
ATOM 3148 C CA . ALA A 1 408 ? 9.847 -12.349 -26.736 1.00 98.00 408 ALA A CA 1
ATOM 3149 C C . ALA A 1 408 ? 9.007 -13.533 -27.268 1.00 98.00 408 ALA A C 1
ATOM 3151 O O . ALA A 1 408 ? 8.092 -13.302 -28.058 1.00 98.00 408 ALA A O 1
ATOM 3152 N N . GLU A 1 409 ? 9.290 -14.757 -26.807 1.00 98.38 409 GLU A N 1
ATOM 3153 C CA . GLU A 1 409 ? 8.522 -15.973 -27.129 1.00 98.38 409 GLU A CA 1
ATOM 3154 C C . GLU A 1 409 ? 7.372 -16.254 -26.147 1.00 98.38 409 GLU A C 1
ATOM 3156 O O . GLU A 1 409 ? 6.545 -17.126 -26.399 1.00 98.38 409 GLU A O 1
ATOM 3161 N N . SER A 1 410 ? 7.273 -15.499 -25.047 1.00 98.12 410 SER A N 1
ATOM 3162 C CA . SER A 1 410 ? 6.136 -15.605 -24.126 1.00 98.12 410 SER A CA 1
ATOM 3163 C C . SER A 1 410 ? 4.826 -15.221 -24.819 1.00 98.12 410 SER A C 1
ATOM 3165 O O . SER A 1 410 ? 4.822 -14.442 -25.776 1.00 98.12 410 SER A O 1
ATOM 3167 N N . ALA A 1 411 ? 3.682 -15.660 -24.284 1.00 98.38 411 ALA A N 1
ATOM 3168 C CA . ALA A 1 411 ? 2.365 -15.301 -24.826 1.00 98.38 411 ALA A CA 1
ATOM 3169 C C . ALA A 1 411 ? 2.189 -13.776 -25.021 1.00 98.38 411 ALA A C 1
ATOM 3171 O O . ALA A 1 411 ? 1.692 -13.313 -26.052 1.00 98.38 411 ALA A O 1
ATOM 3172 N N . TRP A 1 412 ? 2.657 -12.973 -24.060 1.00 98.44 412 TRP A N 1
ATOM 3173 C CA . TRP A 1 412 ? 2.602 -11.510 -24.138 1.00 98.44 412 TRP A CA 1
ATOM 3174 C C . TRP A 1 412 ? 3.722 -10.897 -24.991 1.00 98.44 412 TRP A C 1
ATOM 3176 O O . TRP A 1 412 ? 3.505 -9.852 -25.609 1.00 98.44 412 TRP A O 1
ATOM 3186 N N . GLY A 1 413 ? 4.881 -11.551 -25.100 1.00 98.44 413 GLY A N 1
ATOM 3187 C CA . GLY A 1 413 ? 5.950 -11.179 -26.033 1.00 98.44 413 GLY A CA 1
ATOM 3188 C C . GLY A 1 413 ? 5.539 -11.355 -27.497 1.00 98.44 413 GLY A C 1
ATOM 3189 O O . GLY A 1 413 ? 5.728 -10.449 -28.317 1.00 98.44 413 GLY A O 1
ATOM 3190 N N . LEU A 1 414 ? 4.848 -12.452 -27.810 1.00 98.56 414 LEU A N 1
ATOM 3191 C CA . LEU A 1 414 ? 4.232 -12.683 -29.116 1.00 98.56 414 LEU A CA 1
ATOM 3192 C C . LEU A 1 414 ? 3.159 -11.629 -29.410 1.00 98.56 414 LEU A C 1
ATOM 3194 O O . LEU A 1 414 ? 3.152 -11.038 -30.493 1.00 98.56 414 LEU A O 1
ATOM 3198 N N . LYS A 1 415 ? 2.315 -11.295 -28.422 1.00 98.56 415 LYS A N 1
ATOM 3199 C CA . LYS A 1 415 ? 1.326 -10.213 -28.555 1.00 98.56 415 LYS A CA 1
ATOM 3200 C C . LYS A 1 415 ? 1.980 -8.855 -28.833 1.00 98.56 415 LYS A C 1
ATOM 3202 O O . LYS A 1 415 ? 1.486 -8.082 -29.658 1.00 98.56 415 LYS A O 1
ATOM 3207 N N . LEU A 1 416 ? 3.110 -8.564 -28.190 1.00 98.50 416 LEU A N 1
ATOM 3208 C CA . LEU A 1 416 ? 3.896 -7.359 -28.448 1.00 98.50 416 LEU A CA 1
ATOM 3209 C C . LEU A 1 416 ? 4.431 -7.323 -29.887 1.00 98.50 416 LEU A C 1
ATOM 3211 O O . LEU A 1 416 ? 4.332 -6.286 -30.551 1.00 98.50 416 LEU A O 1
ATOM 3215 N N . ARG A 1 417 ? 4.970 -8.437 -30.395 1.00 98.56 417 ARG A N 1
ATOM 3216 C CA . ARG A 1 417 ? 5.442 -8.558 -31.787 1.00 98.56 417 ARG A CA 1
ATOM 3217 C C . ARG A 1 417 ? 4.308 -8.404 -32.801 1.00 98.56 417 ARG A C 1
ATOM 3219 O O . ARG A 1 417 ? 4.478 -7.697 -33.797 1.00 98.56 417 ARG A O 1
ATOM 3226 N N . GLU A 1 418 ? 3.142 -8.981 -32.520 1.00 98.44 418 GLU A N 1
ATOM 3227 C CA . GLU A 1 418 ? 1.929 -8.802 -33.323 1.00 98.44 418 GLU A CA 1
ATOM 3228 C C . GLU A 1 418 ? 1.580 -7.309 -33.445 1.00 98.44 418 GLU A C 1
ATOM 3230 O O . GLU A 1 418 ? 1.393 -6.794 -34.550 1.00 98.44 418 GLU A O 1
ATOM 3235 N N . TYR A 1 419 ? 1.567 -6.571 -32.327 1.00 98.56 419 TYR A N 1
ATOM 3236 C CA . TYR A 1 419 ? 1.290 -5.133 -32.352 1.00 98.56 419 TYR A CA 1
ATOM 3237 C C . TYR A 1 419 ? 2.377 -4.313 -33.050 1.00 98.56 419 TYR A C 1
ATOM 3239 O O . TYR A 1 419 ? 2.033 -3.379 -33.774 1.00 98.56 419 TYR A O 1
ATOM 3247 N N . LYS A 1 420 ? 3.664 -4.658 -32.895 1.00 98.44 420 LYS A N 1
ATOM 3248 C CA . LYS A 1 420 ? 4.752 -4.021 -33.660 1.00 98.44 420 LYS A CA 1
ATOM 3249 C C . LYS A 1 420 ? 4.509 -4.168 -35.166 1.00 98.44 420 LYS A C 1
ATOM 3251 O O . LYS A 1 420 ? 4.586 -3.179 -35.888 1.00 98.44 420 LYS A O 1
ATOM 3256 N N . THR A 1 421 ? 4.154 -5.369 -35.618 1.00 98.44 421 THR A N 1
ATOM 3257 C CA . THR A 1 421 ? 3.865 -5.661 -37.032 1.00 98.44 421 THR A CA 1
ATOM 3258 C C . THR A 1 421 ? 2.668 -4.856 -37.536 1.00 98.44 421 THR A C 1
ATOM 3260 O O . THR A 1 421 ? 2.772 -4.170 -38.549 1.00 98.44 421 THR A O 1
ATOM 3263 N N . LYS A 1 422 ? 1.562 -4.837 -36.778 1.00 98.19 422 LYS A N 1
ATOM 3264 C CA . LYS A 1 422 ? 0.368 -4.039 -37.109 1.00 98.19 422 LYS A CA 1
ATOM 3265 C C . LYS A 1 422 ? 0.670 -2.543 -37.214 1.00 98.19 422 LYS A C 1
ATOM 3267 O O . LYS A 1 422 ? 0.190 -1.886 -38.133 1.00 98.19 422 LYS A O 1
ATOM 3272 N N . PHE A 1 423 ? 1.467 -1.994 -36.296 1.00 98.00 423 PHE A N 1
ATOM 3273 C CA . PHE A 1 423 ? 1.831 -0.577 -36.339 1.00 98.00 423 PHE A CA 1
ATOM 3274 C C . PHE A 1 423 ? 2.794 -0.239 -37.479 1.00 98.00 423 PHE A C 1
ATOM 3276 O O . PHE A 1 423 ? 2.641 0.831 -38.057 1.00 98.00 423 PHE A O 1
ATOM 3283 N N . ARG A 1 424 ? 3.716 -1.138 -37.850 1.00 98.25 424 ARG A N 1
ATOM 3284 C CA . ARG A 1 424 ? 4.571 -0.966 -39.040 1.00 98.25 424 ARG A CA 1
ATOM 3285 C C . ARG A 1 424 ? 3.771 -0.997 -40.336 1.00 98.25 424 ARG A C 1
ATOM 3287 O O . ARG A 1 424 ? 3.990 -0.155 -41.191 1.00 98.25 424 ARG A O 1
ATOM 3294 N N . ALA A 1 425 ? 2.807 -1.909 -40.455 1.00 98.00 425 ALA A N 1
ATOM 3295 C CA . ALA A 1 425 ? 1.919 -1.952 -41.616 1.00 98.00 425 ALA A CA 1
ATOM 3296 C C . ALA A 1 425 ? 1.060 -0.679 -41.729 1.00 98.00 425 ALA A C 1
ATOM 3298 O O . ALA A 1 425 ? 0.869 -0.154 -42.820 1.00 98.00 425 ALA A O 1
ATOM 3299 N N . LYS A 1 426 ? 0.569 -0.156 -40.595 1.00 97.81 426 LYS A N 1
ATOM 3300 C CA . LYS A 1 426 ? -0.221 1.084 -40.553 1.00 97.81 426 LYS A CA 1
ATOM 3301 C C . LYS A 1 426 ? 0.615 2.345 -40.815 1.00 97.81 426 LYS A C 1
ATOM 3303 O O . LYS A 1 426 ? 0.095 3.310 -41.363 1.00 97.81 426 LYS A O 1
ATOM 3308 N N . HIS A 1 427 ? 1.875 2.346 -40.391 1.00 97.31 427 HIS A N 1
ATOM 3309 C CA . HIS A 1 427 ? 2.794 3.478 -40.497 1.00 97.31 427 HIS A CA 1
ATOM 3310 C C . HIS A 1 427 ? 4.114 3.015 -41.133 1.00 97.31 427 HIS A C 1
ATOM 3312 O O . HIS A 1 427 ? 5.105 2.840 -40.419 1.00 97.31 427 HIS A O 1
ATOM 3318 N N . PRO A 1 428 ? 4.129 2.773 -42.459 1.00 97.62 428 PRO A N 1
ATOM 3319 C CA . PRO A 1 428 ? 5.288 2.195 -43.142 1.00 97.62 428 PRO A CA 1
ATOM 3320 C C . PRO A 1 428 ? 6.472 3.164 -43.254 1.00 97.62 428 PRO A C 1
ATOM 3322 O O . PRO A 1 428 ? 7.610 2.721 -43.386 1.00 97.62 428 PRO A O 1
ATOM 3325 N N . ALA A 1 429 ? 6.224 4.475 -43.182 1.00 97.94 429 ALA A N 1
ATOM 3326 C CA . ALA A 1 429 ? 7.242 5.513 -43.289 1.00 97.94 429 ALA A CA 1
ATOM 3327 C C . ALA A 1 429 ? 7.325 6.372 -42.018 1.00 97.94 429 ALA A C 1
ATOM 3329 O O . ALA A 1 429 ? 6.337 6.597 -41.315 1.00 97.94 429 ALA A O 1
ATOM 3330 N N . VAL A 1 430 ? 8.527 6.880 -41.740 1.00 98.12 430 VAL A N 1
ATOM 3331 C CA . VAL A 1 430 ? 8.776 7.845 -40.664 1.00 98.12 430 VAL A CA 1
ATOM 3332 C C . VAL A 1 430 ? 8.239 9.208 -41.095 1.00 98.12 430 VAL A C 1
ATOM 3334 O O . VAL A 1 430 ? 8.756 9.816 -42.026 1.00 98.12 430 VAL A O 1
ATOM 3337 N N . GLU A 1 431 ? 7.233 9.712 -40.389 1.00 97.69 431 GLU A N 1
ATOM 3338 C CA . GLU A 1 431 ? 6.649 11.030 -40.655 1.00 97.69 431 GLU A CA 1
ATOM 3339 C C . GLU A 1 431 ? 7.383 12.124 -39.872 1.00 97.69 431 GLU A C 1
ATOM 3341 O O . GLU A 1 431 ? 7.677 11.961 -38.686 1.00 97.69 431 GLU A O 1
ATOM 3346 N N . THR A 1 432 ? 7.651 13.272 -40.488 1.00 97.62 432 THR A N 1
ATOM 3347 C CA . THR A 1 432 ? 8.127 14.473 -39.784 1.00 97.62 432 THR A CA 1
ATOM 3348 C C . THR A 1 432 ? 6.975 15.438 -39.542 1.00 97.62 432 THR A C 1
ATOM 3350 O O . THR A 1 432 ? 6.207 15.712 -40.456 1.00 97.62 432 THR A O 1
ATOM 3353 N N . TYR A 1 433 ? 6.864 15.978 -38.330 1.00 95.69 433 TYR A N 1
ATOM 3354 C CA . TYR A 1 433 ? 5.854 16.970 -37.969 1.00 95.69 433 TYR A CA 1
ATOM 3355 C C . TYR A 1 433 ? 6.487 18.129 -37.199 1.00 95.69 433 TYR A C 1
ATOM 3357 O O . TYR A 1 433 ? 7.372 17.921 -36.364 1.00 95.69 433 TYR A O 1
ATOM 3365 N N . GLU A 1 434 ? 6.007 19.339 -37.447 1.00 97.06 434 GLU A N 1
ATOM 3366 C CA . GLU A 1 434 ? 6.406 20.530 -36.706 1.00 97.06 434 GLU A CA 1
ATOM 3367 C C . GLU A 1 434 ? 5.687 20.559 -35.348 1.00 97.06 434 GLU A C 1
ATOM 3369 O O . GLU A 1 434 ? 4.482 20.310 -35.241 1.00 97.06 434 GLU A O 1
ATOM 3374 N N . ASN A 1 435 ? 6.430 20.775 -34.263 1.00 95.25 435 ASN A N 1
ATOM 3375 C CA . ASN A 1 435 ? 5.839 20.874 -32.931 1.00 95.25 435 ASN A CA 1
ATOM 3376 C C . ASN A 1 435 ? 5.385 22.314 -32.614 1.00 95.25 435 ASN A C 1
ATOM 3378 O O . ASN A 1 435 ? 5.664 23.245 -33.355 1.00 95.25 435 ASN A O 1
ATOM 3382 N N . LYS A 1 436 ? 4.744 22.530 -31.455 1.00 93.19 436 LYS A N 1
ATOM 3383 C CA . LYS A 1 436 ? 4.283 23.869 -31.017 1.00 93.19 436 LYS A CA 1
ATOM 3384 C C . LYS A 1 436 ? 5.388 24.941 -30.888 1.00 93.19 436 LYS A C 1
ATOM 3386 O O . LYS A 1 436 ? 5.065 26.095 -30.652 1.00 93.19 436 LYS A O 1
ATOM 3391 N N . LYS A 1 437 ? 6.665 24.560 -30.953 1.00 94.88 437 LYS A N 1
ATOM 3392 C CA . LYS A 1 437 ? 7.841 25.442 -30.900 1.00 94.88 437 LYS A CA 1
ATOM 3393 C C . LYS A 1 437 ? 8.501 25.643 -32.273 1.00 94.88 437 LYS A C 1
ATOM 3395 O O . LYS A 1 437 ? 9.583 26.210 -32.322 1.00 94.88 437 LYS A O 1
ATOM 3400 N N . GLY A 1 438 ? 7.918 25.118 -33.350 1.00 95.69 438 GLY A N 1
ATOM 3401 C CA . GLY A 1 438 ? 8.514 25.155 -34.685 1.00 95.69 438 GLY A CA 1
ATOM 3402 C C . GLY A 1 438 ? 9.618 24.118 -34.933 1.00 95.69 438 GLY A C 1
ATOM 3403 O O . GLY A 1 438 ? 10.265 24.127 -35.973 1.00 95.69 438 GLY A O 1
ATOM 3404 N N . GLU A 1 439 ? 9.879 23.199 -33.991 1.00 96.75 439 GLU A N 1
ATOM 3405 C CA . GLU A 1 439 ? 10.916 22.176 -34.191 1.00 96.75 439 GLU A CA 1
ATOM 3406 C C . GLU A 1 439 ? 10.330 20.969 -34.939 1.00 96.75 439 GLU A C 1
ATOM 3408 O O . GLU A 1 439 ? 9.346 20.366 -34.483 1.00 96.75 439 GLU A O 1
ATOM 3413 N N . MET A 1 440 ? 10.993 20.545 -36.016 1.00 97.00 440 MET A N 1
ATOM 3414 C CA . MET A 1 440 ? 10.663 19.316 -36.743 1.00 97.00 440 MET A CA 1
ATOM 3415 C C . MET A 1 440 ? 10.992 18.073 -35.905 1.00 97.00 440 MET A C 1
ATOM 3417 O O . MET A 1 440 ? 12.135 17.839 -35.511 1.00 97.00 440 MET A O 1
ATOM 3421 N N . LYS A 1 441 ? 9.985 17.239 -35.630 1.00 96.44 441 LYS A N 1
ATOM 3422 C CA . LYS A 1 441 ? 10.106 15.980 -34.880 1.00 96.44 441 LYS A CA 1
ATOM 3423 C C . LYS A 1 441 ? 9.693 14.792 -35.737 1.00 96.44 441 LYS A C 1
ATOM 3425 O O . LYS A 1 441 ? 8.766 14.878 -36.530 1.00 96.44 441 LYS A O 1
ATOM 3430 N N . LYS A 1 442 ? 10.359 13.651 -35.543 1.00 96.94 442 LYS A N 1
ATOM 3431 C CA . LYS A 1 442 ? 10.030 12.387 -36.221 1.00 96.94 442 LYS A CA 1
ATOM 3432 C C . LYS A 1 442 ? 8.963 11.607 -35.436 1.00 96.94 442 LYS A C 1
ATOM 3434 O O . LYS A 1 442 ? 9.078 11.441 -34.220 1.00 96.94 442 LYS A O 1
ATOM 3439 N N . ARG A 1 443 ? 7.940 11.105 -36.127 1.00 94.81 443 ARG A N 1
ATOM 3440 C CA . ARG A 1 443 ? 6.934 10.127 -35.682 1.00 94.81 443 ARG A CA 1
ATOM 3441 C C . ARG A 1 443 ? 7.180 8.791 -36.371 1.00 94.81 443 ARG A C 1
ATOM 3443 O O . ARG A 1 443 ? 7.913 8.704 -37.341 1.00 94.81 443 ARG A O 1
ATOM 3450 N N . TYR A 1 444 ? 6.604 7.743 -35.793 1.00 96.62 444 TYR A N 1
ATOM 3451 C CA . TYR A 1 444 ? 6.719 6.363 -36.275 1.00 96.62 444 TYR A CA 1
ATOM 3452 C C . TYR A 1 444 ? 8.144 5.843 -36.543 1.00 96.62 444 TYR A C 1
ATOM 3454 O O . TYR A 1 444 ? 8.334 4.930 -37.332 1.00 96.62 444 TYR A O 1
ATOM 3462 N N . THR A 1 445 ? 9.154 6.360 -35.834 1.00 97.69 445 THR A N 1
ATOM 3463 C CA . THR A 1 445 ? 10.464 5.692 -35.762 1.00 97.69 445 THR A CA 1
ATOM 3464 C C . THR A 1 445 ? 10.321 4.313 -35.111 1.00 97.69 445 THR A C 1
ATOM 3466 O O . THR A 1 445 ? 9.377 4.097 -34.347 1.00 97.69 445 THR A O 1
ATOM 3469 N N . ASP A 1 446 ? 11.276 3.400 -35.309 1.00 97.44 446 ASP A N 1
ATOM 3470 C CA . ASP A 1 446 ? 11.237 2.072 -34.670 1.00 97.44 446 ASP A CA 1
ATOM 3471 C C . ASP A 1 446 ? 11.065 2.150 -33.148 1.00 97.44 446 ASP A C 1
ATOM 3473 O O . ASP A 1 446 ? 10.237 1.448 -32.566 1.00 97.44 446 ASP A O 1
ATOM 3477 N N . GLY A 1 447 ? 11.775 3.074 -32.494 1.00 96.94 447 GLY A N 1
ATOM 3478 C CA . GLY A 1 447 ? 11.620 3.317 -31.058 1.00 96.94 447 GLY A CA 1
ATOM 3479 C C . GLY A 1 447 ? 10.252 3.901 -30.678 1.00 96.94 447 GLY A C 1
ATOM 3480 O O . GLY A 1 447 ? 9.762 3.683 -29.567 1.00 96.94 447 GLY A O 1
ATOM 3481 N N . HIS A 1 448 ? 9.597 4.649 -31.569 1.00 95.81 448 HIS A N 1
ATOM 3482 C CA . HIS A 1 448 ? 8.227 5.112 -31.346 1.00 95.81 448 HIS A CA 1
ATOM 3483 C C . HIS A 1 448 ? 7.213 3.974 -31.529 1.00 95.81 448 HIS A C 1
ATOM 3485 O O . HIS A 1 448 ? 6.395 3.765 -30.634 1.00 95.81 448 HIS A O 1
ATOM 3491 N N . ILE A 1 449 ? 7.319 3.198 -32.613 1.00 97.56 449 ILE A N 1
ATOM 3492 C CA . ILE A 1 449 ? 6.481 2.019 -32.877 1.00 97.56 449 ILE A CA 1
ATOM 3493 C C . ILE A 1 449 ? 6.603 1.005 -31.741 1.00 97.56 449 ILE A C 1
ATOM 3495 O O . ILE A 1 449 ? 5.589 0.510 -31.250 1.00 97.56 449 ILE A O 1
ATOM 3499 N N . HIS A 1 450 ? 7.822 0.735 -31.265 1.00 97.56 450 HIS A N 1
ATOM 3500 C CA . HIS A 1 450 ? 8.037 -0.147 -30.126 1.00 97.56 450 HIS A CA 1
ATOM 3501 C C . HIS A 1 450 ? 7.282 0.343 -28.889 1.00 97.56 450 HIS A C 1
ATOM 3503 O O . HIS A 1 450 ? 6.541 -0.440 -28.302 1.00 97.56 450 HIS A O 1
ATOM 3509 N N . ARG A 1 451 ? 7.399 1.630 -28.533 1.00 96.12 451 ARG A N 1
ATOM 3510 C CA . ARG A 1 451 ? 6.676 2.205 -27.387 1.00 96.12 451 ARG A CA 1
ATOM 3511 C C . ARG A 1 451 ? 5.159 2.135 -27.562 1.00 96.12 451 ARG A C 1
ATOM 3513 O O . ARG A 1 451 ? 4.466 1.797 -26.606 1.00 96.12 451 ARG A O 1
ATOM 3520 N N . MET A 1 452 ? 4.638 2.420 -28.757 1.00 96.69 452 MET A N 1
ATOM 3521 C CA . MET A 1 452 ? 3.207 2.275 -29.061 1.00 96.69 452 MET A CA 1
ATOM 3522 C C . MET A 1 452 ? 2.740 0.826 -28.871 1.00 96.69 452 MET A C 1
ATOM 3524 O O . MET A 1 452 ? 1.727 0.585 -28.213 1.00 96.69 452 MET A O 1
ATOM 3528 N N . ALA A 1 453 ? 3.504 -0.139 -29.391 1.00 97.75 453 ALA A N 1
ATOM 3529 C CA . ALA A 1 453 ? 3.229 -1.563 -29.241 1.00 97.75 453 ALA A CA 1
ATOM 3530 C C . ALA A 1 453 ? 3.280 -2.009 -27.773 1.00 97.75 453 ALA A C 1
ATOM 3532 O O . ALA A 1 453 ? 2.372 -2.708 -27.325 1.00 97.75 453 ALA A O 1
ATOM 3533 N N . THR A 1 454 ? 4.270 -1.553 -27.000 1.00 97.69 454 THR A N 1
ATOM 3534 C CA . THR A 1 454 ? 4.389 -1.850 -25.564 1.00 97.69 454 THR A CA 1
ATOM 3535 C C . THR A 1 454 ? 3.169 -1.350 -24.798 1.00 97.69 454 THR A C 1
ATOM 3537 O O . THR A 1 454 ? 2.509 -2.139 -24.125 1.00 97.69 454 THR A O 1
ATOM 3540 N N . TRP A 1 455 ? 2.783 -0.080 -24.961 1.00 97.50 455 TRP A N 1
ATOM 3541 C CA . TRP A 1 455 ? 1.605 0.459 -24.272 1.00 97.50 455 TRP A CA 1
ATOM 3542 C C . TRP A 1 455 ? 0.306 -0.229 -24.692 1.00 97.50 455 TRP A C 1
ATOM 3544 O O . TRP A 1 455 ? -0.542 -0.508 -23.842 1.00 97.50 455 TRP A O 1
ATOM 3554 N N . ARG A 1 456 ? 0.152 -0.566 -25.978 1.00 97.62 456 ARG A N 1
ATOM 3555 C CA . ARG A 1 456 ? -1.011 -1.329 -26.448 1.00 97.62 456 ARG A CA 1
ATOM 3556 C C . ARG A 1 456 ? -1.060 -2.731 -25.837 1.00 97.62 456 ARG A C 1
ATOM 3558 O O . ARG A 1 456 ? -2.139 -3.175 -25.451 1.00 97.62 456 ARG A O 1
ATOM 3565 N N . THR A 1 457 ? 0.087 -3.394 -25.714 1.00 98.31 457 THR A N 1
ATOM 3566 C CA . THR A 1 457 ? 0.205 -4.724 -25.097 1.00 98.31 457 THR A CA 1
ATOM 3567 C C . THR A 1 457 ? -0.153 -4.667 -23.618 1.00 98.31 457 THR A C 1
ATOM 3569 O O . THR A 1 457 ? -1.022 -5.413 -23.185 1.00 98.31 457 THR A O 1
ATOM 3572 N N . ILE A 1 458 ? 0.411 -3.713 -22.871 1.00 98.31 458 ILE A N 1
ATOM 3573 C CA . ILE A 1 458 ? 0.077 -3.475 -21.459 1.00 98.31 458 ILE A CA 1
ATOM 3574 C C . ILE A 1 458 ? -1.421 -3.187 -21.288 1.00 98.31 458 ILE A C 1
ATOM 3576 O O . ILE A 1 458 ? -2.049 -3.703 -20.369 1.00 98.31 458 ILE A O 1
ATOM 3580 N N . THR A 1 459 ? -2.015 -2.383 -22.176 1.00 98.12 459 THR A N 1
ATOM 3581 C CA . THR A 1 459 ? -3.459 -2.095 -22.133 1.00 98.12 459 THR A CA 1
ATOM 3582 C C . THR A 1 459 ? -4.259 -3.392 -22.201 1.00 98.12 459 THR A C 1
ATOM 3584 O O . THR A 1 459 ? -5.138 -3.606 -21.375 1.00 98.12 459 THR A O 1
ATOM 3587 N N . LYS A 1 460 ? -3.920 -4.282 -23.143 1.00 98.38 460 LYS A N 1
ATOM 3588 C CA . LYS A 1 460 ? -4.565 -5.594 -23.278 1.00 98.38 460 LYS A CA 1
ATOM 3589 C C . LYS A 1 460 ? -4.275 -6.537 -22.119 1.00 98.38 460 LYS A C 1
ATOM 3591 O O . LYS A 1 460 ? -5.164 -7.292 -21.745 1.00 98.38 460 LYS A O 1
ATOM 3596 N N . PHE A 1 461 ? -3.086 -6.463 -21.534 1.00 98.56 461 PHE A N 1
ATOM 3597 C CA . PHE A 1 461 ? -2.760 -7.192 -20.314 1.00 98.56 461 PHE A CA 1
ATOM 3598 C C . PHE A 1 461 ? -3.685 -6.793 -19.165 1.00 98.56 461 PHE A C 1
ATOM 3600 O O . PHE A 1 461 ? -4.220 -7.662 -18.493 1.00 98.56 461 PHE A O 1
ATOM 3607 N N . VAL A 1 462 ? -3.946 -5.498 -18.976 1.00 98.44 462 VAL A N 1
ATOM 3608 C CA . VAL A 1 462 ? -4.863 -5.029 -17.926 1.00 98.44 462 VAL A CA 1
ATOM 3609 C C . VAL A 1 462 ? -6.314 -5.450 -18.193 1.00 98.44 462 VAL A C 1
ATOM 3611 O O . VAL A 1 462 ? -7.024 -5.771 -17.246 1.00 98.44 462 VAL A O 1
ATOM 3614 N N . GLU A 1 463 ? -6.753 -5.499 -19.456 1.00 98.12 463 GLU A N 1
ATOM 3615 C CA . GLU A 1 463 ? -8.077 -6.047 -19.815 1.00 98.12 463 GLU A CA 1
ATOM 3616 C C . GLU A 1 463 ? -8.189 -7.535 -19.463 1.00 98.12 463 GLU A C 1
ATOM 3618 O O . GLU A 1 463 ? -9.168 -7.958 -18.854 1.00 98.12 463 GLU A O 1
ATOM 3623 N N . TRP A 1 464 ? -7.166 -8.320 -19.812 1.00 98.44 464 TRP A N 1
ATOM 3624 C CA . TRP A 1 464 ? -7.083 -9.734 -19.456 1.00 98.44 464 TRP A CA 1
ATOM 3625 C C . TRP A 1 464 ? -7.059 -9.930 -17.935 1.00 98.44 464 TRP A C 1
ATOM 3627 O O . TRP A 1 464 ? -7.872 -10.682 -17.411 1.00 98.44 464 TRP A O 1
ATOM 3637 N N . LEU A 1 465 ? -6.205 -9.188 -17.223 1.00 98.38 465 LEU A N 1
ATOM 3638 C CA . LEU A 1 465 ? -6.081 -9.257 -15.766 1.00 98.38 465 LEU A CA 1
ATOM 3639 C C . LEU A 1 465 ? -7.412 -8.957 -15.073 1.00 98.38 465 LEU A C 1
ATOM 3641 O O . LEU A 1 465 ? -7.766 -9.640 -14.118 1.00 98.38 465 LEU A O 1
ATOM 3645 N N . HIS A 1 466 ? -8.151 -7.949 -15.551 1.00 98.00 466 HIS A N 1
ATOM 3646 C CA . HIS A 1 466 ? -9.477 -7.633 -15.022 1.00 98.00 466 HIS A CA 1
ATOM 3647 C C . HIS A 1 466 ? -10.419 -8.827 -15.130 1.00 98.00 466 HIS A C 1
ATOM 3649 O O . HIS A 1 466 ? -11.035 -9.201 -14.136 1.00 98.00 466 HIS A O 1
ATOM 3655 N N . ARG A 1 467 ? -10.485 -9.446 -16.312 1.00 97.88 467 ARG A N 1
ATOM 3656 C CA . ARG A 1 467 ? -11.356 -10.590 -16.570 1.00 97.88 467 ARG A CA 1
ATOM 3657 C C . ARG A 1 467 ? -10.976 -11.808 -15.731 1.00 97.88 467 ARG A C 1
ATOM 3659 O O . ARG A 1 467 ? -11.837 -12.332 -15.037 1.00 97.88 467 ARG A O 1
ATOM 3666 N N . GLU A 1 468 ? -9.712 -12.231 -15.758 1.00 98.06 468 GLU A N 1
ATOM 3667 C CA . GLU A 1 468 ? -9.276 -13.432 -15.027 1.00 98.06 468 GLU A CA 1
ATOM 3668 C C . GLU A 1 468 ? -9.420 -13.257 -13.512 1.00 98.06 468 GLU A C 1
ATOM 3670 O O . GLU A 1 468 ? -9.898 -14.150 -12.817 1.00 98.06 468 GLU A O 1
ATOM 3675 N N . TRP A 1 469 ? -9.094 -12.075 -12.985 1.00 97.38 469 TRP A N 1
ATOM 3676 C CA . TRP A 1 469 ? -9.282 -11.807 -11.563 1.00 97.38 469 TRP A CA 1
ATOM 3677 C C . TRP A 1 469 ? -10.777 -11.731 -11.206 1.00 97.38 469 TRP A C 1
ATOM 3679 O O . TRP A 1 469 ? -11.194 -12.289 -10.197 1.00 97.38 469 TRP A O 1
ATOM 3689 N N . ARG A 1 470 ? -11.637 -11.137 -12.045 1.00 95.62 470 ARG A N 1
ATOM 3690 C CA . ARG A 1 470 ? -13.097 -11.181 -11.830 1.00 95.62 470 ARG A CA 1
ATOM 3691 C C . ARG A 1 470 ? -13.651 -12.606 -11.861 1.00 95.62 470 ARG A C 1
ATOM 3693 O O . ARG A 1 470 ? -14.519 -12.909 -11.048 1.00 95.62 470 ARG A O 1
ATOM 3700 N N . HIS A 1 471 ? -13.158 -13.464 -12.753 1.00 96.12 471 HIS A N 1
ATOM 3701 C CA . HIS A 1 471 ? -13.528 -14.880 -12.778 1.00 96.12 471 HIS A CA 1
ATOM 3702 C C . HIS A 1 471 ? -13.130 -15.582 -11.476 1.00 96.12 471 HIS A C 1
ATOM 3704 O O . HIS A 1 471 ? -13.950 -16.300 -10.910 1.00 96.12 471 HIS A O 1
ATOM 3710 N N . LEU A 1 472 ? -11.925 -15.311 -10.962 1.00 95.31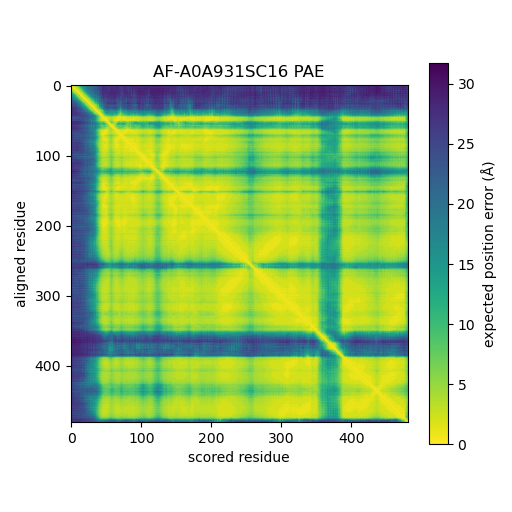 472 LEU A N 1
ATOM 3711 C CA . LEU A 1 472 ? -11.482 -15.821 -9.664 1.00 95.31 472 LEU A CA 1
ATOM 3712 C C . LEU A 1 472 ? -12.416 -15.372 -8.525 1.00 95.31 472 LEU A C 1
ATOM 3714 O O . LEU A 1 472 ? -12.816 -16.196 -7.710 1.00 95.31 472 LEU A O 1
ATOM 3718 N N . GLU A 1 473 ? -12.818 -14.095 -8.480 1.00 91.75 473 GLU A N 1
ATOM 3719 C CA . GLU A 1 473 ? -13.770 -13.617 -7.459 1.00 91.75 473 GLU A CA 1
ATOM 3720 C C . GLU A 1 473 ? -15.149 -14.281 -7.574 1.00 91.75 473 GLU A C 1
ATOM 3722 O O . GLU A 1 473 ? -15.772 -14.600 -6.561 1.00 91.75 473 GLU A O 1
ATOM 3727 N N . ALA A 1 474 ? -15.640 -14.479 -8.799 1.00 91.00 474 ALA A N 1
ATOM 3728 C CA . ALA A 1 474 ? -16.933 -15.111 -9.040 1.00 91.00 474 ALA A CA 1
ATOM 3729 C C . ALA A 1 474 ? -16.927 -16.589 -8.617 1.00 91.00 474 ALA A C 1
ATOM 3731 O O . ALA A 1 474 ? -17.854 -17.035 -7.945 1.00 91.00 474 ALA A O 1
ATOM 3732 N N . ALA A 1 475 ? -15.854 -17.324 -8.932 1.00 91.75 475 ALA A N 1
ATOM 3733 C CA . ALA A 1 475 ? -15.691 -18.729 -8.552 1.00 91.75 475 ALA A CA 1
ATOM 3734 C C . ALA A 1 475 ? -15.691 -18.946 -7.029 1.00 91.75 475 ALA A C 1
ATOM 3736 O O . ALA A 1 475 ? -16.069 -20.010 -6.551 1.00 91.75 475 ALA A O 1
ATOM 3737 N N . GLN A 1 476 ? -15.313 -17.926 -6.258 1.00 86.62 476 GLN A N 1
ATOM 3738 C CA . GLN A 1 476 ? -15.285 -17.972 -4.795 1.00 86.62 476 GLN A CA 1
ATOM 3739 C C . GLN A 1 476 ? -16.616 -17.586 -4.135 1.00 86.62 476 GLN A C 1
ATOM 3741 O O . GLN A 1 476 ? -16.662 -17.396 -2.920 1.00 86.62 476 GLN A O 1
ATOM 3746 N N . GLY A 1 477 ? -17.694 -17.417 -4.910 1.00 80.06 477 GLY A N 1
ATOM 3747 C CA . GLY A 1 477 ? -19.011 -17.052 -4.381 1.00 80.06 477 GLY A CA 1
ATOM 3748 C C . GLY A 1 477 ? -19.079 -15.630 -3.815 1.00 80.06 477 GLY A C 1
ATOM 3749 O O . GLY A 1 477 ? -20.002 -15.295 -3.081 1.00 80.06 477 GLY A O 1
ATOM 3750 N N . LYS A 1 478 ? -18.105 -14.772 -4.147 1.00 64.88 478 LYS A N 1
ATOM 3751 C CA . LYS A 1 478 ? -18.019 -13.381 -3.670 1.00 64.88 478 LYS A CA 1
ATOM 3752 C C . LYS A 1 478 ? -18.751 -12.375 -4.566 1.00 64.88 478 LYS A C 1
ATOM 3754 O O . LYS A 1 478 ? -18.592 -11.164 -4.380 1.00 64.88 478 LYS A O 1
ATOM 3759 N N . VAL A 1 479 ? -19.506 -12.858 -5.551 1.00 51.12 479 VAL A N 1
ATOM 3760 C CA . VAL A 1 479 ? -20.245 -12.045 -6.519 1.00 51.12 479 VAL A CA 1
ATOM 3761 C C . VAL A 1 479 ? -21.637 -12.652 -6.689 1.00 51.12 479 VAL A C 1
ATOM 3763 O O . VAL A 1 479 ? -21.756 -13.774 -7.176 1.00 51.12 479 VAL A O 1
ATOM 3766 N N . ALA A 1 480 ? -22.682 -11.911 -6.312 1.00 47.16 480 ALA A N 1
ATOM 3767 C CA . ALA A 1 480 ? -23.980 -12.080 -6.958 1.00 47.16 480 ALA A CA 1
ATOM 3768 C C . ALA A 1 480 ? -23.801 -11.583 -8.402 1.00 47.16 480 ALA A C 1
ATOM 3770 O O . ALA A 1 480 ? -23.369 -10.443 -8.591 1.00 47.16 480 ALA A O 1
ATOM 3771 N N . VAL A 1 481 ? -23.972 -12.489 -9.372 1.00 38.50 481 VAL A N 1
ATOM 3772 C CA . VAL A 1 481 ? -23.669 -12.295 -10.807 1.00 38.50 481 VAL A CA 1
ATOM 3773 C C . VAL A 1 481 ? -24.326 -11.045 -11.376 1.00 38.50 481 VAL A C 1
ATOM 3775 O O . VAL A 1 481 ? -25.533 -10.854 -11.113 1.00 38.50 481 VAL A O 1
#

Solvent-accessible surface area (backbone atoms only — not comparable to full-atom values): 27682 Å² total; per-residue (Å²): 139,84,85,81,85,79,81,83,76,82,89,82,81,89,85,84,80,80,85,76,83,76,77,88,76,77,80,81,76,81,82,79,84,81,88,74,85,66,84,70,73,88,70,77,65,39,19,28,2,38,34,66,48,45,81,55,46,101,82,64,52,65,43,48,25,34,35,18,43,33,49,97,92,43,74,50,79,48,76,25,82,46,79,62,45,51,49,24,24,57,68,34,56,25,68,74,42,74,39,75,56,58,92,88,56,79,63,80,87,48,56,76,89,53,51,41,73,60,78,73,94,58,89,76,69,91,81,64,83,85,51,41,30,34,61,71,44,60,39,53,56,53,65,51,28,40,35,22,33,62,55,60,78,76,40,44,62,56,51,41,53,45,29,56,48,14,72,74,50,55,25,46,38,32,30,28,48,62,65,59,51,56,67,73,45,68,90,58,58,81,87,45,47,12,53,53,31,13,54,38,51,70,78,47,51,86,73,39,43,72,60,46,73,68,53,41,47,45,47,48,27,38,50,31,49,47,53,23,50,51,32,48,49,53,28,51,55,42,51,51,50,51,44,53,50,51,54,52,51,48,67,68,37,94,79,58,52,83,66,96,74,54,74,65,53,58,39,51,53,51,56,75,67,33,66,66,45,54,50,29,51,51,49,25,50,51,30,46,51,53,26,46,57,40,38,70,71,39,61,66,34,69,77,63,41,62,80,39,79,66,53,46,59,72,48,47,39,45,49,48,39,69,59,67,52,68,79,78,36,90,41,48,66,54,43,28,37,37,39,38,52,35,71,44,98,88,72,42,62,72,68,85,75,75,71,78,74,44,74,68,56,60,68,41,69,82,36,62,61,57,54,50,46,34,59,75,68,65,48,73,65,69,78,45,77,85,46,85,33,44,67,71,44,34,50,43,49,50,57,43,37,51,27,25,64,75,40,45,84,34,79,61,10,43,48,28,52,52,38,37,52,53,48,41,71,76,41,78,61,69,45,76,45,71,43,103,82,71,49,79,40,80,41,56,40,71,73,47,37,47,51,53,15,36,51,52,38,45,35,52,49,48,42,49,50,43,51,57,51,49,51,55,44,44,75,69,68,76,45,89,128

InterPro domains:
  IPR003346 Transposase IS116/IS110/IS902, C-terminal [PF02371] (304-346)

Mean predicted aligned error: 9.12 Å

Sequence (481 aa):
MTVSFGTMRTLSDALSPSACQAGDAVNDLSSLSRKGRKARGDHMARYIGIRHRVKKTARGEARPTMVAISEDGQAQTLELEDDTEELDFMLGMLPTGWRDALDGEDLSGFLRRHVVEKKETGKKEKDGPKKFRVPTGYQGMQAGDVIAMILGGSGDRLAYSMSRRGDEIGSTVLRIPPTDLKDRRGARSKDEDHLILAELAETSPEIFYPVTLRDRDTIAIGLAYRARRDAQLDRMACAQRVRQRAIGAVHISADGKYPEGTMEEVFKEAEANDAILAANLKEEAKRGAELKKAVRKVEVWTEVLAGVEGMGEVLAASLISRIADIRRFLTDAKLKKYCGVHVMKDGSFPRHMRMPVTPRQKRVAAADDALQAAVANGDVVAAEKSNDWVPSLRQALYLLGDQFNYRAESAWGLKLREYKTKFRAKHPAVETYENKKGEMKKRYTDGHIHRMATWRTITKFVEWLHREWRHLEAAQGKVAV

Nearest PDB structures (foldseek):
  5nen-assembly1_B  TM=3.421E-01  e=5.686E+00  Serratia marcescens

Radius of gyration: 29.95 Å; Cα contacts (8 Å, |Δi|>4): 562; chains: 1; bounding box: 86×69×92 Å

Secondary structure (DSSP, 8-state):
-----------------------------SSSS-S--------PPPEEEEE--BS--TTS--BPEEEEEEETTEEEEEEE-SHHHHHHHHHT-EEEEEEEPPTT--GGGS-GGG-EE---SS---TTPPPPEEEEEEEE---TT-EEEEESSGGGHHHHHHHHHHHHHHT-EEEEE-HHHHHHHHTTS-GGGHHHHHHHHHHH-GGGSEE--HHHHHHHHHHHHHHHHHHHHHHHHHHHHHHHHHHHHHHHHSTT-SPPSS-HHHHHHHHHHH-HHHHHHHHHHHHHHHHHHHHHTTSHIIIIIITTSTT--HHHHHHHHHHH--GGG-SSHHHHHHHTT-PPPTTSPPP--------HHHHHGGG-HHHHHHHHHTTGGGGGGGG-SS-HHHHHHHHHHHHHHHHSTTSHHHHHHHHHHHHHHHH--S-EEEE-TTS-EEEES-HHHHHHHHHHHHHHHHHHHHHHHHHHHHHHTT----